Protein 5GMI (pdb70)

InterPro domains:
  IPR007583 GRASP55/65 [PTHR12893] (1-313)
  IPR024958 GRASP-type PDZ domain [PF04495] (69-204)
  IPR024958 GRASP-type PDZ domain [PS51865] (15-105)
  IPR024958 GRASP-type PDZ domain [PS51865] (111-199)
  IPR036034 PDZ superfamily [G3DSA:2.30.42.10] (1-110)
  IPR036034 PDZ superfamily [G3DSA:2.30.42.10] (111-209)
  IPR036034 PDZ superfamily [SSF50156] (11-81)
  IPR036034 PDZ superfamily [SSF50156] (94-180)

Nearest PDB structures (foldseek):
  5gmj-assembly1_B  TM=9.851E-01  e=1.429E-39  Mus musculus
  4edj-assembly1_A  TM=7.788E-01  e=1.677E-35  Homo sapiens
  3rle-assembly1_A  TM=7.780E-01  e=2.938E-35  Homo sapiens
  5h3j-assembly1_A  TM=7.574E-01  e=6.817E-35  Mus musculus
  4rey-assembly1_A  TM=7.351E-01  e=1.855E-30  Homo sapiens

B-factor: mean 72.53, std 31.59, range [22.18, 209.51]

GO terms:
  GO:0046785 microtubule polymerization (P, IDA)
  GO:0007030 Golgi organization (P, IDA)
  GO:0010467 gene expression (P, IMP)
  GO:0046785 microtubule polymerization (P, IMP)
  GO:0006986 response to unfolded protein (P, IMP)
  GO:0007030 Golgi organization (P, IMP)
  GO:0005515 protein binding (F, IPI)

Sequence (456 aa):
STSLYKKAGFLVPRGSGSSQSVEIPGGGTEGYHVLRVQENSPGHRAGLEPFFDFIVSINGSRLNKDNDTLKDLLKANVEKPVKMLIYSSKTLELREASVTPSNLWGGQQGLLGVSIRFCSFDGANENVWHVLEVESNSPAALAGLRPHSDYIIGADTVMNESEDLFSLIETHEAKPLKLYVYNTDTDNCREVIITPNSAWGGEGSLGCGIGYGYLHRRIPTRPFESTSLYKKAGFLVPRGSGSSQSVEIPGGGTEGYHVLRVQENSPGHRAGLEPFFDFIVSINGSRLNKDNDTLKDLLKANVEKPVKMLIYSSKTLELREASVTPSNLWGGQGLLGVSIRFCSFDGANENVWHVLEVESNSPAALAGLRPHSDYIIGADTVMNESEDLFSLIETHEAKPLKLYVYNTDTDNCREVIITPNSAWGGEGSLGCGIGYGYLHRIPTRPFESSFVISSFVI

Radius of gyration: 23.85 Å; Cα contacts (8 Å, |Δi|>4): 1048; chains: 4; bounding box: 66×66×64 Å

Structure (mmCIF, N/CA/C/O backbone):
data_5GMI
#
_entry.id   5GMI
#
_cell.length_a   132.492
_cell.length_b   132.492
_cell.length_c   220.706
_cell.angle_alpha   90.00
_cell.angle_beta   90.00
_cell.angle_gamma   90.00
#
_symmetry.space_group_name_H-M   'I 41 2 2'
#
loop_
_entity.id
_entity.type
_entity.pdbx_description
1 polymer 'Golgi reassembly-stacking protein 2'
2 polymer 'Junctional adhesion molecule C'
3 water water
#
loop_
_atom_site.group_PDB
_atom_site.id
_atom_site.type_symbol
_atom_site.label_atom_id
_atom_site.label_alt_id
_atom_site.label_comp_id
_atom_site.label_asym_id
_atom_site.label_entity_id
_atom_site.label_seq_id
_atom_site.pdbx_PDB_ins_code
_atom_site.Cartn_x
_atom_site.Cartn_y
_atom_site.Cartn_z
_atom_site.occupancy
_atom_site.B_iso_or_equiv
_atom_site.auth_seq_id
_atom_site.auth_comp_id
_atom_site.auth_asym_id
_atom_site.auth_atom_id
_atom_site.pdbx_PDB_model_num
ATOM 1 N N . SER A 1 13 ? 37.602 4.598 15.670 1.00 110.30 -14 SER A N 1
ATOM 2 C CA . SER A 1 13 ? 37.090 3.612 14.724 1.00 107.86 -14 SER A CA 1
ATOM 3 C C . SER A 1 13 ? 37.487 2.194 15.126 1.00 102.35 -14 SER A C 1
ATOM 4 O O . SER A 1 13 ? 37.627 1.890 16.311 1.00 100.28 -14 SER A O 1
ATOM 7 N N . THR A 1 14 ? 37.666 1.331 14.130 1.00 97.55 -13 THR A N 1
ATOM 8 C CA . THR A 1 14 ? 38.134 -0.029 14.367 1.00 87.69 -13 THR A CA 1
ATOM 9 C C . THR A 1 14 ? 39.656 -0.078 14.442 1.00 78.01 -13 THR A C 1
ATOM 10 O O . THR A 1 14 ? 40.235 -1.097 14.821 1.00 74.85 -13 THR A O 1
ATOM 14 N N . SER A 1 15 ? 40.299 1.030 14.080 1.00 73.80 -12 SER A N 1
ATOM 15 C CA . SER A 1 15 ? 41.753 1.128 14.143 1.00 69.43 -12 SER A CA 1
ATOM 16 C C . SER A 1 15 ? 42.238 0.965 15.578 1.00 65.58 -12 SER A C 1
ATOM 17 O O . SER A 1 15 ? 41.668 1.537 16.507 1.00 66.07 -12 SER A O 1
ATOM 20 N N . LEU A 1 16 ? 43.291 0.175 15.752 1.00 59.98 -11 LEU A N 1
ATOM 21 C CA . LEU A 1 16 ? 43.857 -0.045 17.072 1.00 55.68 -11 LEU A CA 1
ATOM 22 C C . LEU A 1 16 ? 45.021 0.915 17.256 1.00 54.43 -11 LEU A C 1
ATOM 23 O O . LEU A 1 16 ? 45.862 0.744 18.137 1.00 54.07 -11 LEU A O 1
ATOM 28 N N . TYR A 1 17 ? 45.052 1.939 16.411 1.00 54.58 -10 TYR A N 1
ATOM 29 C CA . TYR A 1 17 ? 46.080 2.961 16.488 1.00 52.60 -10 TYR A CA 1
ATOM 30 C C . TYR A 1 17 ? 45.471 4.353 16.568 1.00 53.30 -10 TYR A C 1
ATOM 31 O O . TYR A 1 17 ? 44.342 4.580 16.135 1.00 57.35 -10 TYR A O 1
ATOM 40 N N . LYS A 1 18 ? 46.235 5.276 17.137 1.00 49.80 -9 LYS A N 1
ATOM 41 C CA . LYS A 1 18 ? 45.837 6.667 17.245 1.00 50.00 -9 LYS A CA 1
ATOM 42 C C . LYS A 1 18 ? 47.079 7.522 17.057 1.00 50.81 -9 LYS A C 1
ATOM 43 O O . LYS A 1 18 ? 48.151 7.001 16.753 1.00 49.67 -9 LYS A O 1
ATOM 49 N N . LYS A 1 19 ? 46.944 8.826 17.257 1.00 52.78 -8 LYS A N 1
ATOM 50 C CA . LYS A 1 19 ? 48.043 9.735 16.978 1.00 54.24 -8 LYS A CA 1
ATOM 51 C C . LYS A 1 19 ? 48.604 10.391 18.234 1.00 51.20 -8 LYS A C 1
ATOM 52 O O . LYS A 1 19 ? 47.879 10.674 19.185 1.00 54.09 -8 LYS A O 1
ATOM 58 N N . ALA A 1 20 ? 49.910 10.628 18.217 1.00 46.13 -7 ALA A N 1
ATOM 59 C CA . ALA A 1 20 ? 50.597 11.280 19.318 1.00 45.76 -7 ALA A CA 1
ATOM 60 C C . ALA A 1 20 ? 51.701 12.163 18.764 1.00 46.66 -7 ALA A C 1
ATOM 61 O O . ALA A 1 20 ? 52.225 11.908 17.680 1.00 43.42 -7 ALA A O 1
ATOM 63 N N . GLY A 1 21 ? 52.051 13.201 19.512 1.00 47.28 -6 GLY A N 1
ATOM 64 C CA . GLY A 1 21 ? 53.090 14.119 19.093 1.00 44.79 -6 GLY A CA 1
ATOM 65 C C . GLY A 1 21 ? 54.452 13.681 19.594 1.00 47.71 -6 GLY A C 1
ATOM 66 O O . GLY A 1 21 ? 54.587 13.205 20.722 1.00 43.55 -6 GLY A O 1
ATOM 67 N N . PHE A 1 22 ? 55.463 13.821 18.745 1.00 44.36 -5 PHE A N 1
ATOM 68 C CA . PHE A 1 22 ? 56.823 13.462 19.122 1.00 42.34 -5 PHE A CA 1
ATOM 69 C C . PHE A 1 22 ? 57.795 14.532 18.652 1.00 50.12 -5 PHE A C 1
ATOM 70 O O . PHE A 1 22 ? 57.479 15.315 17.758 1.00 53.27 -5 PHE A O 1
ATOM 78 N N . LEU A 1 23 ? 58.976 14.572 19.258 1.00 51.19 -4 LEU A N 1
ATOM 79 C CA . LEU A 1 23 ? 59.982 15.535 18.845 1.00 51.12 -4 LEU A CA 1
ATOM 80 C C . LEU A 1 23 ? 60.735 14.997 17.635 1.00 50.20 -4 LEU A C 1
ATOM 81 O O . LEU A 1 23 ? 61.190 13.851 17.628 1.00 48.00 -4 LEU A O 1
ATOM 86 N N . VAL A 1 24 ? 60.845 15.830 16.606 1.00 50.80 -3 VAL A N 1
ATOM 87 C CA . VAL A 1 24 ? 61.613 15.493 15.418 1.00 49.28 -3 VAL A CA 1
ATOM 88 C C . VAL A 1 24 ? 62.538 16.658 15.111 1.00 55.43 -3 VAL A C 1
ATOM 89 O O . VAL A 1 24 ? 62.242 17.794 15.483 1.00 59.86 -3 VAL A O 1
ATOM 93 N N . PRO A 1 25 ? 63.663 16.388 14.432 1.00 54.80 -2 PRO A N 1
ATOM 94 C CA . PRO A 1 25 ? 64.550 17.488 14.031 1.00 54.05 -2 PRO A CA 1
ATOM 95 C C . PRO A 1 25 ? 63.886 18.443 13.042 1.00 52.35 -2 PRO A C 1
ATOM 96 O O . PRO A 1 25 ? 63.057 18.012 12.245 1.00 51.19 -2 PRO A O 1
ATOM 100 N N . ARG A 1 26 ? 64.236 19.725 13.131 1.00 59.08 -1 ARG A N 1
ATOM 101 C CA . ARG A 1 26 ? 63.716 20.768 12.248 1.00 67.22 -1 ARG A CA 1
ATOM 102 C C . ARG A 1 26 ? 63.932 20.404 10.786 1.00 79.34 -1 ARG A C 1
ATOM 103 O O . ARG A 1 26 ? 63.095 20.685 9.927 1.00 81.77 -1 ARG A O 1
ATOM 111 N N . GLY A 1 27 ? 65.075 19.780 10.523 1.00 91.15 0 GLY A N 1
ATOM 112 C CA . GLY A 1 27 ? 65.455 19.334 9.196 1.00 105.73 0 GLY A CA 1
ATOM 113 C C . GLY A 1 27 ? 64.582 18.200 8.701 1.00 115.27 0 GLY A C 1
ATOM 114 O O . GLY A 1 27 ? 65.021 17.057 8.616 1.00 114.78 0 GLY A O 1
ATOM 115 N N . SER A 1 28 ? 63.336 18.523 8.371 1.00 126.40 1 SER A N 1
ATOM 116 C CA . SER A 1 28 ? 62.386 17.521 7.915 1.00 130.46 1 SER A CA 1
ATOM 117 C C . SER A 1 28 ? 61.528 18.044 6.769 1.00 138.17 1 SER A C 1
ATOM 118 O O . SER A 1 28 ? 61.868 19.046 6.141 1.00 143.13 1 SER A O 1
ATOM 121 N N . GLY A 1 29 ? 60.407 17.381 6.509 1.00 137.37 2 GLY A N 1
ATOM 122 C CA . GLY A 1 29 ? 59.662 17.628 5.288 1.00 142.27 2 GLY A CA 1
ATOM 123 C C . GLY A 1 29 ? 58.692 18.786 5.381 1.00 148.30 2 GLY A C 1
ATOM 124 O O . GLY A 1 29 ? 57.522 18.666 5.019 1.00 151.51 2 GLY A O 1
ATOM 125 N N . SER A 1 30 ? 59.190 19.913 5.875 1.00 150.79 3 SER A N 1
ATOM 126 C CA . SER A 1 30 ? 58.403 21.132 5.965 1.00 155.74 3 SER A CA 1
ATOM 127 C C . SER A 1 30 ? 58.944 22.100 4.954 1.00 164.52 3 SER A C 1
ATOM 128 O O . SER A 1 30 ? 58.799 23.303 5.117 1.00 166.57 3 SER A O 1
ATOM 131 N N . SER A 1 31 ? 59.588 21.540 3.928 1.00 171.98 4 SER A N 1
ATOM 132 C CA . SER A 1 31 ? 60.356 22.303 2.944 1.00 174.79 4 SER A CA 1
ATOM 133 C C . SER A 1 31 ? 59.467 22.766 1.788 1.00 178.54 4 SER A C 1
ATOM 134 O O . SER A 1 31 ? 58.909 21.915 1.082 1.00 179.22 4 SER A O 1
ATOM 137 N N . GLN A 1 32 ? 59.356 24.080 1.540 1.00 181.53 5 GLN A N 1
ATOM 138 C CA . GLN A 1 32 ? 60.204 25.163 2.057 1.00 178.12 5 GLN A CA 1
ATOM 139 C C . GLN A 1 32 ? 61.686 25.261 1.639 1.00 172.67 5 GLN A C 1
ATOM 140 O O . GLN A 1 32 ? 62.561 24.503 2.080 1.00 168.78 5 GLN A O 1
ATOM 146 N N . SER A 1 33 ? 61.935 26.299 0.837 1.00 169.67 6 SER A N 1
ATOM 147 C CA . SER A 1 33 ? 63.264 26.665 0.396 1.00 156.97 6 SER A CA 1
ATOM 148 C C . SER A 1 33 ? 63.398 28.175 0.613 1.00 151.60 6 SER A C 1
ATOM 149 O O . SER A 1 33 ? 63.618 28.938 -0.324 1.00 147.87 6 SER A O 1
ATOM 152 N N . VAL A 1 34 ? 63.275 28.582 1.878 1.00 152.42 7 VAL A N 1
ATOM 153 C CA . VAL A 1 34 ? 63.227 29.997 2.284 1.00 151.06 7 VAL A CA 1
ATOM 154 C C . VAL A 1 34 ? 64.544 30.645 2.736 1.00 137.93 7 VAL A C 1
ATOM 155 O O . VAL A 1 34 ? 65.044 30.314 3.809 1.00 138.97 7 VAL A O 1
ATOM 159 N N . GLU A 1 35 ? 65.137 31.541 1.942 1.00 124.42 8 GLU A N 1
ATOM 160 C CA . GLU A 1 35 ? 64.948 31.658 0.496 1.00 117.15 8 GLU A CA 1
ATOM 161 C C . GLU A 1 35 ? 66.341 31.879 -0.084 1.00 108.84 8 GLU A C 1
ATOM 162 O O . GLU A 1 35 ? 67.137 32.621 0.487 1.00 108.79 8 GLU A O 1
ATOM 168 N N . ILE A 1 36 ? 66.644 31.241 -1.207 1.00 102.20 9 ILE A N 1
ATOM 169 C CA . ILE A 1 36 ? 68.007 31.259 -1.716 1.00 95.17 9 ILE A CA 1
ATOM 170 C C . ILE A 1 36 ? 68.260 32.486 -2.587 1.00 91.42 9 ILE A C 1
ATOM 171 O O . ILE A 1 36 ? 67.601 32.669 -3.612 1.00 89.65 9 ILE A O 1
ATOM 176 N N . PRO A 1 37 ? 69.195 33.353 -2.161 1.00 91.30 10 PRO A N 1
ATOM 177 C CA . PRO A 1 37 ? 69.634 34.433 -3.044 1.00 94.54 10 PRO A CA 1
ATOM 178 C C . PRO A 1 37 ? 70.170 33.817 -4.327 1.00 96.41 10 PRO A C 1
ATOM 179 O O . PRO A 1 37 ? 71.122 33.037 -4.280 1.00 94.59 10 PRO A O 1
ATOM 183 N N . GLY A 1 38 ? 69.562 34.169 -5.454 1.00 99.89 11 GLY A N 1
ATOM 184 C CA . GLY A 1 38 ? 69.874 33.529 -6.717 1.00 99.23 11 GLY A CA 1
ATOM 185 C C . GLY A 1 38 ? 68.730 32.621 -7.137 1.00 96.48 11 GLY A C 1
ATOM 186 O O . GLY A 1 38 ? 68.541 32.358 -8.324 1.00 97.95 11 GLY A O 1
ATOM 187 N N . GLY A 1 39 ? 67.967 32.139 -6.159 1.00 94.04 12 GLY A N 1
ATOM 188 C CA . GLY A 1 39 ? 66.710 31.466 -6.439 1.00 92.10 12 GLY A CA 1
ATOM 189 C C . GLY A 1 39 ? 66.738 29.951 -6.528 1.00 89.54 12 GLY A C 1
ATOM 190 O O . GLY A 1 39 ? 65.695 29.307 -6.420 1.00 89.75 12 GLY A O 1
ATOM 191 N N . GLY A 1 40 ? 67.921 29.375 -6.718 1.00 86.24 13 GLY A N 1
ATOM 192 C CA . GLY A 1 40 ? 68.035 27.945 -6.954 1.00 85.21 13 GLY A CA 1
ATOM 193 C C . GLY A 1 40 ? 67.615 27.034 -5.812 1.00 88.08 13 GLY A C 1
ATOM 194 O O . GLY A 1 40 ? 67.063 27.480 -4.806 1.00 90.80 13 GLY A O 1
ATOM 195 N N . THR A 1 41 ? 67.892 25.743 -5.974 1.00 85.38 14 THR A N 1
ATOM 196 C CA . THR A 1 41 ? 67.654 24.758 -4.927 1.00 82.06 14 THR A CA 1
ATOM 197 C C . THR A 1 41 ? 68.861 23.839 -4.804 1.00 77.88 14 THR A C 1
ATOM 198 O O . THR A 1 41 ? 68.910 22.972 -3.934 1.00 81.42 14 THR A O 1
ATOM 202 N N . GLU A 1 42 ? 69.828 24.036 -5.694 1.00 74.37 15 GLU A N 1
ATOM 203 C CA . GLU A 1 42 ? 71.020 23.199 -5.748 1.00 73.23 15 GLU A CA 1
ATOM 204 C C . GLU A 1 42 ? 72.283 23.961 -5.352 1.00 70.28 15 GLU A C 1
ATOM 205 O O . GLU A 1 42 ? 72.332 25.189 -5.423 1.00 72.41 15 GLU A O 1
ATOM 211 N N . GLY A 1 43 ? 73.302 23.213 -4.941 1.00 65.61 16 GLY A N 1
ATOM 212 C CA . GLY A 1 43 ? 74.567 23.780 -4.515 1.00 62.17 16 GLY A CA 1
ATOM 213 C C . GLY A 1 43 ? 75.609 22.690 -4.379 1.00 53.43 16 GLY A C 1
ATOM 214 O O . GLY A 1 43 ? 75.428 21.584 -4.885 1.00 52.39 16 GLY A O 1
ATOM 215 N N . TYR A 1 44 ? 76.695 22.989 -3.679 1.00 49.77 17 TYR A N 1
ATOM 216 C CA . TYR A 1 44 ? 77.742 21.998 -3.476 1.00 53.13 17 TYR A CA 1
ATOM 217 C C . TYR A 1 44 ? 77.679 21.401 -2.081 1.00 54.37 17 TYR A C 1
ATOM 218 O O . TYR A 1 44 ? 77.896 22.087 -1.085 1.00 54.38 17 TYR A O 1
ATOM 227 N N . HIS A 1 45 ? 77.370 20.109 -2.033 1.00 55.98 18 HIS A N 1
ATOM 228 C CA . HIS A 1 45 ? 77.222 19.388 -0.781 1.00 43.74 18 HIS A CA 1
ATOM 229 C C . HIS A 1 45 ? 78.586 19.192 -0.144 1.00 42.53 18 HIS A C 1
ATOM 230 O O . HIS A 1 45 ? 79.466 18.562 -0.730 1.00 41.15 18 HIS A O 1
ATOM 237 N N . VAL A 1 46 ? 78.766 19.740 1.052 1.00 44.03 19 VAL A N 1
ATOM 238 C CA . VAL A 1 46 ? 80.025 19.582 1.760 1.00 41.84 19 VAL A CA 1
ATOM 239 C C . VAL A 1 46 ? 80.125 18.176 2.334 1.00 48.96 19 VAL A C 1
ATOM 240 O O . VAL A 1 46 ? 79.387 17.817 3.251 1.00 56.31 19 VAL A O 1
ATOM 244 N N . LEU A 1 47 ? 81.038 17.378 1.788 1.00 49.20 20 LEU A N 1
ATOM 245 C CA . LEU A 1 47 ? 81.270 16.033 2.296 1.00 53.32 20 LEU A CA 1
ATOM 246 C C . LEU A 1 47 ? 82.431 16.051 3.280 1.00 56.20 20 LEU A C 1
ATOM 247 O O . LEU A 1 47 ? 82.315 16.610 4.370 1.00 52.73 20 LEU A O 1
ATOM 252 N N . ARG A 1 48 ? 83.557 15.462 2.892 1.00 58.67 21 ARG A N 1
ATOM 253 C CA . ARG A 1 48 ? 84.706 15.388 3.783 1.00 59.25 21 ARG A CA 1
ATOM 254 C C . ARG A 1 48 ? 85.371 16.743 3.974 1.00 59.12 21 ARG A C 1
ATOM 255 O O . ARG A 1 48 ? 85.603 17.478 3.014 1.00 60.45 21 ARG A O 1
ATOM 263 N N . VAL A 1 49 ? 85.663 17.074 5.226 1.00 55.62 22 VAL A N 1
ATOM 264 C CA . VAL A 1 49 ? 86.460 18.250 5.535 1.00 51.72 22 VAL A CA 1
ATOM 265 C C . VAL A 1 49 ? 87.742 17.794 6.221 1.00 57.72 22 VAL A C 1
ATOM 266 O O . VAL A 1 49 ? 87.705 17.294 7.345 1.00 60.92 22 VAL A O 1
ATOM 270 N N . GLN A 1 50 ? 88.871 17.935 5.535 1.00 58.77 23 GLN A N 1
ATOM 271 C CA . GLN A 1 50 ? 90.147 17.527 6.111 1.00 64.21 23 GLN A CA 1
ATOM 272 C C . GLN A 1 50 ? 90.476 18.417 7.301 1.00 69.49 23 GLN A C 1
ATOM 273 O O . GLN A 1 50 ? 89.992 19.545 7.385 1.00 69.57 23 GLN A O 1
ATOM 279 N N . GLU A 1 51 ? 91.277 17.909 8.232 1.00 76.23 24 GLU A N 1
ATOM 280 C CA . GLU A 1 51 ? 91.615 18.688 9.416 1.00 79.55 24 GLU A CA 1
ATOM 281 C C . GLU A 1 51 ? 92.747 19.658 9.096 1.00 80.59 24 GLU A C 1
ATOM 282 O O . GLU A 1 51 ? 93.564 19.404 8.207 1.00 80.44 24 GLU A O 1
ATOM 288 N N . ASN A 1 52 ? 92.777 20.768 9.829 1.00 80.67 25 ASN A N 1
ATOM 289 C CA . ASN A 1 52 ? 93.729 21.848 9.595 1.00 78.62 25 ASN A CA 1
ATOM 290 C C . ASN A 1 52 ? 93.599 22.363 8.163 1.00 71.93 25 ASN A C 1
ATOM 291 O O . ASN A 1 52 ? 94.547 22.896 7.589 1.00 75.89 25 ASN A O 1
ATOM 296 N N . SER A 1 53 ? 92.406 22.203 7.597 1.00 64.19 26 SER A N 1
ATOM 297 C CA . SER A 1 53 ? 92.117 22.701 6.262 1.00 59.90 26 SER A CA 1
ATOM 298 C C . SER A 1 53 ? 91.536 24.102 6.357 1.00 59.29 26 SER A C 1
ATOM 299 O O . SER A 1 53 ? 91.081 24.518 7.424 1.00 61.55 26 SER A O 1
ATOM 302 N N . PRO A 1 54 ? 91.557 24.843 5.241 1.00 52.37 27 PRO A N 1
ATOM 303 C CA . PRO A 1 54 ? 90.815 26.102 5.190 1.00 51.25 27 PRO A CA 1
ATOM 304 C C . PRO A 1 54 ? 89.332 25.873 5.455 1.00 50.97 27 PRO A C 1
ATOM 305 O O . PRO A 1 54 ? 88.704 26.665 6.161 1.00 51.78 27 PRO A O 1
ATOM 309 N N . GLY A 1 55 ? 88.791 24.786 4.914 1.00 48.03 28 GLY A N 1
ATOM 310 C CA . GLY A 1 55 ? 87.389 24.471 5.104 1.00 51.02 28 GLY A CA 1
ATOM 311 C C . GLY A 1 55 ? 87.051 24.240 6.563 1.00 53.44 28 GLY A C 1
ATOM 312 O O . GLY A 1 55 ? 85.978 24.623 7.024 1.00 54.72 28 GLY A O 1
ATOM 313 N N . HIS A 1 56 ? 87.964 23.607 7.293 1.00 54.18 29 HIS A N 1
ATOM 314 C CA . HIS A 1 56 ? 87.774 23.390 8.723 1.00 52.85 29 HIS A CA 1
ATOM 315 C C . HIS A 1 56 ? 87.779 24.707 9.488 1.00 56.15 29 HIS A C 1
ATOM 316 O O . HIS A 1 56 ? 86.919 24.943 10.334 1.00 57.29 29 HIS A O 1
ATOM 323 N N . ARG A 1 57 ? 88.749 25.564 9.179 1.00 60.32 30 ARG A N 1
ATOM 324 C CA . ARG A 1 57 ? 88.871 26.861 9.838 1.00 60.52 30 ARG A CA 1
ATOM 325 C C . ARG A 1 57 ? 87.633 27.724 9.605 1.00 55.73 30 ARG A C 1
ATOM 326 O O . ARG A 1 57 ? 87.287 28.555 10.442 1.00 53.55 30 ARG A O 1
ATOM 334 N N . ALA A 1 58 ? 86.969 27.521 8.470 1.00 54.68 31 ALA A N 1
ATOM 335 C CA . ALA A 1 58 ? 85.792 28.306 8.118 1.00 55.53 31 ALA A CA 1
ATOM 336 C C . ALA A 1 58 ? 84.539 27.747 8.774 1.00 56.97 31 ALA A C 1
ATOM 337 O O . ALA A 1 58 ? 83.462 28.339 8.685 1.00 59.16 31 ALA A O 1
ATOM 339 N N . GLY A 1 59 ? 84.679 26.589 9.409 1.00 55.43 32 GLY A N 1
ATOM 340 C CA . GLY A 1 59 ? 83.579 25.992 10.136 1.00 55.86 32 GLY A CA 1
ATOM 341 C C . GLY A 1 59 ? 82.624 25.224 9.247 1.00 53.16 32 GLY A C 1
ATOM 342 O O . GLY A 1 59 ? 81.466 25.029 9.609 1.00 55.50 32 GLY A O 1
ATOM 343 N N . LEU A 1 60 ? 83.107 24.776 8.092 1.00 49.03 33 LEU A N 1
ATOM 344 C CA . LEU A 1 60 ? 82.277 24.005 7.176 1.00 50.66 33 LEU A CA 1
ATOM 345 C C . LEU A 1 60 ? 81.951 22.652 7.804 1.00 53.93 33 LEU A C 1
ATOM 346 O O . LEU A 1 60 ? 82.847 21.928 8.236 1.00 55.51 33 LEU A O 1
ATOM 351 N N . GLU A 1 61 ? 80.662 22.329 7.868 1.00 53.44 34 GLU A N 1
ATOM 352 C CA . GLU A 1 61 ? 80.204 21.092 8.494 1.00 51.48 34 GLU A CA 1
ATOM 353 C C . GLU A 1 61 ? 79.854 20.015 7.472 1.00 47.47 34 GLU A C 1
ATOM 354 O O . GLU A 1 61 ? 78.938 20.189 6.669 1.00 47.51 34 GLU A O 1
ATOM 360 N N . PRO A 1 62 ? 80.599 18.899 7.500 1.00 46.95 35 PRO A N 1
ATOM 361 C CA . PRO A 1 62 ? 80.340 17.715 6.672 1.00 47.13 35 PRO A CA 1
ATOM 362 C C . PRO A 1 62 ? 78.863 17.298 6.654 1.00 49.90 35 PRO A C 1
ATOM 363 O O . PRO A 1 62 ? 78.207 17.331 7.696 1.00 46.88 35 PRO A O 1
ATOM 367 N N . PHE A 1 63 ? 78.369 16.934 5.468 1.00 52.06 36 PHE A N 1
ATOM 368 C CA . PHE A 1 63 ? 76.986 16.489 5.224 1.00 49.94 36 PHE A CA 1
ATOM 369 C C . PHE A 1 63 ? 75.917 17.569 5.398 1.00 47.53 36 PHE A C 1
ATOM 370 O O . PHE A 1 63 ? 74.947 17.605 4.643 1.00 50.78 36 PHE A O 1
ATOM 378 N N . PHE A 1 64 ? 76.076 18.429 6.398 1.00 46.45 37 PHE A N 1
ATOM 379 C CA . PHE A 1 64 ? 75.034 19.395 6.733 1.00 48.20 37 PHE A CA 1
ATOM 380 C C . PHE A 1 64 ? 75.141 20.707 5.953 1.00 51.20 37 PHE A C 1
ATOM 381 O O . PHE A 1 64 ? 74.127 21.338 5.657 1.00 50.57 37 PHE A O 1
ATOM 389 N N . ASP A 1 65 ? 76.360 21.113 5.614 1.00 50.72 38 ASP A N 1
ATOM 390 C CA . ASP A 1 65 ? 76.555 22.390 4.938 1.00 48.36 38 ASP A CA 1
ATOM 391 C C . ASP A 1 65 ? 76.505 22.262 3.419 1.00 50.30 38 ASP A C 1
ATOM 392 O O . ASP A 1 65 ? 76.955 21.270 2.845 1.00 53.33 38 ASP A O 1
ATOM 397 N N . PHE A 1 66 ? 75.922 23.272 2.783 1.00 47.33 39 PHE A N 1
ATOM 398 C CA . PHE A 1 66 ? 75.925 23.387 1.334 1.00 51.03 39 PHE A CA 1
ATOM 399 C C . PHE A 1 66 ? 76.512 24.738 0.938 1.00 51.79 39 PHE A C 1
ATOM 400 O O . PHE A 1 66 ? 76.097 25.774 1.458 1.00 50.87 39 PHE A O 1
ATOM 408 N N . ILE A 1 67 ? 77.480 24.724 0.027 1.00 49.56 40 ILE A N 1
ATOM 409 C CA . ILE A 1 67 ? 78.027 25.963 -0.512 1.00 47.19 40 ILE A CA 1
ATOM 410 C C . ILE A 1 67 ? 77.100 26.477 -1.608 1.00 45.65 40 ILE A C 1
ATOM 411 O O . ILE A 1 67 ? 76.876 25.799 -2.612 1.00 47.74 40 ILE A O 1
ATOM 416 N N . VAL A 1 68 ? 76.546 27.668 -1.398 1.00 42.65 41 VAL A N 1
ATOM 417 C CA . VAL A 1 68 ? 75.524 28.206 -2.288 1.00 47.31 41 VAL A CA 1
ATOM 418 C C . VAL A 1 68 ? 76.054 29.355 -3.137 1.00 51.05 41 VAL A C 1
ATOM 419 O O . VAL A 1 68 ? 75.672 29.512 -4.301 1.00 52.00 41 VAL A O 1
ATOM 423 N N . SER A 1 69 ? 76.975 30.126 -2.574 1.00 41.36 42 SER A N 1
ATOM 424 C CA . SER A 1 69 ? 77.504 31.290 -3.273 1.00 57.85 42 SER A CA 1
ATOM 425 C C . SER A 1 69 ? 78.931 31.596 -2.848 1.00 52.14 42 SER A C 1
ATOM 426 O O . SER A 1 69 ? 79.298 31.409 -1.689 1.00 49.54 42 SER A O 1
ATOM 429 N N . ILE A 1 70 ? 79.734 32.064 -3.796 1.00 51.61 43 ILE A N 1
ATOM 430 C CA . ILE A 1 70 ? 81.078 32.526 -3.483 1.00 49.92 43 ILE A CA 1
ATOM 431 C C . ILE A 1 70 ? 81.261 33.941 -4.024 1.00 49.33 43 ILE A C 1
ATOM 432 O O . ILE A 1 70 ? 81.057 34.193 -5.213 1.00 45.14 43 ILE A O 1
ATOM 437 N N . ASN A 1 71 ? 81.628 34.855 -3.128 1.00 51.62 44 ASN A N 1
ATOM 438 C CA . ASN A 1 71 ? 81.797 36.270 -3.439 1.00 51.61 44 ASN A CA 1
ATOM 439 C C . ASN A 1 71 ? 80.574 36.882 -4.122 1.00 53.07 44 ASN A C 1
ATOM 440 O O . ASN A 1 71 ? 80.698 37.830 -4.896 1.00 54.40 44 ASN A O 1
ATOM 445 N N . GLY A 1 72 ? 79.396 36.338 -3.829 1.00 54.43 45 GLY A N 1
ATOM 446 C CA . GLY A 1 72 ? 78.156 36.876 -4.359 1.00 60.23 45 GLY A CA 1
ATOM 447 C C . GLY A 1 72 ? 77.633 36.104 -5.555 1.00 62.58 45 GLY A C 1
ATOM 448 O O . GLY A 1 72 ? 76.478 36.259 -5.955 1.00 66.89 45 GLY A O 1
ATOM 449 N N . SER A 1 73 ? 78.488 35.261 -6.125 1.00 59.57 46 SER A N 1
ATOM 450 C CA . SER A 1 73 ? 78.123 34.485 -7.301 1.00 61.84 46 SER A CA 1
ATOM 451 C C . SER A 1 73 ? 77.395 33.199 -6.920 1.00 59.41 46 SER A C 1
ATOM 452 O O . SER A 1 73 ? 77.932 32.361 -6.199 1.00 56.48 46 SER A O 1
ATOM 455 N N . ARG A 1 74 ? 76.175 33.047 -7.425 1.00 61.37 47 ARG A N 1
ATOM 456 C CA . ARG A 1 74 ? 75.365 31.862 -7.150 1.00 60.01 47 ARG A CA 1
ATOM 457 C C . ARG A 1 74 ? 75.877 30.647 -7.910 1.00 59.89 47 ARG A C 1
ATOM 458 O O . ARG A 1 74 ? 76.316 30.766 -9.051 1.00 62.30 47 ARG A O 1
ATOM 466 N N . LEU A 1 75 ? 75.823 29.477 -7.280 1.00 63.67 48 LEU A N 1
ATOM 467 C CA . LEU A 1 75 ? 76.361 28.285 -7.915 1.00 69.00 48 LEU A CA 1
ATOM 468 C C . LEU A 1 75 ? 75.274 27.287 -8.355 1.00 80.93 48 LEU A C 1
ATOM 469 O O . LEU A 1 75 ? 75.187 26.178 -7.826 1.00 81.80 48 LEU A O 1
ATOM 474 N N . ASN A 1 76 ? 74.455 27.697 -9.324 1.00 88.22 49 ASN A N 1
ATOM 475 C CA . ASN A 1 76 ? 73.501 26.813 -9.996 1.00 93.22 49 ASN A CA 1
ATOM 476 C C . ASN A 1 76 ? 74.264 26.235 -11.175 1.00 95.47 49 ASN A C 1
ATOM 477 O O . ASN A 1 76 ? 74.191 26.766 -12.285 1.00 101.04 49 ASN A O 1
ATOM 482 N N . LYS A 1 77 ? 74.996 25.151 -10.948 1.00 92.80 50 LYS A N 1
ATOM 483 C CA . LYS A 1 77 ? 76.301 25.063 -11.584 1.00 93.84 50 LYS A CA 1
ATOM 484 C C . LYS A 1 77 ? 76.811 23.679 -12.038 1.00 91.16 50 LYS A C 1
ATOM 485 O O . LYS A 1 77 ? 76.658 23.325 -13.205 1.00 97.70 50 LYS A O 1
ATOM 491 N N . ASP A 1 78 ? 77.364 22.900 -11.110 1.00 85.33 51 ASP A N 1
ATOM 492 C CA . ASP A 1 78 ? 78.199 21.737 -11.414 1.00 85.17 51 ASP A CA 1
ATOM 493 C C . ASP A 1 78 ? 79.099 22.001 -12.633 1.00 88.04 51 ASP A C 1
ATOM 494 O O . ASP A 1 78 ? 79.080 21.245 -13.607 1.00 92.75 51 ASP A O 1
ATOM 499 N N . ASN A 1 79 ? 79.875 23.084 -12.571 1.00 80.78 52 ASN A N 1
ATOM 500 C CA . ASN A 1 79 ? 80.870 23.411 -13.598 1.00 76.38 52 ASN A CA 1
ATOM 501 C C . ASN A 1 79 ? 82.201 23.745 -12.915 1.00 68.01 52 ASN A C 1
ATOM 502 O O . ASN A 1 79 ? 82.451 23.282 -11.804 1.00 67.21 52 ASN A O 1
ATOM 507 N N . ASP A 1 80 ? 83.053 24.533 -13.566 1.00 66.97 53 ASP A N 1
ATOM 508 C CA . ASP A 1 80 ? 84.362 24.858 -12.998 1.00 62.70 53 ASP A CA 1
ATOM 509 C C . ASP A 1 80 ? 84.450 26.264 -12.372 1.00 59.80 53 ASP A C 1
ATOM 510 O O . ASP A 1 80 ? 85.551 26.737 -12.085 1.00 58.52 53 ASP A O 1
ATOM 515 N N . THR A 1 81 ? 83.310 26.920 -12.144 1.00 59.38 54 THR A N 1
ATOM 516 C CA . THR A 1 81 ? 83.305 28.294 -11.620 1.00 57.08 54 THR A CA 1
ATOM 517 C C . THR A 1 81 ? 83.940 28.389 -10.233 1.00 53.70 54 THR A C 1
ATOM 518 O O . THR A 1 81 ? 84.851 29.187 -10.017 1.00 50.61 54 THR A O 1
ATOM 522 N N . LEU A 1 82 ? 83.456 27.563 -9.309 1.00 54.42 55 LEU A N 1
ATOM 523 C CA . LEU A 1 82 ? 83.959 27.506 -7.939 1.00 53.40 55 LEU A CA 1
ATOM 524 C C . LEU A 1 82 ? 85.443 27.199 -7.924 1.00 50.50 55 LEU A C 1
ATOM 525 O O . LEU A 1 82 ? 86.221 27.872 -7.252 1.00 42.75 55 LEU A O 1
ATOM 530 N N . LYS A 1 83 ? 85.821 26.194 -8.704 1.00 53.93 56 LYS A N 1
ATOM 531 C CA . LYS A 1 83 ? 87.207 25.779 -8.851 1.00 57.93 56 LYS A CA 1
ATOM 532 C C . LYS A 1 83 ? 88.084 26.934 -9.322 1.00 57.43 56 LYS A C 1
ATOM 533 O O . LYS A 1 83 ? 89.169 27.162 -8.788 1.00 56.72 56 LYS A O 1
ATOM 539 N N . ASP A 1 84 ? 87.597 27.667 -10.316 1.00 59.26 57 ASP A N 1
ATOM 540 C CA . ASP A 1 84 ? 88.361 28.754 -10.907 1.00 58.92 57 ASP A CA 1
ATOM 541 C C . ASP A 1 84 ? 88.417 29.968 -9.977 1.00 52.48 57 ASP A C 1
ATOM 542 O O . ASP A 1 84 ? 89.447 30.636 -9.877 1.00 50.44 57 ASP A O 1
ATOM 547 N N . LEU A 1 85 ? 87.313 30.241 -9.286 1.00 50.35 58 LEU A N 1
ATOM 548 C CA . LEU A 1 85 ? 87.253 31.376 -8.368 1.00 53.84 58 LEU A CA 1
ATOM 549 C C . LEU A 1 85 ? 88.153 31.144 -7.156 1.00 54.87 58 LEU A C 1
ATOM 550 O O . LEU A 1 85 ? 88.748 32.087 -6.634 1.00 57.60 58 LEU A O 1
ATOM 555 N N . LEU A 1 86 ? 88.264 29.892 -6.719 1.00 52.80 59 LEU A N 1
ATOM 556 C CA . LEU A 1 86 ? 89.176 29.555 -5.634 1.00 54.23 59 LEU A CA 1
ATOM 557 C C . LEU A 1 86 ? 90.615 29.729 -6.104 1.00 60.12 59 LEU A C 1
ATOM 558 O O . LEU A 1 86 ? 91.458 30.249 -5.375 1.00 65.60 59 LEU A O 1
ATOM 563 N N . LYS A 1 87 ? 90.879 29.310 -7.338 1.00 60.41 60 LYS A N 1
ATOM 564 C CA . LYS A 1 87 ? 92.227 29.339 -7.892 1.00 61.94 60 LYS A CA 1
ATOM 565 C C . LYS A 1 87 ? 92.683 30.774 -8.163 1.00 57.27 60 LYS A C 1
ATOM 566 O O . LYS A 1 87 ? 93.866 31.090 -8.047 1.00 53.73 60 LYS A O 1
ATOM 572 N N . ALA A 1 88 ? 91.736 31.645 -8.496 1.00 56.13 61 ALA A N 1
ATOM 573 C CA . ALA A 1 88 ? 92.050 33.045 -8.767 1.00 56.22 61 ALA A CA 1
ATOM 574 C C . ALA A 1 88 ? 92.282 33.852 -7.492 1.00 58.17 61 ALA A C 1
ATOM 575 O O . ALA A 1 88 ? 92.874 34.925 -7.533 1.00 59.86 61 ALA A O 1
ATOM 577 N N . ASN A 1 89 ? 91.799 33.336 -6.367 1.00 60.76 62 ASN A N 1
ATOM 578 C CA . ASN A 1 89 ? 91.954 34.004 -5.079 1.00 59.74 62 ASN A CA 1
ATOM 579 C C . ASN A 1 89 ? 92.832 33.149 -4.161 1.00 61.53 62 ASN A C 1
ATOM 580 O O . ASN A 1 89 ? 92.590 33.060 -2.961 1.00 59.99 62 ASN A O 1
ATOM 585 N N . VAL A 1 90 ? 93.867 32.550 -4.749 1.00 69.08 63 VAL A N 1
ATOM 586 C CA . VAL A 1 90 ? 94.552 31.372 -4.204 1.00 72.60 63 VAL A CA 1
ATOM 587 C C . VAL A 1 90 ? 95.147 31.503 -2.797 1.00 78.25 63 VAL A C 1
ATOM 588 O O . VAL A 1 90 ? 95.456 30.490 -2.167 1.00 90.01 63 VAL A O 1
ATOM 592 N N . GLU A 1 91 ? 95.307 32.724 -2.294 1.00 70.05 64 GLU A N 1
ATOM 593 C CA . GLU A 1 91 ? 95.748 32.900 -0.909 1.00 67.77 64 GLU A CA 1
ATOM 594 C C . GLU A 1 91 ? 95.037 34.080 -0.254 1.00 65.49 64 GLU A C 1
ATOM 595 O O . GLU A 1 91 ? 95.518 34.639 0.732 1.00 61.77 64 GLU A O 1
ATOM 601 N N . LYS A 1 92 ? 93.890 34.454 -0.811 1.00 65.82 65 LYS A N 1
ATOM 602 C CA . LYS A 1 92 ? 93.082 35.530 -0.251 1.00 62.64 65 LYS A CA 1
ATOM 603 C C . LYS A 1 92 ? 91.830 34.958 0.379 1.00 57.82 65 LYS A C 1
ATOM 604 O O . LYS A 1 92 ? 91.380 33.881 -0.005 1.00 59.81 65 LYS A O 1
ATOM 610 N N . PRO A 1 93 ? 91.258 35.678 1.352 1.00 57.04 66 PRO A N 1
ATOM 611 C CA . PRO A 1 93 ? 89.960 35.248 1.875 1.00 59.71 66 PRO A CA 1
ATOM 612 C C . PRO A 1 93 ? 88.865 35.397 0.820 1.00 57.71 66 PRO A C 1
ATOM 613 O O . PRO A 1 93 ? 88.815 36.419 0.132 1.00 56.25 66 PRO A O 1
ATOM 617 N N . VAL A 1 94 ? 88.008 34.390 0.692 1.00 55.94 67 VAL A N 1
ATOM 618 C CA . VAL A 1 94 ? 86.836 34.505 -0.165 1.00 53.08 67 VAL A CA 1
ATOM 619 C C . VAL A 1 94 ? 85.622 34.309 0.723 1.00 56.54 67 VAL A C 1
ATOM 620 O O . VAL A 1 94 ? 85.650 33.530 1.675 1.00 56.86 67 VAL A O 1
ATOM 624 N N . LYS A 1 95 ? 84.561 35.043 0.424 1.00 59.51 68 LYS A N 1
ATOM 625 C CA . LYS A 1 95 ? 83.331 34.938 1.188 1.00 60.91 68 LYS A CA 1
ATOM 626 C C . LYS A 1 95 ? 82.393 33.913 0.568 1.00 55.40 68 LYS A C 1
ATOM 627 O O . LYS A 1 95 ? 82.093 33.967 -0.622 1.00 57.96 68 LYS A O 1
ATOM 633 N N . MET A 1 96 ? 81.941 32.970 1.386 1.00 54.55 69 MET A N 1
ATOM 634 C CA . MET A 1 96 ? 81.023 31.939 0.922 1.00 55.19 69 MET A CA 1
ATOM 635 C C . MET A 1 96 ? 79.668 32.037 1.602 1.00 54.60 69 MET A C 1
ATOM 636 O O . MET A 1 96 ? 79.578 32.337 2.793 1.00 56.23 69 MET A O 1
ATOM 641 N N . LEU A 1 97 ? 78.614 31.789 0.834 1.00 53.51 70 LEU A N 1
ATOM 642 C CA . LEU A 1 97 ? 77.284 31.663 1.405 1.00 55.93 70 LEU A CA 1
ATOM 643 C C . LEU A 1 97 ? 76.997 30.188 1.632 1.00 55.40 70 LEU A C 1
ATOM 644 O O . LEU A 1 97 ? 77.075 29.379 0.708 1.00 53.29 70 LEU A O 1
ATOM 649 N N . ILE A 1 98 ? 76.684 29.841 2.875 1.00 53.93 71 ILE A N 1
ATOM 650 C CA . ILE A 1 98 ? 76.486 28.449 3.245 1.00 51.32 71 ILE A CA 1
ATOM 651 C C . ILE A 1 98 ? 75.055 28.189 3.687 1.00 51.66 71 ILE A C 1
ATOM 652 O O . ILE A 1 98 ? 74.482 28.959 4.455 1.00 50.53 71 ILE A O 1
ATOM 657 N N . TYR A 1 99 ? 74.481 27.100 3.186 1.00 53.80 72 TYR A N 1
ATOM 658 C CA . TYR A 1 99 ? 73.181 26.639 3.650 1.00 53.76 72 TYR A CA 1
ATOM 659 C C . TYR A 1 99 ? 73.329 25.394 4.505 1.00 51.92 72 TYR A C 1
ATOM 660 O O . TYR A 1 99 ? 74.046 24.462 4.142 1.00 47.91 72 TYR A O 1
ATOM 669 N N . SER A 1 100 ? 72.636 25.382 5.638 1.00 55.53 73 SER A N 1
ATOM 670 C CA . SER A 1 100 ? 72.680 24.249 6.556 1.00 54.40 73 SER A CA 1
ATOM 671 C C . SER A 1 100 ? 71.376 23.469 6.508 1.00 54.94 73 SER A C 1
ATOM 672 O O . SER A 1 100 ? 70.307 24.036 6.703 1.00 54.02 73 SER A O 1
ATOM 675 N N . SER A 1 101 ? 71.465 22.169 6.242 1.00 54.85 74 SER A N 1
ATOM 676 C CA . SER A 1 101 ? 70.275 21.329 6.225 1.00 51.58 74 SER A CA 1
ATOM 677 C C . SER A 1 101 ? 69.845 21.015 7.657 1.00 46.54 74 SER A C 1
ATOM 678 O O . SER A 1 101 ? 68.777 20.449 7.889 1.00 46.41 74 SER A O 1
ATOM 681 N N . LYS A 1 102 ? 70.690 21.399 8.610 1.00 44.35 75 LYS A N 1
ATOM 682 C CA . LYS A 1 102 ? 70.416 21.221 10.032 1.00 50.64 75 LYS A CA 1
ATOM 683 C C . LYS A 1 102 ? 69.612 22.385 10.598 1.00 51.63 75 LYS A C 1
ATOM 684 O O . LYS A 1 102 ? 68.612 22.187 11.286 1.00 53.84 75 LYS A O 1
ATOM 690 N N . THR A 1 103 ? 70.055 23.602 10.301 1.00 52.35 76 THR A N 1
ATOM 691 C CA . THR A 1 103 ? 69.419 24.798 10.838 1.00 57.49 76 THR A CA 1
ATOM 692 C C . THR A 1 103 ? 68.413 25.395 9.860 1.00 60.01 76 THR A C 1
ATOM 693 O O . THR A 1 103 ? 67.622 26.262 10.238 1.00 61.87 76 THR A O 1
ATOM 697 N N . LEU A 1 104 ? 68.464 24.939 8.608 1.00 61.38 77 LEU A N 1
ATOM 698 C CA . LEU A 1 104 ? 67.637 25.479 7.525 1.00 62.31 77 LEU A CA 1
ATOM 699 C C . LEU A 1 104 ? 67.939 26.960 7.332 1.00 58.61 77 LEU A C 1
ATOM 700 O O . LEU A 1 104 ? 67.072 27.733 6.928 1.00 59.06 77 LEU A O 1
ATOM 705 N N . GLU A 1 105 ? 69.178 27.347 7.619 1.00 57.49 78 GLU A N 1
ATOM 706 C CA . GLU A 1 105 ? 69.560 28.750 7.565 1.00 65.74 78 GLU A CA 1
ATOM 707 C C . GLU A 1 105 ? 70.759 29.034 6.670 1.00 64.32 78 GLU A C 1
ATOM 708 O O . GLU A 1 105 ? 71.536 28.141 6.326 1.00 60.67 78 GLU A O 1
ATOM 714 N N . LEU A 1 106 ? 70.892 30.303 6.305 1.00 65.88 79 LEU A N 1
ATOM 715 C CA . LEU A 1 106 ? 72.014 30.772 5.513 1.00 62.73 79 LEU A CA 1
ATOM 716 C C . LEU A 1 106 ? 72.965 31.533 6.417 1.00 62.36 79 LEU A C 1
ATOM 717 O O . LEU A 1 106 ? 72.532 32.274 7.303 1.00 64.28 79 LEU A O 1
ATOM 722 N N . ARG A 1 107 ? 74.258 31.342 6.198 1.00 60.91 80 ARG A N 1
ATOM 723 C CA . ARG A 1 107 ? 75.260 32.075 6.948 1.00 63.65 80 ARG A CA 1
ATOM 724 C C . ARG A 1 107 ? 76.442 32.369 6.047 1.00 64.99 80 ARG A C 1
ATOM 725 O O . ARG A 1 107 ? 76.700 31.654 5.075 1.00 61.89 80 ARG A O 1
ATOM 733 N N . GLU A 1 108 ? 77.155 33.436 6.378 1.00 66.67 81 GLU A N 1
ATOM 734 C CA . GLU A 1 108 ? 78.324 33.827 5.623 1.00 63.98 81 GLU A CA 1
ATOM 735 C C . GLU A 1 108 ? 79.571 33.378 6.364 1.00 56.37 81 GLU A C 1
ATOM 736 O O . GLU A 1 108 ? 79.715 33.621 7.561 1.00 57.19 81 GLU A O 1
ATOM 742 N N . ALA A 1 109 ? 80.467 32.713 5.648 1.00 52.98 82 ALA A N 1
ATOM 743 C CA . ALA A 1 109 ? 81.730 32.294 6.227 1.00 56.07 82 ALA A CA 1
ATOM 744 C C . ALA A 1 109 ? 82.882 32.827 5.396 1.00 56.87 82 ALA A C 1
ATOM 745 O O . ALA A 1 109 ? 82.803 32.881 4.171 1.00 58.45 82 ALA A O 1
ATOM 747 N N . SER A 1 110 ? 83.952 33.225 6.071 1.00 58.04 83 SER A N 1
ATOM 748 C CA . SER A 1 110 ? 85.167 33.626 5.385 1.00 56.75 83 SER A CA 1
ATOM 749 C C . SER A 1 110 ? 86.065 32.404 5.267 1.00 56.56 83 SER A C 1
ATOM 750 O O . SER A 1 110 ? 86.247 31.667 6.233 1.00 61.78 83 SER A O 1
ATOM 753 N N . VAL A 1 111 ? 86.605 32.172 4.079 1.00 56.02 84 VAL A N 1
ATOM 754 C CA . VAL A 1 111 ? 87.514 31.053 3.886 1.00 57.63 84 VAL A CA 1
ATOM 755 C C . VAL A 1 111 ? 88.652 31.463 2.956 1.00 60.35 84 VAL A C 1
ATOM 756 O O . VAL A 1 111 ? 88.450 32.163 1.962 1.00 55.69 84 VAL A O 1
ATOM 760 N N . THR A 1 112 ? 89.858 31.038 3.310 1.00 61.72 85 THR A N 1
ATOM 761 C CA . THR A 1 112 ? 91.043 31.383 2.547 1.00 55.51 85 THR A CA 1
ATOM 762 C C . THR A 1 112 ? 91.619 30.132 1.910 1.00 50.30 85 THR A C 1
ATOM 763 O O . THR A 1 112 ? 92.292 29.352 2.581 1.00 50.21 85 THR A O 1
ATOM 767 N N . PRO A 1 113 ? 91.341 29.925 0.612 1.00 52.97 86 PRO A N 1
ATOM 768 C CA . PRO A 1 113 ? 91.951 28.779 -0.068 1.00 53.68 86 PRO A CA 1
ATOM 769 C C . PRO A 1 113 ? 93.467 28.915 -0.041 1.00 54.81 86 PRO A C 1
ATOM 770 O O . PRO A 1 113 ? 93.956 30.044 -0.034 1.00 52.18 86 PRO A O 1
ATOM 774 N N . SER A 1 114 ? 94.195 27.803 -0.019 1.00 55.88 87 SER A N 1
ATOM 775 C CA . SER A 1 114 ? 95.646 27.877 0.118 1.00 56.96 87 SER A CA 1
ATOM 776 C C . SER A 1 114 ? 96.353 26.592 -0.285 1.00 62.75 87 SER A C 1
ATOM 777 O O . SER A 1 114 ? 95.782 25.506 -0.210 1.00 62.67 87 SER A O 1
ATOM 780 N N . ASN A 1 115 ? 97.599 26.735 -0.724 1.00 65.96 88 ASN A N 1
ATOM 781 C CA . ASN A 1 115 ? 98.454 25.590 -1.001 1.00 66.82 88 ASN A CA 1
ATOM 782 C C . ASN A 1 115 ? 99.391 25.325 0.179 1.00 69.33 88 ASN A C 1
ATOM 783 O O . ASN A 1 115 ? 100.149 24.356 0.171 1.00 71.35 88 ASN A O 1
ATOM 788 N N . LEU A 1 116 ? 99.324 26.179 1.201 1.00 68.13 89 LEU A N 1
ATOM 789 C CA . LEU A 1 116 ? 100.336 26.172 2.255 1.00 68.21 89 LEU A CA 1
ATOM 790 C C . LEU A 1 116 ? 99.925 25.368 3.481 1.00 72.60 89 LEU A C 1
ATOM 791 O O . LEU A 1 116 ? 100.685 25.256 4.443 1.00 78.56 89 LEU A O 1
ATOM 796 N N . TRP A 1 117 ? 98.723 24.811 3.452 1.00 72.01 90 TRP A N 1
ATOM 797 C CA . TRP A 1 117 ? 98.278 23.962 4.540 1.00 73.11 90 TRP A CA 1
ATOM 798 C C . TRP A 1 117 ? 98.818 22.598 4.123 1.00 81.26 90 TRP A C 1
ATOM 799 O O . TRP A 1 117 ? 99.250 22.444 2.981 1.00 85.44 90 TRP A O 1
ATOM 810 N N . GLY A 1 118 ? 98.804 21.606 5.001 1.00 84.40 91 GLY A N 1
ATOM 811 C CA . GLY A 1 118 ? 99.537 20.389 4.701 1.00 90.95 91 GLY A CA 1
ATOM 812 C C . GLY A 1 118 ? 98.750 19.324 3.962 1.00 92.38 91 GLY A C 1
ATOM 813 O O . GLY A 1 118 ? 99.276 18.255 3.665 1.00 100.84 91 GLY A O 1
ATOM 814 N N . GLY A 1 119 ? 97.486 19.611 3.674 1.00 85.29 92 GLY A N 1
ATOM 815 C CA . GLY A 1 119 ? 96.633 18.681 2.955 1.00 84.60 92 GLY A CA 1
ATOM 816 C C . GLY A 1 119 ? 96.500 18.786 1.445 1.00 85.18 92 GLY A C 1
ATOM 817 O O . GLY A 1 119 ? 97.365 19.320 0.752 1.00 87.85 92 GLY A O 1
ATOM 818 N N . GLN A 1 120 ? 95.373 18.278 0.950 1.00 84.76 93 GLN A N 1
ATOM 819 C CA A GLN A 1 120 ? 95.106 18.172 -0.481 0.38 81.67 93 GLN A CA 1
ATOM 820 C CA B GLN A 1 120 ? 95.120 18.186 -0.484 0.62 81.69 93 GLN A CA 1
ATOM 821 C C . GLN A 1 120 ? 94.004 19.128 -0.935 1.00 81.74 93 GLN A C 1
ATOM 822 O O . GLN A 1 120 ? 92.906 19.127 -0.378 1.00 80.61 93 GLN A O 1
ATOM 833 N N . GLY A 1 121 ? 94.290 19.930 -1.955 1.00 76.13 94 GLY A N 1
ATOM 834 C CA . GLY A 1 121 ? 93.309 20.872 -2.464 1.00 72.24 94 GLY A CA 1
ATOM 835 C C . GLY A 1 121 ? 93.478 22.241 -1.838 1.00 69.25 94 GLY A C 1
ATOM 836 O O . GLY A 1 121 ? 94.318 22.415 -0.961 1.00 75.27 94 GLY A O 1
ATOM 837 N N . LEU A 1 122 ? 92.685 23.212 -2.281 1.00 61.74 95 LEU A N 1
ATOM 838 C CA . LEU A 1 122 ? 92.799 24.576 -1.769 1.00 58.65 95 LEU A CA 1
ATOM 839 C C . LEU A 1 122 ? 91.920 24.819 -0.539 1.00 61.27 95 LEU A C 1
ATOM 840 O O . LEU A 1 122 ? 92.220 25.692 0.270 1.00 59.91 95 LEU A O 1
ATOM 845 N N . LEU A 1 123 ? 90.853 24.041 -0.387 1.00 61.63 96 LEU A N 1
ATOM 846 C CA . LEU A 1 123 ? 89.974 24.184 0.771 1.00 60.52 96 LEU A CA 1
ATOM 847 C C . LEU A 1 123 ? 90.102 22.971 1.683 1.00 60.80 96 LEU A C 1
ATOM 848 O O . LEU A 1 123 ? 89.842 23.051 2.885 1.00 60.78 96 LEU A O 1
ATOM 853 N N . 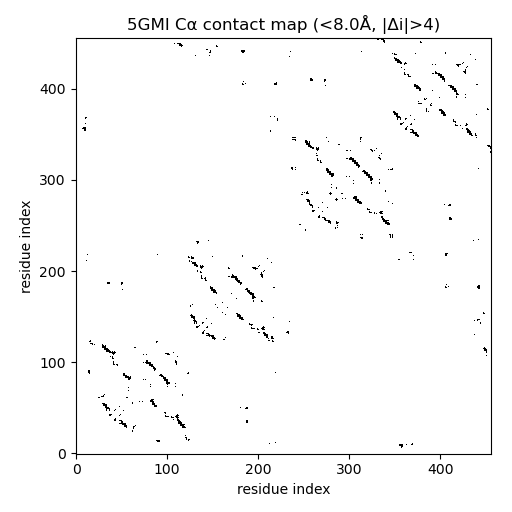GLY A 1 124 ? 90.496 21.845 1.098 1.00 58.65 97 GLY A N 1
ATOM 854 C CA . GLY A 1 124 ? 90.578 20.598 1.831 1.00 53.72 97 GLY A CA 1
ATOM 855 C C . GLY A 1 124 ? 89.205 20.041 2.098 1.00 54.92 97 GLY A C 1
ATOM 856 O O . GLY A 1 124 ? 88.936 19.478 3.158 1.00 60.26 97 GLY A O 1
ATOM 857 N N . VAL A 1 125 ? 88.331 20.203 1.116 1.00 52.37 98 VAL A N 1
ATOM 858 C CA . VAL A 1 125 ? 86.955 19.780 1.254 1.00 56.09 98 VAL A CA 1
ATOM 859 C C . VAL A 1 125 ? 86.539 18.956 0.047 1.00 57.03 98 VAL A C 1
ATOM 860 O O . VAL A 1 125 ? 86.690 19.385 -1.090 1.00 61.03 98 VAL A O 1
ATOM 864 N N . SER A 1 126 ? 86.019 17.764 0.306 1.00 59.50 99 SER A N 1
ATOM 865 C CA . SER A 1 126 ? 85.408 16.951 -0.737 1.00 58.39 99 SER A CA 1
ATOM 866 C C . SER A 1 126 ? 83.961 17.401 -0.890 1.00 60.32 99 SER A C 1
ATOM 867 O O . SER A 1 126 ? 83.247 17.535 0.102 1.00 60.40 99 SER A O 1
ATOM 870 N N . ILE A 1 127 ? 83.533 17.652 -2.124 1.00 61.41 100 ILE A N 1
ATOM 871 C CA . ILE A 1 127 ? 82.186 18.158 -2.364 1.00 60.45 100 ILE A CA 1
ATOM 872 C C . ILE A 1 127 ? 81.441 17.374 -3.433 1.00 64.38 100 ILE A C 1
ATOM 873 O O . ILE A 1 127 ? 82.031 16.583 -4.164 1.00 66.45 100 ILE A O 1
ATOM 878 N N . ARG A 1 128 ? 80.134 17.608 -3.511 1.00 65.72 101 ARG A N 1
ATOM 879 C CA . ARG A 1 128 ? 79.313 17.076 -4.591 1.00 64.99 101 ARG A CA 1
ATOM 880 C C . ARG A 1 128 ? 78.171 18.018 -4.907 1.00 64.12 101 ARG A C 1
ATOM 881 O O . ARG A 1 128 ? 77.545 18.572 -4.008 1.00 65.62 101 ARG A O 1
ATOM 889 N N . PHE A 1 129 ? 77.907 18.205 -6.194 1.00 64.02 102 PHE A N 1
ATOM 890 C CA . PHE A 1 129 ? 76.821 19.075 -6.601 1.00 60.84 102 PHE A CA 1
ATOM 891 C C . PHE A 1 129 ? 75.519 18.292 -6.579 1.00 63.83 102 PHE A C 1
ATOM 892 O O . PHE A 1 129 ? 75.344 17.337 -7.335 1.00 89.43 102 PHE A O 1
ATOM 900 N N . CYS A 1 130 ? 74.613 18.702 -5.699 1.00 73.06 103 CYS A N 1
ATOM 901 C CA . CYS A 1 130 ? 73.307 18.073 -5.591 1.00 77.57 103 CYS A CA 1
ATOM 902 C C . CYS A 1 130 ? 72.313 19.053 -4.995 1.00 79.19 103 CYS A C 1
ATOM 903 O O . CYS A 1 130 ? 72.650 20.205 -4.722 1.00 80.16 103 CYS A O 1
ATOM 906 N N . SER A 1 131 ? 71.085 18.595 -4.797 1.00 79.26 104 SER A N 1
ATOM 907 C CA . SER A 1 131 ? 70.071 19.437 -4.191 1.00 80.71 104 SER A CA 1
ATOM 908 C C . SER A 1 131 ? 70.038 19.180 -2.693 1.00 84.59 104 SER A C 1
ATOM 909 O O . SER A 1 131 ? 70.198 18.043 -2.248 1.00 85.64 104 SER A O 1
ATOM 912 N N . PHE A 1 132 ? 69.827 20.241 -1.921 1.00 84.65 105 PHE A N 1
ATOM 913 C CA . PHE A 1 132 ? 69.766 20.120 -0.474 1.00 83.68 105 PHE A CA 1
ATOM 914 C C . PHE A 1 132 ? 68.331 19.901 -0.027 1.00 86.39 105 PHE A C 1
ATOM 915 O O . PHE A 1 132 ? 68.059 19.715 1.158 1.00 83.73 105 PHE A O 1
ATOM 923 N N . ASP A 1 133 ? 67.415 19.926 -0.989 1.00 94.38 106 ASP A N 1
ATOM 924 C CA . ASP A 1 133 ? 66.003 19.733 -0.702 1.00 103.47 106 ASP A CA 1
ATOM 925 C C . ASP A 1 133 ? 65.753 18.286 -0.301 1.00 108.51 106 ASP A C 1
ATOM 926 O O . ASP A 1 133 ? 65.776 17.384 -1.140 1.00 111.62 106 ASP A O 1
ATOM 931 N N . GLY A 1 134 ? 65.515 18.075 0.989 1.00 110.25 107 GLY A N 1
ATOM 932 C CA . GLY A 1 134 ? 65.270 16.747 1.519 1.00 110.66 107 GLY A CA 1
ATOM 933 C C . GLY A 1 134 ? 66.500 15.861 1.511 1.00 106.33 107 GLY A C 1
ATOM 934 O O . GLY A 1 134 ? 66.416 14.679 1.181 1.00 107.20 107 GLY A O 1
ATOM 935 N N . ALA A 1 135 ? 67.646 16.428 1.873 1.00 102.05 108 ALA A N 1
ATOM 936 C CA . ALA A 1 135 ? 68.888 15.667 1.917 1.00 96.74 108 ALA A CA 1
ATOM 937 C C . ALA A 1 135 ? 69.095 15.023 3.285 1.00 97.39 108 ALA A C 1
ATOM 938 O O . ALA A 1 135 ? 69.835 14.050 3.414 1.00 96.13 108 ALA A O 1
ATOM 940 N N . ASN A 1 136 ? 68.443 15.580 4.302 1.00 99.86 109 ASN A N 1
ATOM 941 C CA . ASN A 1 136 ? 68.540 15.062 5.663 1.00 98.77 109 ASN A CA 1
ATOM 942 C C . ASN A 1 136 ? 67.768 13.760 5.870 1.00 105.97 109 ASN A C 1
ATOM 943 O O . ASN A 1 136 ? 67.891 13.125 6.915 1.00 106.21 109 ASN A O 1
ATOM 948 N N . GLU A 1 137 ? 66.977 13.365 4.876 1.00 92.92 110 GLU A N 1
ATOM 949 C CA . GLU A 1 137 ? 66.219 12.117 4.945 1.00 99.21 110 GLU A CA 1
ATOM 950 C C . GLU A 1 137 ? 67.007 10.996 4.292 1.00 100.78 110 GLU A C 1
ATOM 951 O O . GLU A 1 137 ? 66.999 9.852 4.751 1.00 104.19 110 GLU A O 1
ATOM 957 N N . ASN A 1 138 ? 67.695 11.355 3.214 1.00 98.38 111 ASN A N 1
ATOM 958 C CA . ASN A 1 138 ? 68.378 10.399 2.359 1.00 94.52 111 ASN A CA 1
ATOM 959 C C . ASN A 1 138 ? 69.648 9.862 3.010 1.00 87.53 111 ASN A C 1
ATOM 960 O O . ASN A 1 138 ? 70.757 10.112 2.540 1.00 87.61 111 ASN A O 1
ATOM 965 N N . VAL A 1 139 ? 69.463 9.127 4.101 1.00 78.23 112 VAL A N 1
ATOM 966 C CA . VAL A 1 139 ? 70.555 8.604 4.907 1.00 68.03 112 VAL A CA 1
ATOM 967 C C . VAL A 1 139 ? 70.291 7.133 5.200 1.00 61.24 112 VAL A C 1
ATOM 968 O O . VAL A 1 139 ? 69.175 6.756 5.556 1.00 61.50 112 VAL A O 1
ATOM 972 N N . TRP A 1 140 ? 71.311 6.301 5.040 1.00 55.07 113 TRP A N 1
ATOM 973 C CA . TRP A 1 140 ? 71.175 4.889 5.356 1.00 48.76 113 TRP A CA 1
ATOM 974 C C . TRP A 1 140 ? 72.112 4.512 6.483 1.00 45.61 113 TRP A C 1
ATOM 975 O O . TRP A 1 140 ? 73.336 4.535 6.342 1.00 48.10 113 TRP A O 1
ATOM 986 N N . HIS A 1 141 ? 71.505 4.167 7.611 1.00 46.37 114 HIS A N 1
ATOM 987 C CA . HIS A 1 141 ? 72.227 3.849 8.834 1.00 42.95 114 HIS A CA 1
ATOM 988 C C . HIS A 1 141 ? 72.744 2.419 8.811 1.00 42.00 114 HIS A C 1
ATOM 989 O O . HIS A 1 141 ? 71.968 1.469 8.679 1.00 39.00 114 HIS A O 1
ATOM 996 N N . VAL A 1 142 ? 74.057 2.266 8.940 1.00 41.05 115 VAL A N 1
ATOM 997 C CA . VAL A 1 142 ? 74.643 0.939 9.045 1.00 41.22 115 VAL A CA 1
ATOM 998 C C . VAL A 1 142 ? 74.333 0.383 10.430 1.00 40.09 115 VAL A C 1
ATOM 999 O O . VAL A 1 142 ? 74.715 0.974 11.439 1.00 39.32 115 VAL A O 1
ATOM 1003 N N . LEU A 1 143 ? 73.624 -0.740 10.482 1.00 39.40 116 LEU A N 1
ATOM 1004 C CA . LEU A 1 143 ? 73.271 -1.348 11.760 1.00 42.93 116 LEU A CA 1
ATOM 1005 C C . LEU A 1 143 ? 74.298 -2.421 12.102 1.00 42.91 116 LEU A C 1
ATOM 1006 O O . LEU A 1 143 ? 75.481 -2.120 12.179 1.00 43.27 116 LEU A O 1
ATOM 1011 N N . GLU A 1 144 ? 73.870 -3.664 12.292 1.00 41.36 117 GLU A N 1
ATOM 1012 C CA . GLU A 1 144 ? 74.816 -4.719 12.641 1.00 42.66 117 GLU A CA 1
ATOM 1013 C C . GLU A 1 144 ? 75.704 -5.047 11.445 1.00 42.53 117 GLU A C 1
ATOM 1014 O O . GLU A 1 144 ? 75.317 -4.834 10.300 1.00 41.84 117 GLU A O 1
ATOM 1020 N N . VAL A 1 145 ? 76.906 -5.542 11.718 1.00 43.71 118 VAL A N 1
ATOM 1021 C CA . VAL A 1 145 ? 77.846 -5.912 10.663 1.00 44.26 118 VAL A CA 1
ATOM 1022 C C . VAL A 1 145 ? 78.458 -7.273 10.957 1.00 55.53 118 VAL A C 1
ATOM 1023 O O . VAL A 1 145 ? 79.116 -7.451 11.980 1.00 57.36 118 VAL A O 1
ATOM 1027 N N . GLU A 1 146 ? 78.243 -8.232 10.062 1.00 56.05 119 GLU A N 1
ATOM 1028 C CA . GLU A 1 146 ? 78.791 -9.572 10.255 1.00 57.93 119 GLU A CA 1
ATOM 1029 C C . GLU A 1 146 ? 80.301 -9.593 10.047 1.00 57.00 119 GLU A C 1
ATOM 1030 O O . GLU A 1 146 ? 80.851 -8.754 9.338 1.00 57.52 119 GLU A O 1
ATOM 1036 N N . SER A 1 147 ? 80.967 -10.549 10.686 1.00 57.68 120 SER A N 1
ATOM 1037 C CA . SER A 1 147 ? 82.396 -10.749 10.489 1.00 65.07 120 SER A CA 1
ATOM 1038 C C . SER A 1 147 ? 82.663 -11.226 9.067 1.00 71.28 120 SER A C 1
ATOM 1039 O O . SER A 1 147 ? 81.863 -11.971 8.501 1.00 76.42 120 SER A O 1
ATOM 1042 N N . ASN A 1 148 ? 83.783 -10.789 8.498 1.00 72.91 121 ASN A N 1
ATOM 1043 C CA . ASN A 1 148 ? 84.201 -11.195 7.158 1.00 75.27 121 ASN A CA 1
ATOM 1044 C C . ASN A 1 148 ? 83.168 -10.849 6.077 1.00 75.13 121 ASN A C 1
ATOM 1045 O O . ASN A 1 148 ? 83.275 -11.301 4.939 1.00 81.25 121 ASN A O 1
ATOM 1050 N N . SER A 1 149 ? 82.177 -10.039 6.439 1.00 68.11 122 SER A N 1
ATOM 1051 C CA . SER A 1 149 ? 81.181 -9.570 5.489 1.00 64.80 122 SER A CA 1
ATOM 1052 C C . SER A 1 149 ? 81.819 -8.553 4.554 1.00 62.91 122 SER A C 1
ATOM 1053 O O . SER A 1 149 ? 82.823 -7.933 4.907 1.00 62.59 122 SER A O 1
ATOM 1056 N N . PRO A 1 150 ? 81.238 -8.375 3.358 1.00 61.00 123 PRO A N 1
ATOM 1057 C CA . PRO A 1 150 ? 81.683 -7.323 2.440 1.00 58.49 123 PRO A CA 1
ATOM 1058 C C . PRO A 1 150 ? 81.748 -5.957 3.118 1.00 58.63 123 PRO A C 1
ATOM 1059 O O . PRO A 1 150 ? 82.691 -5.203 2.883 1.00 63.78 123 PRO A O 1
ATOM 1063 N N . ALA A 1 151 ? 80.759 -5.651 3.951 1.00 56.71 124 ALA A N 1
ATOM 1064 C CA . ALA A 1 151 ? 80.740 -4.386 4.671 1.00 55.82 124 ALA A CA 1
ATOM 1065 C C . ALA A 1 151 ? 81.929 -4.266 5.619 1.00 55.44 124 ALA A C 1
ATOM 1066 O O . ALA A 1 151 ? 82.555 -3.211 5.713 1.00 53.70 124 ALA A O 1
ATOM 1068 N N . ALA A 1 152 ? 82.240 -5.357 6.311 1.00 55.74 125 ALA A N 1
ATOM 1069 C CA . ALA A 1 152 ? 83.328 -5.365 7.282 1.00 55.52 125 ALA A CA 1
ATOM 1070 C C . ALA A 1 152 ? 84.666 -5.126 6.598 1.00 56.98 125 ALA A C 1
ATOM 1071 O O . ALA A 1 152 ? 85.483 -4.335 7.067 1.00 57.16 125 ALA A O 1
ATOM 1073 N N . LEU A 1 153 ? 84.874 -5.808 5.477 1.00 58.75 126 LEU A N 1
ATOM 1074 C CA . LEU A 1 153 ? 86.156 -5.795 4.787 1.00 63.59 126 LEU A CA 1
ATOM 1075 C C . LEU A 1 153 ? 86.343 -4.468 4.060 1.00 64.08 126 LEU A C 1
ATOM 1076 O O . LEU A 1 153 ? 87.467 -4.040 3.803 1.00 66.60 126 LEU A O 1
ATOM 1081 N N . ALA A 1 154 ? 85.228 -3.829 3.724 1.00 61.31 127 ALA A N 1
ATOM 1082 C CA . ALA A 1 154 ? 85.246 -2.536 3.054 1.00 61.00 127 ALA A CA 1
ATOM 1083 C C . ALA A 1 154 ? 85.566 -1.402 4.022 1.00 67.37 127 ALA A C 1
ATOM 1084 O O . ALA A 1 154 ? 86.016 -0.330 3.610 1.00 69.79 127 ALA A O 1
ATOM 1086 N N . GLY A 1 155 ? 85.342 -1.648 5.310 1.00 65.58 128 GLY A N 1
ATOM 1087 C CA . GLY A 1 155 ? 85.606 -0.654 6.331 1.00 61.92 128 GLY A CA 1
ATOM 1088 C C . GLY A 1 155 ? 84.366 -0.170 7.060 1.00 55.96 128 GLY A C 1
ATOM 1089 O O . GLY A 1 155 ? 84.475 0.598 8.012 1.00 54.14 128 GLY A O 1
ATOM 1090 N N . LEU A 1 156 ? 83.189 -0.613 6.621 1.00 53.84 129 LEU A N 1
ATOM 1091 C CA . LEU A 1 156 ? 81.938 -0.199 7.258 1.00 54.21 129 LEU A CA 1
ATOM 1092 C C . LEU A 1 156 ? 81.854 -0.707 8.694 1.00 53.59 129 LEU A C 1
ATOM 1093 O O . LEU A 1 156 ? 82.189 -1.858 8.981 1.00 52.25 129 LEU A O 1
ATOM 1098 N N . ARG A 1 157 ? 81.396 0.157 9.593 1.00 54.54 130 ARG A N 1
ATOM 1099 C CA . ARG A 1 157 ? 81.334 -0.184 11.005 1.00 55.29 130 ARG A CA 1
ATOM 1100 C C . ARG A 1 157 ? 79.921 -0.015 11.553 1.00 52.09 130 ARG A C 1
ATOM 1101 O O . ARG A 1 157 ? 79.183 0.866 11.116 1.00 51.63 130 ARG A O 1
ATOM 1109 N N . PRO A 1 158 ? 79.543 -0.867 12.517 1.00 50.23 131 PRO A N 1
ATOM 1110 C CA . PRO A 1 158 ? 78.171 -0.904 13.029 1.00 46.56 131 PRO A CA 1
ATOM 1111 C C . PRO A 1 158 ? 77.756 0.324 13.843 1.00 49.79 131 PRO A C 1
ATOM 1112 O O . PRO A 1 158 ? 78.493 0.767 14.729 1.00 47.15 131 PRO A O 1
ATOM 1116 N N . HIS A 1 159 ? 76.593 0.875 13.491 1.00 52.36 132 HIS A N 1
ATOM 1117 C CA . HIS A 1 159 ? 75.900 1.915 14.257 1.00 41.97 132 HIS A CA 1
ATOM 1118 C C . HIS A 1 159 ? 76.565 3.292 14.198 1.00 42.92 132 HIS A C 1
ATOM 1119 O O . HIS A 1 159 ? 75.879 4.310 14.253 1.00 54.20 132 HIS A O 1
ATOM 1126 N N . SER A 1 160 ? 77.887 3.326 14.071 1.00 44.07 133 SER A N 1
ATOM 1127 C CA . SER A 1 160 ? 78.612 4.587 13.987 1.00 49.36 133 SER A CA 1
ATOM 1128 C C . SER A 1 160 ? 78.584 5.152 12.571 1.00 47.76 133 SER A C 1
ATOM 1129 O O . SER A 1 160 ? 78.662 6.363 12.380 1.00 48.25 133 SER A O 1
ATOM 1132 N N . ASP A 1 161 ? 78.457 4.273 11.582 1.00 44.52 134 ASP A N 1
ATOM 1133 C CA . ASP A 1 161 ? 78.512 4.693 10.186 1.00 47.40 134 ASP A CA 1
ATOM 1134 C C . ASP A 1 161 ? 77.136 4.904 9.554 1.00 48.65 134 ASP A C 1
ATOM 1135 O O . ASP A 1 161 ? 76.196 4.145 9.789 1.00 47.59 134 ASP A O 1
ATOM 1140 N N . TYR A 1 162 ? 77.049 5.947 8.735 1.00 48.02 135 TYR A N 1
ATOM 1141 C CA . TYR A 1 162 ? 75.835 6.281 8.001 1.00 44.17 135 TYR A CA 1
ATOM 1142 C C . TYR A 1 162 ? 76.170 6.430 6.520 1.00 49.30 135 TYR A C 1
ATOM 1143 O O . TYR A 1 162 ? 77.013 7.249 6.147 1.00 46.48 135 TYR A O 1
ATOM 1152 N N . ILE A 1 163 ? 75.518 5.630 5.678 1.00 48.75 136 ILE A N 1
ATOM 1153 C CA . ILE A 1 163 ? 75.750 5.705 4.239 1.00 51.94 136 ILE A CA 1
ATOM 1154 C C . ILE A 1 163 ? 74.896 6.826 3.652 1.00 53.75 136 ILE A C 1
ATOM 1155 O O . ILE A 1 163 ? 73.668 6.804 3.758 1.00 48.52 136 ILE A O 1
ATOM 1160 N N . ILE A 1 164 ? 75.555 7.820 3.061 1.00 49.79 137 ILE A N 1
ATOM 1161 C CA . ILE A 1 164 ? 74.866 9.006 2.562 1.00 62.09 137 ILE A CA 1
ATOM 1162 C C . ILE A 1 164 ? 74.944 9.165 1.047 1.00 66.73 137 ILE A C 1
ATOM 1163 O O . ILE A 1 164 ? 74.428 10.138 0.500 1.00 71.16 137 ILE A O 1
ATOM 1168 N N . GLY A 1 165 ? 75.600 8.226 0.370 1.00 69.15 138 GLY A N 1
ATOM 1169 C CA . GLY A 1 165 ? 75.650 8.255 -1.082 1.00 73.64 138 GLY A CA 1
ATOM 1170 C C . GLY A 1 165 ? 76.703 7.394 -1.759 1.00 78.64 138 GLY A C 1
ATOM 1171 O O . GLY A 1 165 ? 77.432 6.641 -1.113 1.00 76.17 138 GLY A O 1
ATOM 1172 N N . ALA A 1 166 ? 76.762 7.508 -3.084 1.00 87.02 139 ALA A N 1
ATOM 1173 C CA . ALA A 1 166 ? 77.700 6.751 -3.911 1.00 92.18 139 ALA A CA 1
ATOM 1174 C C . ALA A 1 166 ? 78.061 7.540 -5.165 1.00 99.28 139 ALA A C 1
ATOM 1175 O O . ALA A 1 166 ? 77.560 8.644 -5.364 1.00 102.20 139 ALA A O 1
ATOM 1177 N N . ASP A 1 167 ? 78.917 6.977 -6.015 1.00 111.15 140 ASP A N 1
ATOM 1178 C CA . ASP A 1 167 ? 79.184 7.601 -7.305 1.00 118.41 140 ASP A CA 1
ATOM 1179 C C . ASP A 1 167 ? 78.200 6.996 -8.306 1.00 125.20 140 ASP A C 1
ATOM 1180 O O . ASP A 1 167 ? 78.164 5.780 -8.500 1.00 126.38 140 ASP A O 1
ATOM 1185 N N . THR A 1 168 ? 77.409 7.859 -8.939 1.00 130.48 141 THR A N 1
ATOM 1186 C CA . THR A 1 168 ? 76.278 7.421 -9.761 1.00 136.59 141 THR A CA 1
ATOM 1187 C C . THR A 1 168 ? 76.070 8.145 -11.100 1.00 143.42 141 THR A C 1
ATOM 1188 O O . THR A 1 168 ? 76.012 9.374 -11.135 1.00 142.80 141 THR A O 1
ATOM 1192 N N . VAL A 1 169 ? 75.895 7.370 -12.175 1.00 149.58 142 VAL A N 1
ATOM 1193 C CA . VAL A 1 169 ? 75.500 7.848 -13.514 1.00 155.81 142 VAL A CA 1
ATOM 1194 C C . VAL A 1 169 ? 75.263 6.518 -14.235 1.00 159.74 142 VAL A C 1
ATOM 1195 O O . VAL A 1 169 ? 75.824 5.514 -13.802 1.00 158.31 142 VAL A O 1
ATOM 1199 N N . MET A 1 170 ? 74.462 6.450 -15.306 1.00 165.07 143 MET A N 1
ATOM 1200 C CA . MET A 1 170 ? 73.688 7.533 -15.919 1.00 168.45 143 MET A CA 1
ATOM 1201 C C . MET A 1 170 ? 72.426 7.716 -15.048 1.00 169.03 143 MET A C 1
ATOM 1202 O O . MET A 1 170 ? 72.412 7.188 -13.936 1.00 167.98 143 MET A O 1
ATOM 1207 N N . ASN A 1 171 ? 71.397 8.444 -15.493 1.00 171.11 144 ASN A N 1
ATOM 1208 C CA . ASN A 1 171 ? 70.290 8.819 -14.612 1.00 167.64 144 ASN A CA 1
ATOM 1209 C C . ASN A 1 171 ? 69.746 7.580 -13.921 1.00 166.87 144 ASN A C 1
ATOM 1210 O O . ASN A 1 171 ? 69.310 6.631 -14.574 1.00 169.91 144 ASN A O 1
ATOM 1215 N N . GLU A 1 172 ? 69.778 7.594 -12.592 1.00 162.78 145 GLU A N 1
ATOM 1216 C CA . GLU A 1 172 ? 69.467 6.385 -11.848 1.00 161.56 145 GLU A CA 1
ATOM 1217 C C . GLU A 1 172 ? 68.768 6.671 -10.509 1.00 159.36 145 GLU A C 1
ATOM 1218 O O . GLU A 1 172 ? 67.698 7.279 -10.463 1.00 160.75 145 GLU A O 1
ATOM 1224 N N . SER A 1 173 ? 69.396 6.216 -9.428 1.00 156.60 146 SER A N 1
ATOM 1225 C CA . SER A 1 173 ? 68.826 6.230 -8.090 1.00 156.25 146 SER A CA 1
ATOM 1226 C C . SER A 1 173 ? 69.048 7.464 -7.228 1.00 154.35 146 SER A C 1
ATOM 1227 O O . SER A 1 173 ? 69.920 8.297 -7.481 1.00 153.14 146 SER A O 1
ATOM 1230 N N . GLU A 1 174 ? 68.216 7.539 -6.196 1.00 155.49 147 GLU A N 1
ATOM 1231 C CA . GLU A 1 174 ? 68.416 8.396 -5.043 1.00 152.03 147 GLU A CA 1
ATOM 1232 C C . GLU A 1 174 ? 68.481 7.437 -3.863 1.00 149.15 147 GLU A C 1
ATOM 1233 O O . GLU A 1 174 ? 68.982 7.771 -2.791 1.00 147.87 147 GLU A O 1
ATOM 1239 N N . ASP A 1 175 ? 67.965 6.232 -4.098 1.00 147.49 148 ASP A N 1
ATOM 1240 C CA . ASP A 1 175 ? 67.881 5.175 -3.092 1.00 141.38 148 ASP A CA 1
ATOM 1241 C C . ASP A 1 175 ? 69.012 4.144 -3.196 1.00 136.38 148 ASP A C 1
ATOM 1242 O O . ASP A 1 175 ? 69.427 3.761 -4.291 1.00 137.51 148 ASP A O 1
ATOM 1247 N N . LEU A 1 176 ? 69.496 3.711 -2.034 1.00 128.99 149 LEU A N 1
ATOM 1248 C CA . LEU A 1 176 ? 70.758 2.980 -1.894 1.00 119.17 149 LEU A CA 1
ATOM 1249 C C . LEU A 1 176 ? 70.768 1.574 -2.523 1.00 118.06 149 LEU A C 1
ATOM 1250 O O . LEU A 1 176 ? 71.644 1.271 -3.334 1.00 120.32 149 LEU A O 1
ATOM 1255 N N . PHE A 1 177 ? 69.823 0.718 -2.129 1.00 115.57 150 PHE A N 1
ATOM 1256 C CA . PHE A 1 177 ? 69.777 -0.682 -2.583 1.00 119.16 150 PHE A CA 1
ATOM 1257 C C . PHE A 1 177 ? 69.848 -0.879 -4.096 1.00 124.29 150 PHE A C 1
ATOM 1258 O O . PHE A 1 177 ? 70.362 -1.894 -4.568 1.00 125.97 150 PHE A O 1
ATOM 1266 N N . SER A 1 178 ? 69.334 0.082 -4.855 1.00 126.38 151 SER A N 1
ATOM 1267 C CA . SER A 1 178 ? 69.255 -0.038 -6.307 1.00 132.20 151 SER A CA 1
ATOM 1268 C C . SER A 1 178 ? 70.639 -0.012 -6.960 1.00 135.81 151 SER A C 1
ATOM 1269 O O . SER A 1 178 ? 70.758 0.012 -8.186 1.00 139.96 151 SER A O 1
ATOM 1272 N N . LEU A 1 179 ? 71.677 -0.008 -6.127 1.00 135.99 152 LEU A N 1
ATOM 1273 C CA . LEU A 1 179 ? 73.064 -0.004 -6.576 1.00 139.55 152 LEU A CA 1
ATOM 1274 C C . LEU A 1 179 ? 73.765 -1.313 -6.198 1.00 139.57 152 LEU A C 1
ATOM 1275 O O . LEU A 1 179 ? 74.674 -1.766 -6.897 1.00 143.43 152 LEU A O 1
ATOM 1280 N N . ILE A 1 180 ? 73.336 -1.906 -5.085 1.00 136.08 153 ILE A N 1
ATOM 1281 C CA . ILE A 1 180 ? 73.987 -3.084 -4.510 1.00 133.42 153 ILE A CA 1
ATOM 1282 C C . ILE A 1 180 ? 73.934 -4.277 -5.463 1.00 138.13 153 ILE A C 1
ATOM 1283 O O . ILE A 1 180 ? 74.855 -5.096 -5.509 1.00 140.01 153 ILE A O 1
ATOM 1288 N N . GLU A 1 181 ? 72.851 -4.363 -6.228 1.00 140.73 154 GLU A N 1
ATOM 1289 C 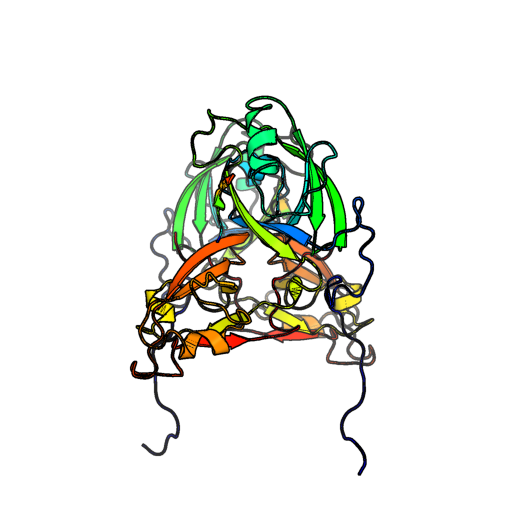CA . GLU A 1 181 ? 72.673 -5.433 -7.201 1.00 143.62 154 GLU A CA 1
ATOM 1290 C C . GLU A 1 181 ? 73.448 -5.125 -8.483 1.00 139.81 154 GLU A C 1
ATOM 1291 O O . GLU A 1 181 ? 73.902 -6.036 -9.173 1.00 141.55 154 GLU A O 1
ATOM 1297 N N . THR A 1 182 ? 73.590 -3.837 -8.795 1.00 134.88 155 THR A N 1
ATOM 1298 C CA . THR A 1 182 ? 74.263 -3.404 -10.019 1.00 133.96 155 THR A CA 1
ATOM 1299 C C . THR A 1 182 ? 75.745 -3.745 -9.998 1.00 128.90 155 THR A C 1
ATOM 1300 O O . THR A 1 182 ? 76.334 -4.069 -11.029 1.00 130.37 155 THR A O 1
ATOM 1304 N N . HIS A 1 183 ? 76.339 -3.673 -8.812 1.00 121.36 156 HIS A N 1
ATOM 1305 C CA . HIS A 1 183 ? 77.762 -3.921 -8.645 1.00 114.39 156 HIS A CA 1
ATOM 1306 C C . HIS A 1 183 ? 78.014 -5.297 -8.029 1.00 111.12 156 HIS A C 1
ATOM 1307 O O . HIS A 1 183 ? 78.757 -5.424 -7.057 1.00 107.92 156 HIS A O 1
ATOM 1314 N N . GLU A 1 184 ? 77.387 -6.325 -8.597 1.00 114.25 157 GLU A N 1
ATOM 1315 C CA . GLU A 1 184 ? 77.389 -7.659 -8.000 1.00 119.00 157 GLU A CA 1
ATOM 1316 C C . GLU A 1 184 ? 78.788 -8.294 -8.037 1.00 120.69 157 GLU A C 1
ATOM 1317 O O . GLU A 1 184 ? 79.006 -9.382 -7.500 1.00 120.52 157 GLU A O 1
ATOM 1323 N N . ALA A 1 185 ? 79.728 -7.593 -8.666 1.00 124.55 158 ALA A N 1
ATOM 1324 C CA . ALA A 1 185 ? 81.150 -7.914 -8.586 1.00 132.18 158 ALA A CA 1
ATOM 1325 C C . ALA A 1 185 ? 81.987 -6.651 -8.790 1.00 137.67 158 ALA A C 1
ATOM 1326 O O . ALA A 1 185 ? 83.005 -6.456 -8.123 1.00 139.65 158 ALA A O 1
ATOM 1328 N N . LYS A 1 186 ? 81.557 -5.821 -9.738 1.00 139.93 159 LYS A N 1
ATOM 1329 C CA . LYS A 1 186 ? 82.049 -4.453 -9.923 1.00 138.21 159 LYS A CA 1
ATOM 1330 C C . LYS A 1 186 ? 82.157 -3.783 -8.545 1.00 129.95 159 LYS A C 1
ATOM 1331 O O . LYS A 1 186 ? 81.182 -3.741 -7.811 1.00 126.93 159 LYS A O 1
ATOM 1337 N N . PRO A 1 187 ? 83.356 -3.312 -8.162 1.00 122.59 160 PRO A N 1
ATOM 1338 C CA . PRO A 1 187 ? 83.502 -2.558 -6.904 1.00 114.47 160 PRO A CA 1
ATOM 1339 C C . PRO A 1 187 ? 82.609 -1.312 -6.815 1.00 107.84 160 PRO A C 1
ATOM 1340 O O . PRO A 1 187 ? 82.264 -0.735 -7.841 1.00 105.45 160 PRO A O 1
ATOM 1344 N N . LEU A 1 188 ? 82.250 -0.902 -5.599 1.00 107.12 161 LEU A N 1
ATOM 1345 C CA . LEU A 1 188 ? 81.349 0.236 -5.400 1.00 109.12 161 LEU A CA 1
ATOM 1346 C C . LEU A 1 188 ? 81.925 1.219 -4.388 1.00 113.38 161 LEU A C 1
ATOM 1347 O O . LEU A 1 188 ? 82.526 0.820 -3.390 1.00 109.97 161 LEU A O 1
ATOM 1352 N N . LYS A 1 189 ? 81.720 2.507 -4.642 1.00 115.48 162 LYS A N 1
ATOM 1353 C CA . LYS A 1 189 ? 82.206 3.550 -3.753 1.00 114.60 162 LYS A CA 1
ATOM 1354 C C . LYS A 1 189 ? 81.035 4.104 -2.964 1.00 108.83 162 LYS A C 1
ATOM 1355 O O . LYS A 1 189 ? 79.970 4.345 -3.524 1.00 111.74 162 LYS A O 1
ATOM 1361 N N . LEU A 1 190 ? 81.225 4.302 -1.667 1.00 93.33 163 LEU A N 1
ATOM 1362 C CA . LEU A 1 190 ? 80.155 4.828 -0.838 1.00 78.96 163 LEU A CA 1
ATOM 1363 C C . LEU A 1 190 ? 80.644 6.051 -0.081 1.00 75.48 163 LEU A C 1
ATOM 1364 O O . LEU A 1 190 ? 81.818 6.150 0.275 1.00 78.61 163 LEU A O 1
ATOM 1369 N N . TYR A 1 191 ? 79.736 6.991 0.144 1.00 71.18 164 TYR A N 1
ATOM 1370 C CA . TYR A 1 191 ? 80.028 8.148 0.969 1.00 66.82 164 TYR A CA 1
ATOM 1371 C C . TYR A 1 191 ? 79.489 7.853 2.356 1.00 61.07 164 TYR A C 1
ATOM 1372 O O . TYR A 1 191 ? 78.286 7.668 2.535 1.00 59.29 164 TYR A O 1
ATOM 1381 N N . VAL A 1 192 ? 80.385 7.775 3.330 1.00 57.73 165 VAL A N 1
ATOM 1382 C CA . VAL A 1 192 ? 80.007 7.324 4.656 1.00 51.85 165 VAL A CA 1
ATOM 1383 C C . VAL A 1 192 ? 80.309 8.385 5.700 1.00 52.44 165 VAL A C 1
ATOM 1384 O O . VAL A 1 192 ? 81.417 8.909 5.766 1.00 55.00 165 VAL A O 1
ATOM 1388 N N . TYR A 1 193 ? 79.297 8.710 6.496 1.00 52.05 166 TYR A N 1
ATOM 1389 C CA . TYR A 1 193 ? 79.440 9.647 7.601 1.00 50.88 166 TYR A CA 1
ATOM 1390 C C . TYR A 1 193 ? 79.585 8.874 8.905 1.00 50.26 166 TYR A C 1
ATOM 1391 O O . TYR A 1 193 ? 78.820 7.947 9.167 1.00 48.80 166 TYR A O 1
ATOM 1400 N N . ASN A 1 194 ? 80.571 9.248 9.715 1.00 52.23 167 ASN A N 1
ATOM 1401 C CA . ASN A 1 194 ? 80.771 8.598 11.006 1.00 51.34 167 ASN A CA 1
ATOM 1402 C C . ASN A 1 194 ? 80.487 9.567 12.149 1.00 51.03 167 ASN A C 1
ATOM 1403 O O . ASN A 1 194 ? 81.038 10.668 12.191 1.00 54.03 167 ASN A O 1
ATOM 1408 N N . THR A 1 195 ? 79.625 9.153 13.074 1.00 48.80 168 THR A N 1
ATOM 1409 C CA . THR A 1 195 ? 79.143 10.044 14.127 1.00 53.60 168 THR A CA 1
ATOM 1410 C C . THR A 1 195 ? 80.169 10.317 15.225 1.00 58.56 168 THR A C 1
ATOM 1411 O O . THR A 1 195 ? 79.939 11.158 16.090 1.00 62.10 168 THR A O 1
ATOM 1415 N N . ASP A 1 196 ? 81.290 9.604 15.204 1.00 57.78 169 ASP A N 1
ATOM 1416 C CA . ASP A 1 196 ? 82.379 9.908 16.125 1.00 57.55 169 ASP A CA 1
ATOM 1417 C C . ASP A 1 196 ? 83.312 10.942 15.495 1.00 58.10 169 ASP A C 1
ATOM 1418 O O . ASP A 1 196 ? 83.672 11.929 16.138 1.00 55.77 169 ASP A O 1
ATOM 1423 N N . THR A 1 197 ? 83.699 10.717 14.239 1.00 60.12 170 THR A N 1
ATOM 1424 C CA . THR A 1 197 ? 84.590 11.645 13.538 1.00 51.34 170 THR A CA 1
ATOM 1425 C C . THR A 1 197 ? 83.843 12.889 13.085 1.00 62.10 170 THR A C 1
ATOM 1426 O O . THR A 1 197 ? 84.462 13.925 12.826 1.00 52.85 170 THR A O 1
ATOM 1430 N N . ASP A 1 198 ? 82.517 12.779 13.007 1.00 57.22 171 ASP A N 1
ATOM 1431 C CA . ASP A 1 198 ? 81.668 13.843 12.481 1.00 54.48 171 ASP A CA 1
ATOM 1432 C C . ASP A 1 198 ? 82.152 14.238 11.093 1.00 57.39 171 ASP A C 1
ATOM 1433 O O . ASP A 1 198 ? 82.234 15.419 10.764 1.00 59.82 171 ASP A O 1
ATOM 1438 N N . ASN A 1 199 ? 82.472 13.239 10.279 1.00 49.29 172 ASN A N 1
ATOM 1439 C CA . ASN A 1 199 ? 83.084 13.497 8.985 1.00 50.99 172 ASN A CA 1
ATOM 1440 C C . ASN A 1 199 ? 82.747 12.422 7.960 1.00 54.51 172 ASN A C 1
ATOM 1441 O O . ASN A 1 199 ? 82.339 11.318 8.313 1.00 48.76 172 ASN A O 1
ATOM 1446 N N . CYS A 1 200 ? 82.911 12.759 6.686 1.00 51.83 173 CYS A N 1
ATOM 1447 C CA . CYS A 1 200 ? 82.647 11.817 5.611 1.00 61.76 173 CYS A CA 1
ATOM 1448 C C . CYS A 1 200 ? 83.936 11.172 5.124 1.00 61.48 173 CYS A C 1
ATOM 1449 O O . CYS A 1 200 ? 85.016 11.748 5.245 1.00 61.81 173 CYS A O 1
ATOM 1452 N N . ARG A 1 201 ? 83.811 9.973 4.571 1.00 54.24 174 ARG A N 1
ATOM 1453 C CA . ARG A 1 201 ? 84.940 9.271 3.982 1.00 56.87 174 ARG A CA 1
ATOM 1454 C C . ARG A 1 201 ? 84.433 8.360 2.873 1.00 81.56 174 ARG A C 1
ATOM 1455 O O . ARG A 1 201 ? 83.234 8.094 2.785 1.00 81.82 174 ARG A O 1
ATOM 1463 N N . GLU A 1 202 ? 85.335 7.877 2.026 1.00 80.38 175 GLU A N 1
ATOM 1464 C CA . GLU A 1 202 ? 84.921 6.992 0.947 1.00 79.62 175 GLU A CA 1
ATOM 1465 C C . GLU A 1 202 ? 85.245 5.548 1.301 1.00 78.57 175 GLU A C 1
ATOM 1466 O O . GLU A 1 202 ? 86.319 5.245 1.818 1.00 77.93 175 GLU A O 1
ATOM 1472 N N . VAL A 1 203 ? 84.293 4.666 1.019 1.00 78.62 176 VAL A N 1
ATOM 1473 C CA . VAL A 1 203 ? 84.416 3.249 1.328 1.00 81.88 176 VAL A CA 1
ATOM 1474 C C . VAL A 1 203 ? 84.237 2.415 0.069 1.00 90.50 176 VAL A C 1
ATOM 1475 O O . VAL A 1 203 ? 83.260 2.572 -0.661 1.00 94.27 176 VAL A O 1
ATOM 1479 N N . ILE A 1 204 ? 85.200 1.532 -0.176 1.00 96.55 177 ILE A N 1
ATOM 1480 C CA . ILE A 1 204 ? 85.185 0.652 -1.337 1.00 99.71 177 ILE A CA 1
ATOM 1481 C C . ILE A 1 204 ? 84.518 -0.669 -0.998 1.00 97.97 177 ILE A C 1
ATOM 1482 O O . ILE A 1 204 ? 85.097 -1.476 -0.276 1.00 100.49 177 ILE A O 1
ATOM 1487 N N . ILE A 1 205 ? 83.331 -0.926 -1.539 1.00 97.88 178 ILE A N 1
ATOM 1488 C CA . ILE A 1 205 ? 82.635 -2.151 -1.164 1.00 96.39 178 ILE A CA 1
ATOM 1489 C C . ILE A 1 205 ? 82.408 -3.057 -2.374 1.00 93.89 178 ILE A C 1
ATOM 1490 O O . ILE A 1 205 ? 82.202 -2.593 -3.496 1.00 94.99 178 ILE A O 1
ATOM 1495 N N . THR A 1 206 ? 82.485 -4.360 -2.124 1.00 88.76 179 THR A N 1
ATOM 1496 C CA . THR A 1 206 ? 82.326 -5.374 -3.157 1.00 90.08 179 THR A CA 1
ATOM 1497 C C . THR A 1 206 ? 81.114 -6.253 -2.862 1.00 84.61 179 THR A C 1
ATOM 1498 O O . THR A 1 206 ? 81.239 -7.288 -2.204 1.00 81.89 179 THR A O 1
ATOM 1502 N N . PRO A 1 207 ? 79.927 -5.819 -3.325 1.00 81.89 180 PRO A N 1
ATOM 1503 C CA . PRO A 1 207 ? 78.679 -6.554 -3.095 1.00 81.44 180 PRO A CA 1
ATOM 1504 C C . PRO A 1 207 ? 78.773 -8.005 -3.553 1.00 88.29 180 PRO A C 1
ATOM 1505 O O . PRO A 1 207 ? 79.142 -8.266 -4.697 1.00 94.73 180 PRO A O 1
ATOM 1509 N N . ASN A 1 208 ? 78.446 -8.932 -2.657 1.00 86.42 181 ASN A N 1
ATOM 1510 C CA . ASN A 1 208 ? 78.496 -10.357 -2.965 1.00 88.83 181 ASN A CA 1
ATOM 1511 C C . ASN A 1 208 ? 77.352 -11.093 -2.272 1.00 89.27 181 ASN A C 1
ATOM 1512 O O . ASN A 1 208 ? 77.418 -11.366 -1.074 1.00 85.86 181 ASN A O 1
ATOM 1517 N N . SER A 1 209 ? 76.296 -11.392 -3.023 1.00 90.67 182 SER A N 1
ATOM 1518 C CA . SER A 1 209 ? 75.123 -12.060 -2.466 1.00 89.80 182 SER A CA 1
ATOM 1519 C C . SER A 1 209 ? 75.437 -13.506 -2.083 1.00 88.54 182 SER A C 1
ATOM 1520 O O . SER A 1 209 ? 74.664 -14.159 -1.381 1.00 85.18 182 SER A O 1
ATOM 1523 N N . ALA A 1 210 ? 76.585 -13.990 -2.543 1.00 90.55 183 ALA A N 1
ATOM 1524 C CA . ALA A 1 210 ? 77.018 -15.359 -2.292 1.00 91.82 183 ALA A CA 1
ATOM 1525 C C . ALA A 1 210 ? 78.146 -15.409 -1.266 1.00 90.44 183 ALA A C 1
ATOM 1526 O O . ALA A 1 210 ? 78.839 -16.419 -1.150 1.00 93.58 183 ALA A O 1
ATOM 1528 N N . TRP A 1 211 ? 78.323 -14.323 -0.519 1.00 87.45 184 TRP A N 1
ATOM 1529 C CA . TRP A 1 211 ? 79.404 -14.232 0.462 1.00 90.01 184 TRP A CA 1
ATOM 1530 C C . TRP A 1 211 ? 79.238 -15.180 1.648 1.00 96.02 184 TRP A C 1
ATOM 1531 O O . TRP A 1 211 ? 80.154 -15.339 2.453 1.00 95.15 184 TRP A O 1
ATOM 1542 N N . GLY A 1 212 ? 78.079 -15.821 1.741 1.00 103.21 185 GLY A N 1
ATOM 1543 C CA . GLY A 1 212 ? 77.809 -16.752 2.820 1.00 102.34 185 GLY A CA 1
ATOM 1544 C C . GLY A 1 212 ? 77.293 -16.092 4.079 1.00 97.87 185 GLY A C 1
ATOM 1545 O O . GLY A 1 212 ? 77.805 -16.332 5.173 1.00 97.75 185 GLY A O 1
ATOM 1546 N N . GLY A 1 213 ? 76.274 -15.254 3.921 1.00 91.77 186 GLY A N 1
ATOM 1547 C CA . GLY A 1 213 ? 75.666 -14.571 5.045 1.00 79.38 186 GLY A CA 1
ATOM 1548 C C . GLY A 1 213 ? 74.517 -13.677 4.628 1.00 70.96 186 GLY A C 1
ATOM 1549 O O . GLY A 1 213 ? 73.911 -13.866 3.577 1.00 77.28 186 GLY A O 1
ATOM 1550 N N . GLU A 1 214 ? 74.222 -12.697 5.472 1.00 64.48 187 GLU A N 1
ATOM 1551 C CA . GLU A 1 214 ? 73.066 -11.828 5.299 1.00 65.52 187 GLU A CA 1
ATOM 1552 C C . GLU A 1 214 ? 73.215 -10.903 4.094 1.00 71.76 187 GLU A C 1
ATOM 1553 O O . GLU A 1 214 ? 74.245 -10.256 3.928 1.00 74.31 187 GLU A O 1
ATOM 1559 N N . GLY A 1 215 ? 72.174 -10.837 3.267 1.00 76.78 188 GLY A N 1
ATOM 1560 C CA . GLY A 1 215 ? 72.138 -9.932 2.128 1.00 56.95 188 GLY A CA 1
ATOM 1561 C C . GLY A 1 215 ? 73.328 -10.003 1.186 1.00 71.70 188 GLY A C 1
ATOM 1562 O O . GLY A 1 215 ? 73.925 -11.062 1.003 1.00 73.61 188 GLY A O 1
ATOM 1563 N N . SER A 1 216 ? 73.669 -8.863 0.590 1.00 71.85 189 SER A N 1
ATOM 1564 C CA . SER A 1 216 ? 74.794 -8.776 -0.335 1.00 78.08 189 SER A CA 1
ATOM 1565 C C . SER A 1 216 ? 75.953 -7.993 0.281 1.00 76.36 189 SER A C 1
ATOM 1566 O O . SER A 1 216 ? 77.062 -7.976 -0.256 1.00 77.50 189 SER A O 1
ATOM 1569 N N . LEU A 1 217 ? 75.681 -7.335 1.402 1.00 72.62 190 LEU A N 1
ATOM 1570 C CA . LEU A 1 217 ? 76.687 -6.533 2.089 1.00 70.62 190 LEU A CA 1
ATOM 1571 C C . LEU A 1 217 ? 77.072 -7.143 3.434 1.00 65.48 190 LEU A C 1
ATOM 1572 O O . LEU A 1 217 ? 78.172 -6.912 3.936 1.00 64.69 190 LEU A O 1
ATOM 1577 N N . GLY A 1 218 ? 76.158 -7.912 4.018 1.00 61.60 191 GLY A N 1
ATOM 1578 C CA . GLY A 1 218 ? 76.411 -8.549 5.297 1.00 58.09 191 GLY A CA 1
ATOM 1579 C C . GLY A 1 218 ? 76.174 -7.595 6.447 1.00 52.95 191 GLY A C 1
ATOM 1580 O O . GLY A 1 218 ? 76.745 -7.755 7.522 1.00 51.32 191 GLY A O 1
ATOM 1581 N N . CYS A 1 219 ? 75.337 -6.589 6.216 1.00 47.36 192 CYS A N 1
ATOM 1582 C CA . CYS A 1 219 ? 75.026 -5.609 7.248 1.00 47.20 192 CYS A CA 1
ATOM 1583 C C . CYS A 1 219 ? 73.546 -5.254 7.232 1.00 48.47 192 CYS A C 1
ATOM 1584 O O . CYS A 1 219 ? 72.850 -5.497 6.248 1.00 46.70 192 CYS A O 1
ATOM 1587 N N . GLY A 1 220 ? 73.073 -4.679 8.332 1.00 48.76 193 GLY A N 1
ATOM 1588 C CA . GLY A 1 220 ? 71.713 -4.186 8.408 1.00 46.91 193 GLY A CA 1
ATOM 1589 C C . GLY A 1 220 ? 71.631 -2.730 7.989 1.00 47.45 193 GLY A C 1
ATOM 1590 O O . GLY A 1 220 ? 72.638 -2.022 7.959 1.00 43.24 193 GLY A O 1
ATOM 1591 N N . ILE A 1 221 ? 70.426 -2.283 7.650 1.00 46.73 194 ILE A N 1
ATOM 1592 C CA . ILE A 1 221 ? 70.220 -0.909 7.210 1.00 45.48 194 ILE A CA 1
ATOM 1593 C C . ILE A 1 221 ? 69.010 -0.310 7.904 1.00 44.56 194 ILE A C 1
ATOM 1594 O O . ILE A 1 221 ? 67.944 -0.923 7.955 1.00 45.49 194 ILE A O 1
ATOM 1599 N N . GLY A 1 222 ? 69.179 0.889 8.449 1.00 44.57 195 GLY A N 1
ATOM 1600 C CA . GLY A 1 222 ? 68.064 1.609 9.029 1.00 40.58 195 GLY A CA 1
ATOM 1601 C C . GLY A 1 222 ? 67.786 2.856 8.216 1.00 44.82 195 GLY A C 1
ATOM 1602 O O . GLY A 1 222 ? 68.710 3.512 7.731 1.00 43.21 195 GLY A O 1
ATOM 1603 N N . TYR A 1 223 ? 66.507 3.176 8.057 1.00 47.18 196 TYR A N 1
ATOM 1604 C CA . TYR A 1 223 ? 66.092 4.362 7.323 1.00 40.15 196 TYR A CA 1
ATOM 1605 C C . TYR A 1 223 ? 64.953 5.053 8.049 1.00 45.69 196 TYR A C 1
ATOM 1606 O O . TYR A 1 223 ? 63.998 4.405 8.479 1.00 45.36 196 TYR A O 1
ATOM 1615 N N . GLY A 1 224 ? 65.055 6.368 8.193 1.00 40.28 197 GLY A N 1
ATOM 1616 C CA . GLY A 1 224 ? 63.971 7.137 8.771 1.00 40.96 197 GLY A CA 1
ATOM 1617 C C . GLY A 1 224 ? 64.352 7.934 10.002 1.00 41.84 197 GLY A C 1
ATOM 1618 O O . GLY A 1 224 ? 65.534 8.113 10.298 1.00 39.37 197 GLY A O 1
ATOM 1619 N N . TYR A 1 225 ? 63.339 8.404 10.723 1.00 41.21 198 TYR A N 1
ATOM 1620 C CA . TYR A 1 225 ? 63.534 9.237 11.904 1.00 45.58 198 TYR A CA 1
ATOM 1621 C C . TYR A 1 225 ? 64.349 8.561 13.007 1.00 45.81 198 TYR A C 1
ATOM 1622 O O . TYR A 1 225 ? 65.037 9.234 13.771 1.00 48.12 198 TYR A O 1
ATOM 1631 N N . LEU A 1 226 ? 64.293 7.235 13.071 1.00 40.49 199 LEU A N 1
ATOM 1632 C CA . LEU A 1 226 ? 65.043 6.491 14.076 1.00 43.30 199 LEU A CA 1
ATOM 1633 C C . LEU A 1 226 ? 66.476 6.254 13.617 1.00 43.19 199 LEU A C 1
ATOM 1634 O O . LEU A 1 226 ? 67.295 5.714 14.362 1.00 37.65 199 LEU A O 1
ATOM 1639 N N . HIS A 1 227 ? 66.776 6.659 12.386 1.00 40.59 200 HIS A N 1
ATOM 1640 C CA . HIS A 1 227 ? 68.068 6.352 11.791 1.00 38.25 200 HIS A CA 1
ATOM 1641 C C . HIS A 1 227 ? 68.613 7.544 11.013 1.00 40.70 200 HIS A C 1
ATOM 1642 O O . HIS A 1 227 ? 69.121 7.408 9.902 1.00 45.43 200 HIS A O 1
ATOM 1649 N N . ARG A 1 228 ? 68.490 8.717 11.621 1.00 42.49 201 ARG A N 1
ATOM 1650 C CA A ARG A 1 228 ? 69.003 9.979 11.094 0.49 46.36 201 ARG A CA 1
ATOM 1651 C CA B ARG A 1 228 ? 69.050 9.914 11.017 0.51 45.83 201 ARG A CA 1
ATOM 1652 C C . ARG A 1 228 ? 70.349 10.333 11.699 1.00 47.90 201 ARG A C 1
ATOM 1653 O O . ARG A 1 228 ? 70.668 9.891 12.800 1.00 53.17 201 ARG A O 1
ATOM 1668 N N . ILE A 1 229 ? 71.117 11.159 11.001 1.00 46.67 202 ILE A N 1
ATOM 1669 C CA . ILE A 1 229 ? 72.343 11.700 11.562 1.00 44.83 202 ILE A CA 1
ATOM 1670 C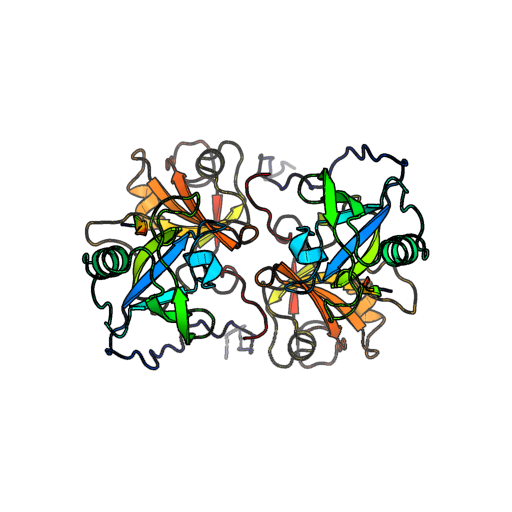 C . ILE A 1 229 ? 71.944 12.635 12.704 1.00 41.37 202 ILE A C 1
ATOM 1671 O O . ILE A 1 229 ? 71.111 13.522 12.522 1.00 40.59 202 ILE A O 1
ATOM 1676 N N . PRO A 1 230 ? 72.529 12.426 13.893 1.00 41.43 203 PRO A N 1
ATOM 1677 C CA . PRO A 1 230 ? 72.133 13.121 15.122 1.00 45.48 203 PRO A CA 1
ATOM 1678 C C . PRO A 1 230 ? 72.253 14.634 15.033 1.00 45.83 203 PRO A C 1
ATOM 1679 O O . PRO A 1 230 ? 73.080 15.149 14.285 1.00 46.50 203 PRO A O 1
ATOM 1683 N N . THR A 1 231 ? 71.418 15.334 15.793 1.00 46.79 204 THR A N 1
ATOM 1684 C CA . THR A 1 231 ? 71.396 16.790 15.773 1.00 49.55 204 THR A CA 1
ATOM 1685 C C . THR A 1 231 ? 71.450 17.317 17.203 1.00 50.68 204 THR A C 1
ATOM 1686 O O . THR A 1 231 ? 70.789 16.786 18.095 1.00 47.58 204 THR A O 1
ATOM 1690 N N . ARG A 1 232 ? 72.251 18.355 17.421 1.00 53.30 205 ARG A N 1
ATOM 1691 C CA . ARG A 1 232 ? 72.343 18.980 18.734 1.00 56.06 205 ARG A CA 1
ATOM 1692 C C . ARG A 1 232 ? 71.013 19.632 19.087 1.00 56.57 205 ARG A C 1
ATOM 1693 O O . ARG A 1 232 ? 70.213 19.920 18.202 1.00 57.03 205 ARG A O 1
ATOM 1701 N N . PRO A 1 233 ? 70.762 19.856 20.384 1.00 59.68 206 PRO A N 1
ATOM 1702 C CA . PRO A 1 233 ? 69.463 20.426 20.755 1.00 62.83 206 PRO A CA 1
ATOM 1703 C C . PRO A 1 233 ? 69.269 21.875 20.311 1.00 64.73 206 PRO A C 1
ATOM 1704 O O . PRO A 1 233 ? 68.128 22.270 20.074 1.00 59.28 206 PRO A O 1
ATOM 1708 N N . PHE A 1 234 ? 70.344 22.648 20.180 1.00 64.50 207 PHE A N 1
ATOM 1709 C CA . PHE A 1 234 ? 70.187 24.079 19.928 1.00 66.86 207 PHE A CA 1
ATOM 1710 C C . PHE A 1 234 ? 71.044 24.633 18.787 1.00 68.55 207 PHE A C 1
ATOM 1711 O O . PHE A 1 234 ? 72.108 24.104 18.476 1.00 71.77 207 PHE A O 1
ATOM 1719 N N . GLU A 1 235 ? 70.557 25.710 18.176 1.00 69.36 208 GLU A N 1
ATOM 1720 C CA . GLU A 1 235 ? 71.249 26.408 17.092 1.00 70.85 208 GLU A CA 1
ATOM 1721 C C . GLU A 1 235 ? 72.501 27.126 17.574 1.00 71.13 208 GLU A C 1
ATOM 1722 O O . GLU A 1 235 ? 72.455 27.880 18.542 1.00 75.83 208 GLU A O 1
ATOM 1728 N N . SER B 1 13 ? 63.987 -30.686 22.339 1.00 109.93 -14 SER B N 1
ATOM 1729 C CA . SER B 1 13 ? 63.878 -29.258 22.067 1.00 106.00 -14 SER B CA 1
ATOM 1730 C C . SER B 1 13 ? 65.099 -28.731 21.319 1.00 102.56 -14 SER B C 1
ATOM 1731 O O . SER B 1 13 ? 66.100 -28.365 21.935 1.00 103.74 -14 SER B O 1
ATOM 1734 N N . THR B 1 14 ? 65.015 -28.693 19.993 1.00 98.51 -13 THR B N 1
ATOM 1735 C CA . THR B 1 14 ? 66.084 -28.121 19.184 1.00 90.38 -13 THR B CA 1
ATOM 1736 C C . THR B 1 14 ? 65.925 -26.610 19.064 1.00 75.42 -13 THR B C 1
ATOM 1737 O O . THR B 1 14 ? 64.888 -26.114 18.622 1.00 68.41 -13 THR B O 1
ATOM 1741 N N . SER B 1 15 ? 66.963 -25.888 19.472 1.00 68.78 -12 SER B N 1
ATOM 1742 C CA . SER B 1 15 ? 66.987 -24.434 19.373 1.00 62.58 -12 SER B CA 1
ATOM 1743 C C . SER B 1 15 ? 66.912 -23.970 17.920 1.00 60.31 -12 SER B C 1
ATOM 1744 O O . SER B 1 15 ? 67.558 -24.541 17.042 1.00 67.13 -12 SER B O 1
ATOM 1747 N N . LEU B 1 16 ? 66.106 -22.941 17.675 1.00 51.96 -11 LEU B N 1
ATOM 1748 C CA . LEU B 1 16 ? 65.983 -22.357 16.342 1.00 54.96 -11 LEU B CA 1
ATOM 1749 C C . LEU B 1 16 ? 66.923 -21.184 16.228 1.00 53.97 -11 LEU B C 1
ATOM 1750 O O . LEU B 1 16 ? 66.796 -20.341 15.341 1.00 54.70 -11 LEU B O 1
ATOM 1755 N N . TYR B 1 17 ? 67.889 -21.158 17.135 1.00 55.31 -10 TYR B N 1
ATOM 1756 C CA . TYR B 1 17 ? 68.908 -20.134 17.119 1.00 54.78 -10 TYR B CA 1
ATOM 1757 C C . TYR B 1 17 ? 70.285 -20.781 17.085 1.00 51.51 -10 TYR B C 1
ATOM 1758 O O . TYR B 1 17 ? 70.468 -21.920 17.514 1.00 51.58 -10 TYR B O 1
ATOM 1767 N N . LYS B 1 18 ? 71.242 -20.038 16.550 1.00 47.12 -9 LYS B N 1
ATOM 1768 C CA . LYS B 1 18 ? 72.622 -20.474 16.461 1.00 44.87 -9 LYS B CA 1
ATOM 1769 C C . LYS B 1 18 ? 73.510 -19.261 16.682 1.00 45.85 -9 LYS B C 1
ATOM 1770 O O . LYS B 1 18 ? 73.021 -18.185 17.024 1.00 43.13 -9 LYS B O 1
ATOM 1776 N N . LYS B 1 19 ? 74.809 -19.426 16.471 1.00 47.60 -8 LYS B N 1
ATOM 1777 C CA . LYS B 1 19 ? 75.750 -18.360 16.766 1.00 48.08 -8 LYS B CA 1
ATOM 1778 C C . LYS B 1 19 ? 76.381 -17.804 15.497 1.00 45.90 -8 LYS B C 1
ATOM 1779 O O . LYS B 1 19 ? 76.596 -18.524 14.524 1.00 48.18 -8 LYS B O 1
ATOM 1785 N N . ALA B 1 20 ? 76.655 -16.505 15.515 1.00 42.10 -7 ALA B N 1
ATOM 1786 C CA . ALA B 1 20 ? 77.288 -15.830 14.391 1.00 42.36 -7 ALA B CA 1
ATOM 1787 C C . ALA B 1 20 ? 78.215 -14.745 14.917 1.00 46.42 -7 ALA B C 1
ATOM 1788 O O . ALA B 1 20 ? 77.995 -14.203 16.000 1.00 44.46 -7 ALA B O 1
ATOM 1790 N N . GLY B 1 21 ? 79.246 -14.425 14.144 1.00 46.75 -6 GLY B N 1
ATOM 1791 C CA . GLY B 1 21 ? 80.197 -13.409 14.549 1.00 45.00 -6 GLY B CA 1
ATOM 1792 C C . GLY B 1 21 ? 79.787 -12.037 14.060 1.00 44.46 -6 GLY B C 1
ATOM 1793 O O . GLY B 1 21 ? 79.329 -11.882 12.929 1.00 44.14 -6 GLY B O 1
ATOM 1794 N N . PHE B 1 22 ? 79.937 -11.037 14.922 1.00 44.11 -5 PHE B N 1
ATOM 1795 C CA . PHE B 1 22 ? 79.597 -9.667 14.563 1.00 42.90 -5 PHE B CA 1
ATOM 1796 C C . PHE B 1 22 ? 80.660 -8.704 15.068 1.00 47.14 -5 PHE B C 1
ATOM 1797 O O . PHE B 1 22 ? 81.421 -9.035 15.974 1.00 53.00 -5 PHE B O 1
ATOM 1805 N N . LEU B 1 23 ? 80.710 -7.512 14.483 1.00 45.96 -4 LEU B N 1
ATOM 1806 C CA . LEU B 1 23 ? 81.660 -6.499 14.919 1.00 44.67 -4 LEU B CA 1
ATOM 1807 C C . LEU B 1 23 ? 81.127 -5.743 16.132 1.00 42.97 -4 LEU B C 1
ATOM 1808 O O . LEU B 1 23 ? 79.974 -5.309 16.152 1.00 41.75 -4 LEU B O 1
ATOM 1813 N N . VAL B 1 24 ? 81.973 -5.614 17.149 1.00 45.56 -3 VAL B N 1
ATOM 1814 C CA . VAL B 1 24 ? 81.647 -4.850 18.345 1.00 36.88 -3 VAL B CA 1
ATOM 1815 C C . VAL B 1 24 ? 82.797 -3.889 18.633 1.00 48.66 -3 VAL B C 1
ATOM 1816 O O . VAL B 1 24 ? 83.929 -4.147 18.226 1.00 49.30 -3 VAL B O 1
ATOM 1820 N N . PRO B 1 25 ? 82.515 -2.780 19.338 1.00 51.45 -2 PRO B N 1
ATOM 1821 C CA . PRO B 1 25 ? 83.578 -1.834 19.708 1.00 54.53 -2 PRO B CA 1
ATOM 1822 C C . PRO B 1 25 ? 84.619 -2.475 20.622 1.00 55.83 -2 PRO B C 1
ATOM 1823 O O . PRO B 1 25 ? 84.264 -3.367 21.387 1.00 46.89 -2 PRO B O 1
ATOM 1827 N N . ARG B 1 26 ? 85.880 -2.056 20.512 1.00 59.90 -1 ARG B N 1
ATOM 1828 C CA . ARG B 1 26 ? 86.942 -2.624 21.339 1.00 64.67 -1 ARG B CA 1
ATOM 1829 C C . ARG B 1 26 ? 86.633 -2.542 22.827 1.00 70.45 -1 ARG B C 1
ATOM 1830 O O . ARG B 1 26 ? 86.848 -3.510 23.556 1.00 71.02 -1 ARG B O 1
ATOM 1838 N N . GLY B 1 27 ? 86.133 -1.399 23.286 1.00 77.44 0 GLY B N 1
ATOM 1839 C CA . GLY B 1 27 ? 85.758 -1.289 24.683 1.00 88.52 0 GLY B CA 1
ATOM 1840 C C . GLY B 1 27 ? 84.446 -1.991 24.978 1.00 97.41 0 GLY B C 1
ATOM 1841 O O . GLY B 1 27 ? 83.506 -1.370 25.470 1.00 98.26 0 GLY B O 1
ATOM 1842 N N . SER B 1 28 ? 84.387 -3.289 24.690 1.00 108.39 1 SER B N 1
ATOM 1843 C CA . SER B 1 28 ? 83.193 -4.086 24.948 1.00 117.63 1 SER B CA 1
ATOM 1844 C C . SER B 1 28 ? 83.547 -5.547 25.235 1.00 134.52 1 SER B C 1
ATOM 1845 O O . SER B 1 28 ? 83.954 -6.272 24.330 1.00 134.14 1 SER B O 1
ATOM 1848 N N . GLY B 1 29 ? 83.416 -5.977 26.487 1.00 152.16 2 GLY B N 1
ATOM 1849 C CA . GLY B 1 29 ? 83.130 -5.096 27.604 1.00 156.47 2 GLY B CA 1
ATOM 1850 C C . GLY B 1 29 ? 84.427 -4.574 28.189 1.00 163.73 2 GLY B C 1
ATOM 1851 O O . GLY B 1 29 ? 84.652 -4.677 29.397 1.00 171.17 2 GLY B O 1
ATOM 1852 N N . SER B 1 30 ? 85.286 -4.045 27.316 1.00 157.41 3 SER B N 1
ATOM 1853 C CA . SER B 1 30 ? 86.583 -3.493 27.691 1.00 155.65 3 SER B CA 1
ATOM 1854 C C . SER B 1 30 ? 87.434 -4.637 28.218 1.00 153.05 3 SER B C 1
ATOM 1855 O O . SER B 1 30 ? 88.361 -4.427 28.999 1.00 159.85 3 SER B O 1
ATOM 1858 N N . SER B 1 31 ? 87.105 -5.851 27.782 1.00 144.97 4 SER B N 1
ATOM 1859 C CA . SER B 1 31 ? 87.602 -7.053 28.439 1.00 147.68 4 SER B CA 1
ATOM 1860 C C . SER B 1 31 ? 88.924 -7.664 27.982 1.00 153.26 4 SER B C 1
ATOM 1861 O O . SER B 1 31 ? 89.000 -8.145 26.848 1.00 152.76 4 SER B O 1
ATOM 1864 N N . GLN B 1 32 ? 89.971 -7.667 28.820 1.00 158.64 5 GLN B N 1
ATOM 1865 C CA . GLN B 1 32 ? 90.167 -6.859 30.044 1.00 165.09 5 GLN B CA 1
ATOM 1866 C C . GLN B 1 32 ? 91.666 -6.723 30.318 1.00 176.01 5 GLN B C 1
ATOM 1867 O O . GLN B 1 32 ? 92.312 -7.681 30.744 1.00 178.61 5 GLN B O 1
ATOM 1873 N N . SER B 1 33 ? 92.215 -5.534 30.087 1.00 178.40 6 SER B N 1
ATOM 1874 C CA . SER B 1 33 ? 93.604 -5.248 30.446 1.00 181.15 6 SER B CA 1
ATOM 1875 C C . SER B 1 33 ? 93.695 -3.842 31.038 1.00 179.71 6 SER B C 1
ATOM 1876 O O . SER B 1 33 ? 93.476 -2.857 30.329 1.00 176.11 6 SER B O 1
ATOM 1879 N N . VAL B 1 34 ? 94.035 -3.737 32.319 1.00 183.88 7 VAL B N 1
ATOM 1880 C CA . VAL B 1 34 ? 93.996 -2.437 32.987 1.00 179.44 7 VAL B CA 1
ATOM 1881 C C . VAL B 1 34 ? 95.326 -1.693 32.796 1.00 179.30 7 VAL B C 1
ATOM 1882 O O . VAL B 1 34 ? 95.323 -0.495 32.530 1.00 174.28 7 VAL B O 1
ATOM 1886 N N . GLU B 1 35 ? 96.445 -2.411 32.904 1.00 174.29 8 GLU B N 1
ATOM 1887 C CA . GLU B 1 35 ? 97.795 -1.881 32.656 1.00 163.41 8 GLU B CA 1
ATOM 1888 C C . GLU B 1 35 ? 98.115 -0.494 33.264 1.00 154.84 8 GLU B C 1
ATOM 1889 O O . GLU B 1 35 ? 98.996 0.212 32.775 1.00 159.11 8 GLU B O 1
ATOM 1895 N N . ILE B 1 36 ? 97.446 -0.134 34.359 1.00 138.34 9 ILE B N 1
ATOM 1896 C CA . ILE B 1 36 ? 97.532 1.223 34.917 1.00 112.96 9 ILE B CA 1
ATOM 1897 C C . ILE B 1 36 ? 98.703 1.471 35.877 1.00 104.37 9 ILE B C 1
ATOM 1898 O O . ILE B 1 36 ? 98.801 0.833 36.927 1.00 104.46 9 ILE B O 1
ATOM 1903 N N . PRO B 1 37 ? 99.604 2.396 35.501 1.00 97.18 10 PRO B N 1
ATOM 1904 C CA . PRO B 1 37 ? 100.661 2.931 36.366 1.00 95.93 10 PRO B CA 1
ATOM 1905 C C . PRO B 1 37 ? 100.058 3.587 37.605 1.00 96.08 10 PRO B C 1
ATOM 1906 O O . PRO B 1 37 ? 99.270 4.524 37.465 1.00 92.03 10 PRO B O 1
ATOM 1910 N N . GLY B 1 38 ? 100.427 3.112 38.790 1.00 101.42 11 GLY B N 1
ATOM 1911 C CA . GLY B 1 38 ? 99.808 3.579 40.018 1.00 102.70 11 GLY B CA 1
ATOM 1912 C C . GLY B 1 38 ? 98.893 2.502 40.566 1.00 106.69 11 GLY B C 1
ATOM 1913 O O . GLY B 1 38 ? 98.633 2.439 41.767 1.00 110.41 11 GLY B O 1
ATOM 1914 N N . GLY B 1 39 ? 98.402 1.652 39.669 1.00 107.16 12 GLY B N 1
ATOM 1915 C CA . GLY B 1 39 ? 97.708 0.435 40.053 1.00 112.75 12 GLY B CA 1
ATOM 1916 C C . GLY B 1 39 ? 96.193 0.508 40.111 1.00 112.56 12 GLY B C 1
ATOM 1917 O O . GLY B 1 39 ? 95.523 -0.522 40.069 1.00 116.84 12 GLY B O 1
ATOM 1918 N N . GLY B 1 40 ? 95.645 1.714 40.204 1.00 109.85 13 GLY B N 1
ATOM 1919 C CA . GLY B 1 40 ? 94.211 1.872 40.381 1.00 109.05 13 GLY B CA 1
ATOM 1920 C C . GLY B 1 40 ? 93.341 1.427 39.218 1.00 108.00 13 GLY B C 1
ATOM 1921 O O . GLY B 1 40 ? 93.821 0.846 38.244 1.00 109.65 13 GLY B O 1
ATOM 1922 N N . THR B 1 41 ? 92.049 1.722 39.326 1.00 103.30 14 THR B N 1
ATOM 1923 C CA . THR B 1 41 ? 91.088 1.486 38.256 1.00 97.18 14 THR B CA 1
ATOM 1924 C C . THR B 1 41 ? 90.205 2.716 38.139 1.00 90.87 14 THR B C 1
ATOM 1925 O O . THR B 1 41 ? 89.336 2.800 37.273 1.00 92.28 14 THR B O 1
ATOM 1929 N N . GLU B 1 42 ? 90.441 3.668 39.035 1.00 85.37 15 GLU B N 1
ATOM 1930 C CA . GLU B 1 42 ? 89.639 4.878 39.117 1.00 81.88 15 GLU B CA 1
ATOM 1931 C C . GLU B 1 42 ? 90.449 6.096 38.683 1.00 76.14 15 GLU B C 1
ATOM 1932 O O . GLU B 1 42 ? 91.679 6.083 38.721 1.00 78.32 15 GLU B O 1
ATOM 1938 N N . GLY B 1 43 ? 89.747 7.146 38.273 1.00 69.08 16 GLY B N 1
ATOM 1939 C CA . GLY B 1 43 ? 90.378 8.361 37.796 1.00 65.40 16 GLY B CA 1
ATOM 1940 C C . GLY B 1 43 ? 89.347 9.461 37.669 1.00 59.78 16 GLY B C 1
ATOM 1941 O O . GLY B 1 43 ? 88.255 9.359 38.226 1.00 63.54 16 GLY B O 1
ATOM 1942 N N . TYR B 1 44 ? 89.675 10.507 36.922 1.00 52.39 17 TYR B N 1
ATOM 1943 C CA . TYR B 1 44 ? 88.727 11.594 36.740 1.00 53.28 17 TYR B CA 1
ATOM 1944 C C . TYR B 1 44 ? 88.068 11.501 35.370 1.00 53.67 17 TYR B C 1
ATOM 1945 O O . TYR B 1 44 ? 88.720 11.659 34.338 1.00 53.58 17 TYR B O 1
ATOM 1954 N N . HIS B 1 45 ? 86.767 11.228 35.377 1.00 50.10 18 HIS B N 1
ATOM 1955 C CA . HIS B 1 45 ? 86.010 11.061 34.147 1.00 46.27 18 HIS B CA 1
ATOM 1956 C C . HIS B 1 45 ? 85.818 12.417 33.486 1.00 45.13 18 HIS B C 1
ATOM 1957 O O . HIS B 1 45 ? 85.174 13.302 34.048 1.00 44.36 18 HIS B O 1
ATOM 1964 N N . VAL B 1 46 ? 86.363 12.574 32.285 1.00 45.56 19 VAL B N 1
ATOM 1965 C CA . VAL B 1 46 ? 86.231 13.835 31.570 1.00 44.22 19 VAL B CA 1
ATOM 1966 C C . VAL B 1 46 ? 84.823 13.961 31.008 1.00 45.80 19 VAL B C 1
ATOM 1967 O O . VAL B 1 46 ? 84.438 13.226 30.099 1.00 44.82 19 VAL B O 1
ATOM 1971 N N . LEU B 1 47 ? 84.056 14.896 31.557 1.00 46.52 20 LEU B N 1
ATOM 1972 C CA . LEU B 1 47 ? 82.707 15.149 31.077 1.00 44.45 20 LEU B CA 1
ATOM 1973 C C . LEU B 1 47 ? 82.714 16.297 30.077 1.00 44.18 20 LEU B C 1
ATOM 1974 O O . LEU B 1 47 ? 83.245 16.157 28.980 1.00 43.91 20 LEU B O 1
ATOM 1979 N N . ARG B 1 48 ? 82.149 17.437 30.454 1.00 44.86 21 ARG B N 1
ATOM 1980 C CA . ARG B 1 48 ? 82.072 18.559 29.529 1.00 42.74 21 ARG B CA 1
ATOM 1981 C C . ARG B 1 48 ? 83.443 19.201 29.310 1.00 44.31 21 ARG B C 1
ATOM 1982 O O . ARG B 1 48 ? 84.182 19.456 30.261 1.00 45.88 21 ARG B O 1
ATOM 1990 N N . VAL B 1 49 ? 83.771 19.453 28.047 1.00 41.54 22 VAL B N 1
ATOM 1991 C CA . VAL B 1 49 ? 84.975 20.194 27.690 1.00 43.06 22 VAL B CA 1
ATOM 1992 C C . VAL B 1 49 ? 84.572 21.487 27.006 1.00 49.24 22 VAL B C 1
ATOM 1993 O O . VAL B 1 49 ? 84.034 21.470 25.900 1.00 53.28 22 VAL B O 1
ATOM 1997 N N . GLN B 1 50 ? 84.821 22.610 27.668 1.00 51.80 23 GLN B N 1
ATOM 1998 C CA . GLN B 1 50 ? 84.435 23.900 27.114 1.00 51.88 23 GLN B CA 1
ATOM 1999 C C . GLN B 1 50 ? 85.216 24.200 25.837 1.00 54.05 23 GLN B C 1
ATOM 2000 O O . GLN B 1 50 ? 86.293 23.652 25.599 1.00 53.15 23 GLN B O 1
ATOM 2006 N N . GLU B 1 51 ? 84.636 25.057 25.009 1.00 61.10 24 GLU B N 1
ATOM 2007 C CA . GLU B 1 51 ? 85.182 25.405 23.705 1.00 66.99 24 GLU B CA 1
ATOM 2008 C C . GLU B 1 51 ? 86.296 26.432 23.822 1.00 68.72 24 GLU B C 1
ATOM 2009 O O . GLU B 1 51 ? 86.215 27.354 24.638 1.00 67.85 24 GLU B O 1
ATOM 2015 N N . ASN B 1 52 ? 87.336 26.258 23.007 1.00 72.86 25 ASN B N 1
ATOM 2016 C CA . ASN B 1 52 ? 88.508 27.127 23.034 1.00 74.83 25 ASN B CA 1
ATOM 2017 C C . ASN B 1 52 ? 89.125 27.140 24.430 1.00 71.24 25 ASN B C 1
ATOM 2018 O O . ASN B 1 52 ? 89.724 28.128 24.852 1.00 76.65 25 ASN B O 1
ATOM 2023 N N . SER B 1 53 ? 88.962 26.026 25.138 1.00 64.60 26 SER B N 1
ATOM 2024 C CA . SER B 1 53 ? 89.520 25.860 26.470 1.00 56.29 26 SER B CA 1
ATOM 2025 C C . SER B 1 53 ? 90.915 25.277 26.371 1.00 54.88 26 SER B C 1
ATOM 2026 O O . SER B 1 53 ? 91.288 24.733 25.332 1.00 51.80 26 SER B O 1
ATOM 2029 N N . PRO B 1 54 ? 91.699 25.393 27.452 1.00 52.74 27 PRO B N 1
ATOM 2030 C CA . PRO B 1 54 ? 92.968 24.665 27.481 1.00 53.39 27 PRO B CA 1
ATOM 2031 C C . PRO B 1 54 ? 92.737 23.170 27.298 1.00 51.92 27 PRO B C 1
ATOM 2032 O O . PRO B 1 54 ? 93.489 22.516 26.572 1.00 54.94 27 PRO B O 1
ATOM 2036 N N . GLY B 1 55 ? 91.689 22.650 27.930 1.00 46.08 28 GLY B N 1
ATOM 2037 C CA . GLY B 1 55 ? 91.354 21.245 27.819 1.00 47.65 28 GLY B CA 1
ATOM 2038 C C . GLY B 1 55 ? 90.987 20.852 26.402 1.00 49.04 28 GLY B C 1
ATOM 2039 O O . GLY B 1 55 ? 91.323 19.759 25.949 1.00 51.25 28 GLY B O 1
ATOM 2040 N N . HIS B 1 56 ? 90.290 21.740 25.700 1.00 45.19 29 HIS B N 1
ATOM 2041 C CA . HIS B 1 56 ? 89.944 21.490 24.304 1.00 46.39 29 HIS B CA 1
ATOM 2042 C C . HIS B 1 56 ? 91.208 21.448 23.453 1.00 46.52 29 HIS B C 1
ATOM 2043 O O . HIS B 1 56 ? 91.383 20.560 22.622 1.00 43.35 29 HIS B O 1
ATOM 2050 N N . ARG B 1 57 ? 92.085 22.420 23.672 1.00 51.49 30 ARG B N 1
ATOM 2051 C CA . ARG B 1 57 ? 93.349 22.506 22.956 1.00 56.14 30 ARG B CA 1
ATOM 2052 C C . ARG B 1 57 ? 94.229 21.284 23.224 1.00 54.31 30 ARG B C 1
ATOM 2053 O O . ARG B 1 57 ? 95.021 20.889 22.370 1.00 51.33 30 ARG B O 1
ATOM 2061 N N . ALA B 1 58 ? 94.075 20.680 24.400 1.00 53.11 31 ALA B N 1
ATOM 2062 C CA . ALA B 1 58 ? 94.880 19.522 24.779 1.00 53.14 31 ALA B CA 1
ATOM 2063 C C . ALA B 1 58 ? 94.308 18.225 24.209 1.00 53.92 31 ALA B C 1
ATOM 2064 O O . ALA B 1 58 ? 94.919 17.163 24.331 1.00 55.87 31 ALA B O 1
ATOM 2066 N N . GLY B 1 59 ? 93.128 18.312 23.604 1.00 50.44 32 GLY B N 1
ATOM 2067 C CA . GLY B 1 59 ? 92.528 17.170 22.942 1.00 47.06 32 GLY B CA 1
ATOM 2068 C C . GLY B 1 59 ? 91.781 16.204 23.842 1.00 49.54 32 GLY B C 1
ATOM 2069 O O . GLY B 1 59 ? 91.603 15.040 23.484 1.00 51.44 32 GLY B O 1
ATOM 2070 N N . LEU B 1 60 ? 91.336 16.679 25.002 1.00 43.75 33 LEU B N 1
ATOM 2071 C CA . LEU B 1 60 ? 90.565 15.845 25.921 1.00 45.29 33 LEU B CA 1
ATOM 2072 C C . LEU B 1 60 ? 89.188 15.521 25.352 1.00 47.04 33 LEU B C 1
ATOM 2073 O O . LEU B 1 60 ? 88.444 16.418 24.957 1.00 47.18 33 LEU B O 1
ATOM 2078 N N . GLU B 1 61 ? 88.856 14.233 25.319 1.00 47.46 34 GLU B N 1
ATOM 2079 C CA . GLU B 1 61 ? 87.589 13.783 24.756 1.00 46.29 34 GLU B CA 1
ATOM 2080 C C . GLU B 1 61 ? 86.553 13.502 25.839 1.00 43.19 34 GLU B C 1
ATOM 2081 O O . GLU B 1 61 ? 86.729 12.595 26.652 1.00 49.52 34 GLU B O 1
ATOM 2087 N N . PRO B 1 62 ? 85.468 14.295 25.851 1.00 37.99 35 PRO B N 1
ATOM 2088 C CA . PRO B 1 62 ? 84.314 14.112 26.737 1.00 36.54 35 PRO B CA 1
ATOM 2089 C C . PRO B 1 62 ? 83.845 12.655 26.788 1.00 40.46 35 PRO B C 1
ATOM 2090 O O . PRO B 1 62 ? 83.828 11.990 25.751 1.00 41.82 35 PRO B O 1
ATOM 2094 N N . PHE B 1 63 ? 83.501 12.183 27.987 1.00 41.08 36 PHE B N 1
ATOM 2095 C CA . PHE B 1 63 ? 83.030 10.813 28.248 1.00 39.61 36 PHE B CA 1
ATOM 2096 C C . PHE B 1 63 ? 84.065 9.702 28.065 1.00 41.69 36 PHE B C 1
ATOM 2097 O O . PHE B 1 63 ? 84.099 8.756 28.848 1.00 50.33 36 PHE B O 1
ATOM 2105 N N . PHE B 1 64 ? 84.900 9.804 27.040 1.00 42.60 37 PHE B N 1
ATOM 2106 C CA . PHE B 1 64 ? 85.808 8.712 26.712 1.00 48.31 37 PHE B CA 1
ATOM 2107 C C . PHE B 1 64 ? 87.131 8.793 27.468 1.00 52.50 37 PHE B C 1
ATOM 2108 O O . PHE B 1 64 ? 87.740 7.769 27.779 1.00 50.34 37 PHE B O 1
ATOM 2116 N N . ASP B 1 65 ? 87.569 10.009 27.772 1.00 47.16 38 ASP B N 1
ATOM 2117 C CA . ASP B 1 65 ? 88.866 10.198 28.404 1.00 48.07 38 ASP B CA 1
ATOM 2118 C C . ASP B 1 65 ? 88.777 10.177 29.927 1.00 47.89 38 ASP B C 1
ATOM 2119 O O . ASP B 1 65 ? 87.819 10.675 30.516 1.00 51.97 38 ASP B O 1
ATOM 2124 N N . PHE B 1 66 ? 89.784 9.580 30.555 1.00 44.64 39 PHE B N 1
ATOM 2125 C CA . PHE B 1 66 ? 89.916 9.615 32.003 1.00 49.63 39 PHE B CA 1
ATOM 2126 C C . PHE B 1 66 ? 91.279 10.183 32.372 1.00 51.27 39 PHE B C 1
ATOM 2127 O O . PHE B 1 66 ? 92.304 9.717 31.874 1.00 56.09 39 PHE B O 1
ATOM 2135 N N . ILE B 1 67 ? 91.294 11.191 33.239 1.00 47.34 40 ILE B N 1
ATOM 2136 C CA . ILE B 1 67 ? 92.553 11.711 33.757 1.00 43.31 40 ILE B CA 1
ATOM 2137 C C . ILE B 1 67 ? 93.000 10.826 34.913 1.00 40.96 40 ILE B C 1
ATOM 2138 O O . ILE B 1 67 ? 92.323 10.751 35.941 1.00 42.80 40 ILE B O 1
ATOM 2143 N N . VAL B 1 68 ? 94.137 10.158 34.745 1.00 42.27 41 VAL B N 1
ATOM 2144 C CA . VAL B 1 68 ? 94.594 9.179 35.725 1.00 52.86 41 VAL B CA 1
ATOM 2145 C C . VAL B 1 68 ? 95.805 9.707 36.492 1.00 58.66 41 VAL B C 1
ATOM 2146 O O . VAL B 1 68 ? 96.016 9.351 37.654 1.00 61.84 41 VAL B O 1
ATOM 2150 N N . SER B 1 69 ? 96.593 10.561 35.842 1.00 57.43 42 SER B N 1
ATOM 2151 C CA . SER B 1 69 ? 97.814 11.089 36.444 1.00 59.40 42 SER B CA 1
ATOM 2152 C C . SER B 1 69 ? 98.153 12.486 35.932 1.00 55.89 42 SER B C 1
ATOM 2153 O O . SER B 1 69 ? 97.930 12.800 34.764 1.00 58.86 42 SER B O 1
ATOM 2156 N N . ILE B 1 70 ? 98.693 13.317 36.819 1.00 55.37 43 ILE B N 1
ATOM 2157 C CA . ILE B 1 70 ? 99.187 14.641 36.446 1.00 55.06 43 ILE B CA 1
ATOM 2158 C C . ILE B 1 70 ? 100.627 14.850 36.936 1.00 55.87 43 ILE B C 1
ATOM 2159 O O . ILE B 1 70 ? 100.913 14.706 38.126 1.00 52.55 43 ILE B O 1
ATOM 2164 N N . ASN B 1 71 ? 101.522 15.175 36.002 1.00 55.06 44 ASN B N 1
ATOM 2165 C CA . ASN B 1 71 ? 102.947 15.349 36.276 1.00 48.87 44 ASN B CA 1
ATOM 2166 C C . ASN B 1 71 ? 103.562 14.170 37.022 1.00 50.87 44 ASN B C 1
ATOM 2167 O O . ASN B 1 71 ? 104.535 14.335 37.760 1.00 54.91 44 ASN B O 1
ATOM 2172 N N . GLY B 1 72 ? 102.997 12.982 36.826 1.00 50.43 45 GLY B N 1
ATOM 2173 C CA . GLY B 1 72 ? 103.538 11.778 37.429 1.00 54.73 45 GLY B CA 1
ATOM 2174 C C . GLY B 1 72 ? 102.795 11.367 38.683 1.00 57.74 45 GLY B C 1
ATOM 2175 O O . GLY B 1 72 ? 102.944 10.245 39.168 1.00 60.72 45 GLY B O 1
ATOM 2176 N N . SER B 1 73 ? 101.988 12.283 39.210 1.00 56.15 46 SER B N 1
ATOM 2177 C CA . SER B 1 73 ? 101.238 12.018 40.429 1.00 56.77 46 SER B CA 1
ATOM 2178 C C . SER B 1 73 ? 99.941 11.292 40.109 1.00 57.95 46 SER B C 1
ATOM 2179 O O . SER B 1 73 ? 99.107 11.785 39.346 1.00 50.72 46 SER B O 1
ATOM 2182 N N . ARG B 1 74 ? 99.777 10.117 40.706 1.00 60.80 47 ARG B N 1
ATOM 2183 C CA . ARG B 1 74 ? 98.591 9.305 40.480 1.00 54.74 47 ARG B CA 1
ATOM 2184 C C . ARG B 1 74 ? 97.372 9.891 41.194 1.00 56.26 47 ARG B C 1
ATOM 2185 O O . ARG B 1 74 ? 97.475 10.401 42.310 1.00 57.89 47 ARG B O 1
ATOM 2193 N N . LEU B 1 75 ? 96.221 9.810 40.536 1.00 55.71 48 LEU B N 1
ATOM 2194 C CA . LEU B 1 75 ? 94.979 10.369 41.052 1.00 55.23 48 LEU B CA 1
ATOM 2195 C C . LEU B 1 75 ? 94.045 9.237 41.474 1.00 61.73 48 LEU B C 1
ATOM 2196 O O . LEU B 1 75 ? 93.031 8.973 40.826 1.00 62.73 48 LEU B O 1
ATOM 2201 N N . ASN B 1 76 ? 94.405 8.580 42.574 1.00 66.68 49 ASN B N 1
ATOM 2202 C CA . ASN B 1 76 ? 93.613 7.499 43.146 1.00 74.03 49 ASN B CA 1
ATOM 2203 C C . ASN B 1 76 ? 92.501 7.947 44.082 1.00 79.77 49 ASN B C 1
ATOM 2204 O O . ASN B 1 76 ? 91.697 7.125 44.519 1.00 86.65 49 ASN B O 1
ATOM 2209 N N . LYS B 1 77 ? 92.427 9.238 44.386 1.00 78.85 50 LYS B N 1
ATOM 2210 C CA . LYS B 1 77 ? 91.471 9.669 45.399 1.00 83.24 50 LYS B CA 1
ATOM 2211 C C . LYS B 1 77 ? 90.842 11.033 45.130 1.00 80.10 50 LYS B C 1
ATOM 2212 O O . LYS B 1 77 ? 91.499 11.972 44.683 1.00 78.42 50 LYS B O 1
ATOM 2218 N N . ASP B 1 78 ? 89.543 11.106 45.398 1.00 82.53 51 ASP B N 1
ATOM 2219 C CA . ASP B 1 78 ? 88.712 12.255 45.073 1.00 81.91 51 ASP B CA 1
ATOM 2220 C C . ASP B 1 78 ? 89.074 13.424 45.982 1.00 78.78 51 ASP B C 1
ATOM 2221 O O . ASP B 1 78 ? 88.275 13.827 46.830 1.00 79.36 51 ASP B O 1
ATOM 2226 N N . ASN B 1 79 ? 90.283 13.955 45.819 1.00 73.87 52 ASN B N 1
ATOM 2227 C CA . ASN B 1 79 ? 90.716 15.080 46.639 1.00 71.38 52 ASN B CA 1
ATOM 2228 C C . ASN B 1 79 ? 91.049 16.327 45.828 1.00 65.36 52 ASN B C 1
ATOM 2229 O O . ASN B 1 79 ? 90.606 16.469 44.689 1.00 68.93 52 ASN B O 1
ATOM 2234 N N . ASP B 1 80 ? 91.837 17.221 46.415 1.00 60.47 53 ASP B N 1
ATOM 2235 C CA . ASP B 1 80 ? 92.128 18.504 45.790 1.00 57.05 53 ASP B CA 1
ATOM 2236 C C . ASP B 1 80 ? 93.515 18.567 45.147 1.00 55.65 53 ASP B C 1
ATOM 2237 O O . ASP B 1 80 ? 93.981 19.647 44.782 1.00 53.87 53 ASP B O 1
ATOM 2242 N N . THR B 1 81 ? 94.158 17.412 44.991 1.00 56.54 54 THR B N 1
ATOM 2243 C CA . THR B 1 81 ? 95.515 17.352 44.451 1.00 56.83 54 THR B CA 1
ATOM 2244 C C . THR B 1 81 ? 95.572 17.882 43.023 1.00 54.57 54 THR B C 1
ATOM 2245 O O . THR B 1 81 ? 96.386 18.753 42.712 1.00 52.27 54 THR B O 1
ATOM 2249 N N . LEU B 1 82 ? 94.704 17.355 42.163 1.00 55.29 55 LEU B N 1
ATOM 2250 C CA . LEU B 1 82 ? 94.646 17.775 40.764 1.00 49.80 55 LEU B CA 1
ATOM 2251 C C . LEU B 1 82 ? 94.389 19.269 40.621 1.00 45.65 55 LEU B C 1
ATOM 2252 O O . LEU B 1 82 ? 95.066 19.951 39.855 1.00 42.28 55 LEU B O 1
ATOM 2257 N N . LYS B 1 83 ? 93.409 19.772 41.363 1.00 46.77 56 LYS B N 1
ATOM 2258 C CA . LYS B 1 83 ? 93.097 21.197 41.370 1.00 49.93 56 LYS B CA 1
ATOM 2259 C C . LYS B 1 83 ? 94.309 22.018 41.802 1.00 52.26 56 LYS B C 1
ATOM 2260 O O . LYS B 1 83 ? 94.618 23.046 41.203 1.00 54.60 56 LYS B O 1
ATOM 2266 N N . ASP B 1 84 ? 94.996 21.546 42.839 1.00 54.13 57 ASP B N 1
ATOM 2267 C CA . ASP B 1 84 ? 96.128 22.267 43.415 1.00 53.18 57 ASP B CA 1
ATOM 2268 C C . ASP B 1 84 ? 97.382 22.242 42.532 1.00 48.98 57 ASP B C 1
ATOM 2269 O O . ASP B 1 84 ? 98.112 23.230 42.469 1.00 48.42 57 ASP B O 1
ATOM 2274 N N . LEU B 1 85 ? 97.639 21.121 41.863 1.00 46.27 58 LEU B N 1
ATOM 2275 C CA . LEU B 1 85 ? 98.812 21.020 40.996 1.00 50.55 58 LEU B CA 1
ATOM 2276 C C . LEU B 1 85 ? 98.660 21.912 39.765 1.00 51.77 58 LEU B C 1
ATOM 2277 O O . LEU B 1 85 ? 99.636 22.489 39.284 1.00 53.01 58 LEU B O 1
ATOM 2282 N N . LEU B 1 86 ? 97.430 22.038 39.274 1.00 52.43 59 LEU B N 1
ATOM 2283 C CA . LEU B 1 86 ? 97.135 22.924 38.154 1.00 54.21 59 LEU B CA 1
ATOM 2284 C C . LEU B 1 86 ? 97.331 24.366 38.600 1.00 54.50 59 LEU B C 1
ATOM 2285 O O . LEU B 1 86 ? 97.838 25.203 37.855 1.00 56.40 59 LEU B O 1
ATOM 2290 N N . LYS B 1 87 ? 96.931 24.640 39.834 1.00 56.75 60 LYS B N 1
ATOM 2291 C CA . LYS B 1 87 ? 96.986 25.983 40.386 1.00 60.71 60 LYS B CA 1
ATOM 2292 C C . LYS B 1 87 ? 98.432 26.428 40.606 1.00 58.37 60 LYS B C 1
ATOM 2293 O O . LYS B 1 87 ? 98.748 27.609 40.486 1.00 59.88 60 LYS B O 1
ATOM 2299 N N . ALA B 1 88 ? 99.310 25.476 40.905 1.00 54.65 61 ALA B N 1
ATOM 2300 C CA . ALA B 1 88 ? 100.722 25.780 41.113 1.00 53.95 61 ALA B CA 1
ATOM 2301 C C . ALA B 1 88 ? 101.486 25.989 39.804 1.00 55.02 61 ALA B C 1
ATOM 2302 O O . ALA B 1 88 ? 102.555 26.591 39.797 1.00 59.61 61 ALA B O 1
ATOM 2304 N N . ASN B 1 89 ? 100.931 25.495 38.703 1.00 51.50 62 ASN B N 1
ATOM 2305 C CA . ASN B 1 89 ? 101.567 25.608 37.393 1.00 55.73 62 ASN B CA 1
ATOM 2306 C C . ASN B 1 89 ? 100.729 26.501 36.474 1.00 60.28 62 ASN B C 1
ATOM 2307 O O . ASN B 1 89 ? 100.608 26.244 35.279 1.00 60.84 62 ASN B O 1
ATOM 2312 N N . VAL B 1 90 ? 100.183 27.565 37.059 1.00 62.81 63 VAL B N 1
ATOM 2313 C CA . VAL B 1 90 ? 99.020 28.287 36.537 1.00 64.93 63 VAL B CA 1
ATOM 2314 C C . VAL B 1 90 ? 99.127 28.888 35.129 1.00 74.17 63 VAL B C 1
ATOM 2315 O O . VAL B 1 90 ? 98.103 29.245 34.546 1.00 80.61 63 VAL B O 1
ATOM 2319 N N . GLU B 1 91 ? 100.332 29.012 34.577 1.00 73.28 64 GLU B N 1
ATOM 2320 C CA . GLU B 1 91 ? 100.459 29.447 33.182 1.00 69.23 64 GLU B CA 1
ATOM 2321 C C . GLU B 1 91 ? 101.576 28.675 32.500 1.00 67.38 64 GLU B C 1
ATOM 2322 O O . GLU B 1 91 ? 102.103 29.097 31.472 1.00 67.32 64 GLU B O 1
ATOM 2328 N N . LYS B 1 92 ? 101.932 27.541 33.093 1.00 68.36 65 LYS B N 1
ATOM 2329 C CA . LYS B 1 92 ? 102.962 26.667 32.554 1.00 70.65 65 LYS B CA 1
ATOM 2330 C C . LYS B 1 92 ? 102.356 25.352 32.065 1.00 66.03 65 LYS B C 1
ATOM 2331 O O . LYS B 1 92 ? 101.274 24.967 32.502 1.00 69.29 65 LYS B O 1
ATOM 2337 N N . PRO B 1 93 ? 103.053 24.661 31.152 1.00 63.74 66 PRO B N 1
ATOM 2338 C CA . PRO B 1 93 ? 102.613 23.341 30.685 1.00 61.06 66 PRO B CA 1
ATOM 2339 C C . PRO B 1 93 ? 102.603 22.273 31.781 1.00 57.98 66 PRO B C 1
ATOM 2340 O O . PRO B 1 93 ? 103.524 22.202 32.593 1.00 55.69 66 PRO B O 1
ATOM 2344 N N . VAL B 1 94 ? 101.549 21.463 31.799 1.00 56.34 67 VAL B N 1
ATOM 2345 C CA . VAL B 1 94 ? 101.453 20.320 32.698 1.00 51.65 67 VAL B CA 1
ATOM 2346 C C . VAL B 1 94 ? 101.282 19.027 31.901 1.00 53.78 67 VAL B C 1
ATOM 2347 O O . VAL B 1 94 ? 100.570 19.007 30.899 1.00 54.95 67 VAL B O 1
ATOM 2351 N N . LYS B 1 95 ? 101.922 17.947 32.342 1.00 54.26 68 LYS B N 1
ATOM 2352 C CA . LYS B 1 95 ? 101.745 16.660 31.683 1.00 55.31 68 LYS B CA 1
ATOM 2353 C C . LYS B 1 95 ? 100.649 15.851 32.361 1.00 54.93 68 LYS B C 1
ATOM 2354 O O . LYS B 1 95 ? 100.677 15.641 33.571 1.00 56.03 68 LYS B O 1
ATOM 2360 N N . MET B 1 96 ? 99.680 15.402 31.573 1.00 55.23 69 MET B N 1
ATOM 2361 C CA . MET B 1 96 ? 98.608 14.572 32.095 1.00 53.51 69 MET B CA 1
ATOM 2362 C C . MET B 1 96 ? 98.670 13.200 31.451 1.00 56.91 69 MET B C 1
ATOM 2363 O O . MET B 1 96 ? 98.946 13.078 30.261 1.00 63.08 69 MET B O 1
ATOM 2368 N N . LEU B 1 97 ? 98.420 12.164 32.242 1.00 53.81 70 LEU B N 1
ATOM 2369 C CA . LEU B 1 97 ? 98.291 10.824 31.693 1.00 53.11 70 LEU B CA 1
ATOM 2370 C C . LEU B 1 97 ? 96.812 10.544 31.489 1.00 54.21 70 LEU B C 1
ATOM 2371 O O . LEU B 1 97 ? 96.017 10.663 32.417 1.00 56.29 70 LEU B O 1
ATOM 2376 N N . ILE B 1 98 ? 96.441 10.202 30.261 1.00 53.44 71 ILE B N 1
ATOM 2377 C CA . ILE B 1 98 ? 95.036 10.021 29.922 1.00 52.05 71 ILE B CA 1
ATOM 2378 C C . ILE B 1 98 ? 94.724 8.585 29.529 1.00 50.85 71 ILE B C 1
ATOM 2379 O O . ILE B 1 98 ? 95.462 7.967 28.762 1.00 50.84 71 ILE B O 1
ATOM 2384 N N . TYR B 1 99 ? 93.633 8.056 30.075 1.00 49.44 72 TYR B N 1
ATOM 2385 C CA . TYR B 1 99 ? 93.120 6.760 29.657 1.00 51.70 72 TYR B CA 1
ATOM 2386 C C . TYR B 1 99 ? 91.842 6.935 28.851 1.00 47.41 72 TYR B C 1
ATOM 2387 O O . TYR B 1 99 ? 90.950 7.688 29.241 1.00 42.03 72 TYR B O 1
ATOM 2396 N N . SER B 1 100 ? 91.761 6.233 27.727 1.00 51.03 73 SER B N 1
ATOM 2397 C CA . SER B 1 100 ? 90.594 6.305 26.854 1.00 53.25 73 SER B CA 1
ATOM 2398 C C . SER B 1 100 ? 89.778 5.024 26.921 1.00 54.94 73 SER B C 1
ATOM 2399 O O . SER B 1 100 ? 90.311 3.941 26.720 1.00 55.62 73 SER B O 1
ATOM 2402 N N . SER B 1 101 ? 88.486 5.147 27.208 1.00 53.88 74 SER B N 1
ATOM 2403 C CA . SER B 1 101 ? 87.617 3.978 27.234 1.00 51.03 74 SER B CA 1
ATOM 2404 C C . SER B 1 101 ? 87.292 3.554 25.804 1.00 53.98 74 SER B C 1
ATOM 2405 O O . SER B 1 101 ? 86.686 2.507 25.576 1.00 57.72 74 SER B O 1
ATOM 2408 N N . LYS B 1 102 ? 87.712 4.379 24.847 1.00 54.79 75 LYS B N 1
ATOM 2409 C CA . LYS B 1 102 ? 87.527 4.108 23.425 1.00 55.88 75 LYS B CA 1
ATOM 2410 C C . LYS B 1 102 ? 88.641 3.232 22.869 1.00 59.01 75 LYS B C 1
ATOM 2411 O O . LYS B 1 102 ? 88.383 2.238 22.191 1.00 60.75 75 LYS B O 1
ATOM 2417 N N . THR B 1 103 ? 89.882 3.613 23.157 1.00 60.72 76 THR B N 1
ATOM 2418 C CA . THR B 1 103 ? 91.046 2.901 22.639 1.00 60.84 76 THR B CA 1
ATOM 2419 C C . THR B 1 103 ? 91.609 1.911 23.655 1.00 61.65 76 THR B C 1
ATOM 2420 O O . THR B 1 103 ? 92.420 1.051 23.304 1.00 64.51 76 THR B O 1
ATOM 2424 N N . LEU B 1 104 ? 91.179 2.053 24.909 1.00 58.82 77 LEU B N 1
ATOM 2425 C CA . LEU B 1 104 ? 91.696 1.272 26.035 1.00 59.39 77 LEU B CA 1
ATOM 2426 C C . LEU B 1 104 ? 93.194 1.509 26.187 1.00 57.92 77 LEU B C 1
ATOM 2427 O O . LEU B 1 104 ? 93.924 0.638 26.660 1.00 58.12 77 LEU B O 1
ATOM 2432 N N . GLU B 1 105 ? 93.648 2.695 25.794 1.00 55.93 78 GLU B N 1
ATOM 2433 C CA . GLU B 1 105 ? 95.074 2.993 25.829 1.00 61.30 78 GLU B CA 1
ATOM 2434 C C . GLU B 1 105 ? 95.419 4.258 26.606 1.00 58.23 78 GLU B C 1
ATOM 2435 O O . GLU B 1 105 ? 94.565 5.108 26.863 1.00 58.96 78 GLU B O 1
ATOM 2441 N N . LEU B 1 106 ? 96.694 4.368 26.961 1.00 58.23 79 LEU B N 1
ATOM 2442 C CA . LEU B 1 106 ? 97.207 5.514 27.693 1.00 55.93 79 LEU B CA 1
ATOM 2443 C C . LEU B 1 106 ? 97.972 6.445 26.773 1.00 55.71 79 LEU B C 1
ATOM 2444 O O . LEU B 1 106 ? 98.696 6.002 25.877 1.00 57.50 79 LEU B O 1
ATOM 2449 N N . ARG B 1 107 ? 97.791 7.740 26.989 1.00 54.67 80 ARG B N 1
ATOM 2450 C CA . ARG B 1 107 ? 98.531 8.741 26.245 1.00 56.24 80 ARG B CA 1
ATOM 2451 C C . ARG B 1 107 ? 98.793 9.948 27.130 1.00 56.06 80 ARG B C 1
ATOM 2452 O O . ARG B 1 107 ? 98.034 10.229 28.060 1.00 55.13 80 ARG B O 1
ATOM 2460 N N . GLU B 1 108 ? 99.868 10.665 26.832 1.00 58.02 81 GLU B N 1
ATOM 2461 C CA . GLU B 1 108 ? 100.196 11.872 27.568 1.00 58.09 81 GLU B CA 1
ATOM 2462 C C . GLU B 1 108 ? 99.770 13.083 26.762 1.00 53.35 81 GLU B C 1
ATOM 2463 O O . GLU B 1 108 ? 99.998 13.149 25.555 1.00 53.90 81 GLU B O 1
ATOM 2469 N N . ALA B 1 109 ? 99.123 14.029 27.427 1.00 49.87 82 ALA B N 1
ATOM 2470 C CA . ALA B 1 109 ? 98.740 15.263 26.770 1.00 53.42 82 ALA B CA 1
ATOM 2471 C C . ALA B 1 109 ? 99.358 16.429 27.514 1.00 55.17 82 ALA B C 1
ATOM 2472 O O . ALA B 1 109 ? 99.433 16.429 28.741 1.00 54.69 82 ALA B O 1
ATOM 2474 N N . SER B 1 110 ? 99.801 17.427 26.761 1.00 57.87 83 SER B N 1
ATOM 2475 C CA . SER B 1 110 ? 100.310 18.643 27.361 1.00 57.18 83 SER B CA 1
ATOM 2476 C C . SER B 1 110 ? 99.155 19.617 27.488 1.00 54.35 83 SER B C 1
ATOM 2477 O O . SER B 1 110 ? 98.394 19.817 26.545 1.00 58.45 83 SER B O 1
ATOM 2480 N N . VAL B 1 111 ? 99.013 20.213 28.662 1.00 53.15 84 VAL B N 1
ATOM 2481 C CA . VAL B 1 111 ? 97.957 21.185 28.864 1.00 54.70 84 VAL B CA 1
ATOM 2482 C C . VAL B 1 111 ? 98.473 22.335 29.722 1.00 55.55 84 VAL B C 1
ATOM 2483 O O . VAL B 1 111 ? 99.212 22.131 30.688 1.00 53.61 84 VAL B O 1
ATOM 2487 N N . THR B 1 112 ? 98.100 23.550 29.340 1.00 54.29 85 THR B N 1
ATOM 2488 C CA . THR B 1 112 ? 98.541 24.738 30.051 1.00 50.45 85 THR B CA 1
ATOM 2489 C C . THR B 1 112 ? 97.352 25.408 30.720 1.00 47.96 85 THR B C 1
ATOM 2490 O O . THR B 1 112 ? 96.569 26.093 30.065 1.00 50.29 85 THR B O 1
ATOM 2494 N N . PRO B 1 113 ? 97.211 25.193 32.038 1.00 47.09 86 PRO B N 1
ATOM 2495 C CA . PRO B 1 113 ? 96.169 25.839 32.842 1.00 50.91 86 PRO B CA 1
ATOM 2496 C C . PRO B 1 113 ? 96.334 27.348 32.760 1.00 57.99 86 PRO B C 1
ATOM 2497 O O . PRO B 1 113 ? 97.448 27.793 32.482 1.00 61.29 86 PRO B O 1
ATOM 2501 N N . SER B 1 114 ? 95.263 28.116 32.954 1.00 59.43 87 SER B N 1
ATOM 2502 C CA . SER B 1 114 ? 95.352 29.568 32.809 1.00 59.29 87 SER B CA 1
ATOM 2503 C C . SER B 1 114 ? 94.220 30.305 33.526 1.00 58.34 87 SER B C 1
ATOM 2504 O O . SER B 1 114 ? 93.121 29.774 33.677 1.00 51.95 87 SER B O 1
ATOM 2507 N N . ASN B 1 115 ? 94.502 31.534 33.956 1.00 63.31 88 ASN B N 1
ATOM 2508 C CA . ASN B 1 115 ? 93.492 32.395 34.565 1.00 68.02 88 ASN B CA 1
ATOM 2509 C C . ASN B 1 115 ? 92.919 33.351 33.526 1.00 72.50 88 ASN B C 1
ATOM 2510 O O . ASN B 1 115 ? 91.985 34.107 33.795 1.00 79.92 88 ASN B O 1
ATOM 2515 N N . LEU B 1 116 ? 93.500 33.297 32.334 1.00 72.35 89 LEU B N 1
ATOM 2516 C CA . LEU B 1 116 ? 93.276 34.277 31.276 1.00 78.78 89 LEU B CA 1
ATOM 2517 C C . LEU B 1 116 ? 92.273 33.794 30.239 1.00 79.96 89 LEU B C 1
ATOM 2518 O O . LEU B 1 116 ? 92.053 34.458 29.226 1.00 83.93 89 LEU B O 1
ATOM 2523 N N . TRP B 1 117 ? 91.645 32.654 30.499 1.00 77.59 90 TRP B N 1
ATOM 2524 C CA . TRP B 1 117 ? 90.943 31.941 29.439 1.00 82.19 90 TRP B CA 1
ATOM 2525 C C . TRP B 1 117 ? 89.514 32.436 29.019 1.00 98.50 90 TRP B C 1
ATOM 2526 O O . TRP B 1 117 ? 88.950 31.918 28.066 1.00 102.96 90 TRP B O 1
ATOM 2537 N N . GLY B 1 118 ? 88.885 33.406 29.678 1.00 96.40 91 GLY B N 1
ATOM 2538 C CA . GLY B 1 118 ? 88.682 33.475 31.101 1.00 91.60 91 GLY B CA 1
ATOM 2539 C C . GLY B 1 118 ? 87.283 32.902 31.271 1.00 89.60 91 GLY B C 1
ATOM 2540 O O . GLY B 1 118 ? 86.338 33.619 31.611 1.00 93.47 91 GLY B O 1
ATOM 2541 N N . GLY B 1 119 ? 87.133 31.619 30.967 1.00 81.65 92 GLY B N 1
ATOM 2542 C CA . GLY B 1 119 ? 85.871 30.932 31.173 1.00 74.98 92 GLY B CA 1
ATOM 2543 C C . GLY B 1 119 ? 85.934 30.338 32.568 1.00 69.77 92 GLY B C 1
ATOM 2544 O O . GLY B 1 119 ? 86.677 30.837 33.409 1.00 69.85 92 GLY B O 1
ATOM 2545 N N . GLN B 1 120 ? 85.182 29.277 32.831 1.00 64.61 93 GLN B N 1
ATOM 2546 C CA . GLN B 1 120 ? 85.177 28.717 34.177 1.00 62.22 93 GLN B CA 1
ATOM 2547 C C . GLN B 1 120 ? 86.212 27.610 34.338 1.00 58.89 93 GLN B C 1
ATOM 2548 O O . GLN B 1 120 ? 86.236 26.649 33.574 1.00 57.47 93 GLN B O 1
ATOM 2554 N N . GLY B 1 121 ? 87.070 27.760 35.343 1.00 58.33 94 GLY B N 1
ATOM 2555 C CA . GLY B 1 121 ? 88.110 26.787 35.621 1.00 50.42 94 GLY B CA 1
ATOM 2556 C C . GLY B 1 121 ? 89.435 27.147 34.982 1.00 49.08 94 GLY B C 1
ATOM 2557 O O . GLY B 1 121 ? 89.525 28.113 34.229 1.00 52.88 94 GLY B O 1
ATOM 2558 N N . LEU B 1 122 ? 90.465 26.359 35.272 1.00 50.23 95 LEU B N 1
ATOM 2559 C CA . LEU B 1 122 ? 91.796 26.623 34.745 1.00 51.9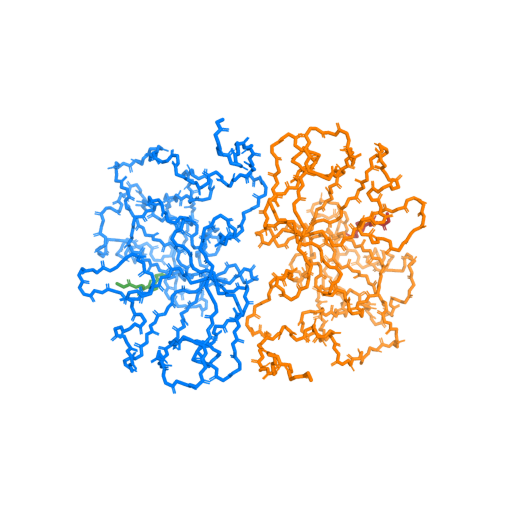3 95 LEU B CA 1
ATOM 2560 C C . LEU B 1 122 ? 91.950 25.900 33.412 1.00 51.13 95 LEU B C 1
ATOM 2561 O O . LEU B 1 122 ? 92.735 26.305 32.553 1.00 52.43 95 LEU B O 1
ATOM 2566 N N . LEU B 1 123 ? 91.173 24.832 33.249 1.00 49.34 96 LEU B N 1
ATOM 2567 C CA . LEU B 1 123 ? 91.183 24.028 32.032 1.00 48.26 96 LEU B CA 1
ATOM 2568 C C . LEU B 1 123 ? 89.878 24.153 31.264 1.00 48.42 96 LEU B C 1
ATOM 2569 O O . LEU B 1 123 ? 89.841 23.933 30.053 1.00 49.24 96 LEU B O 1
ATOM 2574 N N . GLY B 1 124 ? 88.805 24.487 31.975 1.00 48.18 97 GLY B N 1
ATOM 2575 C CA . GLY B 1 124 ? 87.492 24.547 31.366 1.00 47.91 97 GLY B CA 1
ATOM 2576 C C . GLY B 1 124 ? 86.914 23.176 31.109 1.00 47.86 97 GLY B C 1
ATOM 2577 O O . GLY B 1 124 ? 86.282 22.938 30.083 1.00 50.73 97 GLY B O 1
ATOM 2578 N N . VAL B 1 125 ? 87.132 22.275 32.058 1.00 45.28 98 VAL B N 1
ATOM 2579 C CA . VAL B 1 125 ? 86.698 20.899 31.920 1.00 43.31 98 VAL B CA 1
ATOM 2580 C C . VAL B 1 125 ? 85.907 20.468 33.143 1.00 42.95 98 VAL B C 1
ATOM 2581 O O . VAL B 1 125 ? 86.375 20.587 34.273 1.00 44.53 98 VAL B O 1
ATOM 2585 N N . SER B 1 126 ? 84.701 19.963 32.907 1.00 48.35 99 SER B N 1
ATOM 2586 C CA . SER B 1 126 ? 83.903 19.359 33.965 1.00 50.27 99 SER B CA 1
ATOM 2587 C C . SER B 1 126 ? 84.302 17.899 34.133 1.00 53.29 99 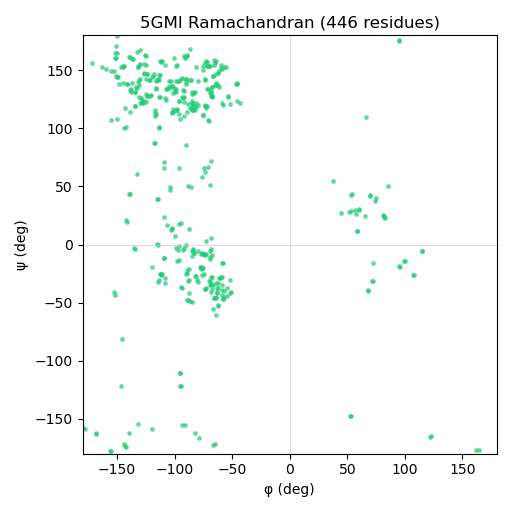SER B C 1
ATOM 2588 O O . SER B 1 126 ? 84.376 17.155 33.158 1.00 53.41 99 SER B O 1
ATOM 2591 N N . ILE B 1 127 ? 84.577 17.496 35.371 1.00 53.50 100 ILE B N 1
ATOM 2592 C CA . ILE B 1 127 ? 85.014 16.131 35.641 1.00 52.21 100 ILE B CA 1
ATOM 2593 C C . ILE B 1 127 ? 84.258 15.491 36.799 1.00 52.82 100 ILE B C 1
ATOM 2594 O O . ILE B 1 127 ? 83.583 16.174 37.566 1.00 58.14 100 ILE B O 1
ATOM 2599 N N . ARG B 1 128 ? 84.381 14.172 36.916 1.00 51.21 101 ARG B N 1
ATOM 2600 C CA . ARG B 1 128 ? 83.889 13.450 38.083 1.00 54.80 101 ARG B CA 1
ATOM 2601 C C . ARG B 1 128 ? 84.750 12.222 38.335 1.00 56.63 101 ARG B C 1
ATOM 2602 O O . ARG B 1 128 ? 85.212 11.572 37.400 1.00 55.83 101 ARG B O 1
ATOM 2610 N N . PHE B 1 129 ? 84.958 11.913 39.608 1.00 60.95 102 PHE B N 1
ATOM 2611 C CA . PHE B 1 129 ? 85.779 10.777 39.995 1.00 64.68 102 PHE B CA 1
ATOM 2612 C C . PHE B 1 129 ? 84.978 9.477 40.003 1.00 67.81 102 PHE B C 1
ATOM 2613 O O . PHE B 1 129 ? 84.042 9.318 40.789 1.00 71.84 102 PHE B O 1
ATOM 2621 N N . CYS B 1 130 ? 85.352 8.558 39.117 1.00 66.56 103 CYS B N 1
ATOM 2622 C CA . CYS B 1 130 ? 84.727 7.243 39.045 1.00 69.64 103 CYS B CA 1
ATOM 2623 C C . CYS B 1 130 ? 85.694 6.250 38.407 1.00 71.85 103 CYS B C 1
ATOM 2624 O O . CYS B 1 130 ? 86.824 6.604 38.072 1.00 69.26 103 CYS B O 1
ATOM 2627 N N . SER B 1 131 ? 85.244 5.011 38.234 1.00 76.17 104 SER B N 1
ATOM 2628 C CA . SER B 1 131 ? 86.075 3.978 37.623 1.00 77.87 104 SER B CA 1
ATOM 2629 C C . SER B 1 131 ? 85.820 3.891 36.123 1.00 79.60 104 SER B C 1
ATOM 2630 O O . SER B 1 131 ? 84.688 4.062 35.669 1.00 81.91 104 SER B O 1
ATOM 2633 N N . PHE B 1 132 ? 86.877 3.627 35.358 1.00 80.26 105 PHE B N 1
ATOM 2634 C CA . PHE B 1 132 ? 86.756 3.538 33.908 1.00 83.61 105 PHE B CA 1
ATOM 2635 C C . PHE B 1 132 ? 86.499 2.115 33.427 1.00 87.43 105 PHE B C 1
ATOM 2636 O O . PHE B 1 132 ? 86.281 1.888 32.237 1.00 86.37 105 PHE B O 1
ATOM 2644 N N . ASP B 1 133 ? 86.525 1.158 34.348 1.00 93.02 106 ASP B N 1
ATOM 2645 C CA . ASP B 1 133 ? 86.324 -0.238 33.977 1.00 100.99 106 ASP B CA 1
ATOM 2646 C C . ASP B 1 133 ? 84.877 -0.489 33.573 1.00 104.52 106 ASP B C 1
ATOM 2647 O O . ASP B 1 133 ? 83.983 -0.521 34.420 1.00 110.13 106 ASP B O 1
ATOM 2652 N N . GLY B 1 134 ? 84.655 -0.668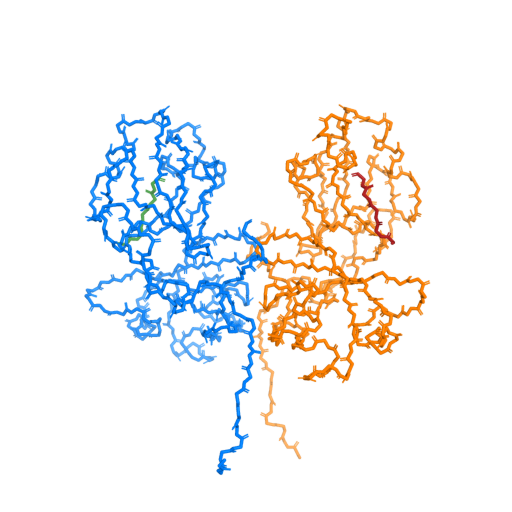 32.276 1.00 102.65 107 GLY B N 1
ATOM 2653 C CA . GLY B 1 134 ? 83.324 -0.919 31.757 1.00 104.04 107 GLY B CA 1
ATOM 2654 C C . GLY B 1 134 ? 82.404 0.283 31.836 1.00 100.69 107 GLY B C 1
ATOM 2655 O O . GLY B 1 134 ? 81.232 0.152 32.180 1.00 103.00 107 GLY B O 1
ATOM 2656 N N . ALA B 1 135 ? 82.930 1.456 31.504 1.00 94.68 108 ALA B N 1
ATOM 2657 C CA . ALA B 1 135 ? 82.140 2.679 31.541 1.00 91.65 108 ALA B CA 1
ATOM 2658 C C . ALA B 1 135 ? 81.422 2.880 30.213 1.00 92.47 108 ALA B C 1
ATOM 2659 O O . ALA B 1 135 ? 80.430 3.604 30.133 1.00 93.03 108 ALA B O 1
ATOM 2661 N N . ASN B 1 136 ? 81.935 2.229 29.174 1.00 91.72 109 ASN B N 1
ATOM 2662 C CA . ASN B 1 136 ? 81.357 2.312 27.838 1.00 88.98 109 ASN B CA 1
ATOM 2663 C C . ASN B 1 136 ? 80.036 1.547 27.720 1.00 93.50 109 ASN B C 1
ATOM 2664 O O . ASN B 1 136 ? 79.351 1.643 26.704 1.00 95.70 109 ASN B O 1
ATOM 2669 N N . GLU B 1 137 ? 79.683 0.790 28.759 1.00 75.95 110 GLU B N 1
ATOM 2670 C CA . GLU B 1 137 ? 78.421 0.047 28.786 1.00 82.60 110 GLU B CA 1
ATOM 2671 C C . GLU B 1 137 ? 77.327 0.847 29.484 1.00 84.75 110 GLU B C 1
ATOM 2672 O O . GLU B 1 137 ? 76.162 0.810 29.084 1.00 85.41 110 GLU B O 1
ATOM 2678 N N . ASN B 1 138 ? 77.716 1.573 30.528 1.00 88.32 111 ASN B N 1
ATOM 2679 C CA . ASN B 1 138 ? 76.769 2.267 31.393 1.00 84.28 111 ASN B CA 1
ATOM 2680 C C . ASN B 1 138 ? 76.186 3.500 30.707 1.00 77.13 111 ASN B C 1
ATOM 2681 O O . ASN B 1 138 ? 76.372 4.629 31.158 1.00 77.31 111 ASN B O 1
ATOM 2686 N N . VAL B 1 139 ? 75.480 3.263 29.608 1.00 66.72 112 VAL B N 1
ATOM 2687 C CA . VAL B 1 139 ? 74.943 4.317 28.765 1.00 56.20 112 VAL B CA 1
ATOM 2688 C C . VAL B 1 139 ? 73.490 4.017 28.423 1.00 50.80 112 VAL B C 1
ATOM 2689 O O . VAL B 1 139 ? 73.144 2.877 28.119 1.00 53.44 112 VAL B O 1
ATOM 2693 N N . TRP B 1 140 ? 72.629 5.026 28.506 1.00 45.77 113 TRP B N 1
ATOM 2694 C CA . TRP B 1 140 ? 71.244 4.843 28.098 1.00 42.43 113 TRP B CA 1
ATOM 2695 C C . TRP B 1 140 ? 70.907 5.748 26.931 1.00 42.49 113 TRP B C 1
ATOM 2696 O O . TRP B 1 140 ? 70.937 6.974 27.050 1.00 46.26 113 TRP B O 1
ATOM 2707 N N . HIS B 1 141 ? 70.595 5.132 25.798 1.00 40.12 114 HIS B N 1
ATOM 2708 C CA . HIS B 1 141 ? 70.294 5.873 24.584 1.00 39.07 114 HIS B CA 1
ATOM 2709 C C . HIS B 1 141 ? 68.864 6.389 24.644 1.00 37.10 114 HIS B C 1
ATOM 2710 O O . HIS B 1 141 ? 67.920 5.606 24.761 1.00 37.99 114 HIS B O 1
ATOM 2717 N N . VAL B 1 142 ? 68.705 7.706 24.571 1.00 36.04 115 VAL B N 1
ATOM 2718 C CA . VAL B 1 142 ? 67.373 8.294 24.511 1.00 35.39 115 VAL B CA 1
ATOM 2719 C C . VAL B 1 142 ? 66.795 8.048 23.124 1.00 35.28 115 VAL B C 1
ATOM 2720 O O . VAL B 1 142 ? 67.368 8.480 22.128 1.00 37.68 115 VAL B O 1
ATOM 2724 N N . LEU B 1 143 ? 65.665 7.350 23.057 1.00 36.78 116 LEU B N 1
ATOM 2725 C CA . LEU B 1 143 ? 65.042 7.029 21.775 1.00 34.55 116 LEU B CA 1
ATOM 2726 C C . LEU B 1 143 ? 63.986 8.074 21.438 1.00 33.68 116 LEU B C 1
ATOM 2727 O O . LEU B 1 143 ? 64.301 9.253 21.366 1.00 33.97 116 LEU B O 1
ATOM 2732 N N . GLU B 1 144 ? 62.738 7.660 21.248 1.00 34.95 117 GLU B N 1
ATOM 2733 C CA . GLU B 1 144 ? 61.685 8.611 20.906 1.00 37.02 117 GLU B CA 1
ATOM 2734 C C . GLU B 1 144 ? 61.379 9.507 22.101 1.00 41.36 117 GLU B C 1
ATOM 2735 O O . GLU B 1 144 ? 61.604 9.117 23.241 1.00 44.35 117 GLU B O 1
ATOM 2741 N N . VAL B 1 145 ? 60.892 10.715 21.835 1.00 41.02 118 VAL B N 1
ATOM 2742 C CA . VAL B 1 145 ? 60.540 11.661 22.893 1.00 42.38 118 VAL B CA 1
ATOM 2743 C C . VAL B 1 145 ? 59.182 12.294 22.606 1.00 43.93 118 VAL B C 1
ATOM 2744 O O . VAL B 1 145 ? 59.000 12.941 21.575 1.00 41.48 118 VAL B O 1
ATOM 2748 N N . GLU B 1 146 ? 58.226 12.097 23.509 1.00 46.18 119 GLU B N 1
ATOM 2749 C CA . GLU B 1 146 ? 56.893 12.663 23.315 1.00 48.39 119 GLU B CA 1
ATOM 2750 C C . GLU B 1 146 ? 56.901 14.176 23.518 1.00 53.51 119 GLU B C 1
ATOM 2751 O O . GLU B 1 146 ? 57.743 14.713 24.233 1.00 52.05 119 GLU B O 1
ATOM 2757 N N . SER B 1 147 ? 55.963 14.859 22.869 1.00 57.38 120 SER B N 1
ATOM 2758 C CA . SER B 1 147 ? 55.792 16.294 23.056 1.00 59.36 120 SER B CA 1
ATOM 2759 C C . SER B 1 147 ? 55.310 16.590 24.470 1.00 63.75 120 SER B C 1
ATOM 2760 O O . SER B 1 147 ? 54.554 15.809 25.048 1.00 66.52 120 SER B O 1
ATOM 2763 N N . ASN B 1 148 ? 55.764 17.712 25.024 1.00 64.79 121 ASN B N 1
ATOM 2764 C CA . ASN B 1 148 ? 55.355 18.165 26.350 1.00 66.39 121 ASN B CA 1
ATOM 2765 C C . ASN B 1 148 ? 55.672 17.149 27.459 1.00 65.58 121 ASN B C 1
ATOM 2766 O O . ASN B 1 148 ? 55.211 17.290 28.592 1.00 69.06 121 ASN B O 1
ATOM 2771 N N . SER B 1 149 ? 56.463 16.134 27.121 1.00 61.76 122 SER B N 1
ATOM 2772 C CA . SER B 1 149 ? 56.922 15.140 28.084 1.00 59.33 122 SER B CA 1
ATOM 2773 C C . SER B 1 149 ? 57.973 15.749 29.006 1.00 59.23 122 SER B C 1
ATOM 2774 O O . SER B 1 149 ? 58.593 16.755 28.659 1.00 57.99 122 SER B O 1
ATOM 2777 N N . PRO B 1 150 ? 58.165 15.151 30.193 1.00 58.01 123 PRO B N 1
ATOM 2778 C CA . PRO B 1 150 ? 59.254 15.557 31.088 1.00 55.33 123 PRO B CA 1
ATOM 2779 C C . PRO B 1 150 ? 60.612 15.586 30.383 1.00 50.61 123 PRO B C 1
ATOM 2780 O O . PRO B 1 150 ? 61.396 16.511 30.601 1.00 52.99 123 PRO B O 1
ATOM 2784 N N . ALA B 1 151 ? 60.880 14.587 29.548 1.00 45.22 124 ALA B N 1
ATOM 2785 C CA . ALA B 1 151 ? 62.130 14.540 28.802 1.00 46.53 124 ALA B CA 1
ATOM 2786 C C . ALA B 1 151 ? 62.239 15.728 27.853 1.00 49.41 124 ALA B C 1
ATOM 2787 O O . ALA B 1 151 ? 63.307 16.321 27.702 1.00 45.55 124 ALA B O 1
ATOM 2789 N N . ALA B 1 152 ? 61.125 16.070 27.216 1.00 50.58 125 ALA B N 1
ATOM 2790 C CA . ALA B 1 152 ? 61.108 17.159 26.251 1.00 49.51 125 ALA B CA 1
ATOM 2791 C C . ALA B 1 152 ? 61.432 18.487 26.923 1.00 53.42 125 ALA B C 1
ATOM 2792 O O . ALA B 1 152 ? 62.238 19.266 26.417 1.00 54.60 125 ALA B O 1
ATOM 2794 N N . LEU B 1 153 ? 60.804 18.732 28.070 1.00 56.42 126 LEU B N 1
ATOM 2795 C CA . LEU B 1 153 ? 60.910 20.019 28.748 1.00 55.81 126 LEU B CA 1
ATOM 2796 C C . LEU B 1 153 ? 62.247 20.171 29.462 1.00 50.71 126 LEU B C 1
ATOM 2797 O O . LEU B 1 153 ? 62.728 21.285 29.660 1.00 48.66 126 LEU B O 1
ATOM 2802 N N . ALA B 1 154 ? 62.848 19.050 29.843 1.00 50.53 127 ALA B N 1
ATOM 2803 C CA . ALA B 1 154 ? 64.142 19.074 30.511 1.00 49.44 127 ALA B CA 1
ATOM 2804 C C . ALA B 1 154 ? 65.253 19.343 29.501 1.00 49.87 127 ALA B C 1
ATOM 2805 O O . ALA B 1 154 ? 66.353 19.756 29.868 1.00 53.72 127 ALA B O 1
ATOM 2807 N N . GLY B 1 155 ? 64.958 19.097 28.229 1.00 47.82 128 GLY B N 1
ATOM 2808 C CA . GLY B 1 155 ? 65.912 19.346 27.167 1.00 48.08 128 GLY B CA 1
ATOM 2809 C C . GLY B 1 155 ? 66.398 18.121 26.418 1.00 47.39 128 GLY B C 1
ATOM 2810 O O . GLY B 1 155 ? 67.112 18.259 25.429 1.00 50.43 128 GLY B O 1
ATOM 2811 N N . LEU B 1 156 ? 66.006 16.931 26.869 1.00 45.82 129 LEU B N 1
ATOM 2812 C CA . LEU B 1 156 ? 66.441 15.694 26.221 1.00 43.27 129 LEU B CA 1
ATOM 2813 C C . LEU B 1 156 ? 65.912 15.602 24.796 1.00 42.44 129 LEU B C 1
ATOM 2814 O O . LEU B 1 156 ? 64.764 15.957 24.522 1.00 45.07 129 LEU B O 1
ATOM 2819 N N . ARG B 1 157 ? 66.761 15.141 23.885 1.00 40.17 130 ARG B N 1
ATOM 2820 C CA . ARG B 1 157 ? 66.391 15.066 22.480 1.00 40.24 130 ARG B CA 1
ATOM 2821 C C . ARG B 1 157 ? 66.553 13.647 21.941 1.00 43.25 130 ARG B C 1
ATOM 2822 O O . ARG B 1 157 ? 67.447 12.917 22.367 1.00 44.57 130 ARG B O 1
ATOM 2830 N N . PRO B 1 158 ? 65.685 13.258 20.993 1.00 43.24 131 PRO B N 1
ATOM 2831 C CA . PRO B 1 158 ? 65.614 11.880 20.495 1.00 38.92 131 PRO B CA 1
ATOM 2832 C C . PRO B 1 158 ? 66.826 11.426 19.680 1.00 38.60 131 PRO B C 1
ATOM 2833 O O . PRO B 1 158 ? 67.280 12.142 18.783 1.00 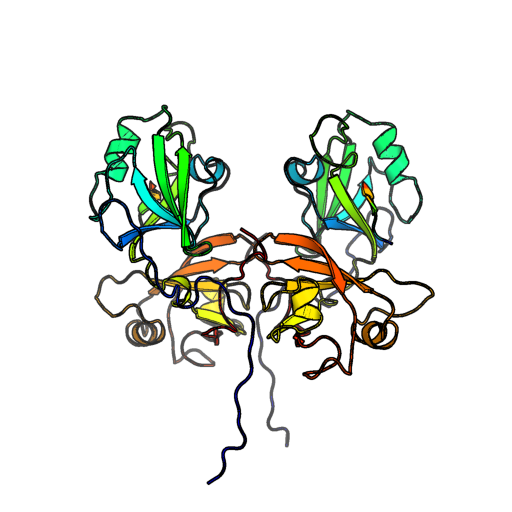36.63 131 PRO B O 1
ATOM 2837 N N . HIS B 1 159 ? 67.352 10.255 20.041 1.00 37.57 132 HIS B N 1
ATOM 2838 C CA . HIS B 1 159 ? 68.391 9.542 19.292 1.00 38.80 132 HIS B CA 1
ATOM 2839 C C . HIS B 1 159 ? 69.767 10.203 19.367 1.00 37.40 132 HIS B C 1
ATOM 2840 O O . HIS B 1 159 ? 70.786 9.515 19.338 1.00 43.84 132 HIS B O 1
ATOM 2847 N N . SER B 1 160 ? 69.799 11.525 19.487 1.00 35.86 133 SER B N 1
ATOM 2848 C CA . SER B 1 160 ? 71.057 12.247 19.589 1.00 41.76 133 SER B CA 1
ATOM 2849 C C . SER B 1 160 ? 71.613 12.226 21.013 1.00 41.77 133 SER B C 1
ATOM 2850 O O . SER B 1 160 ? 72.825 12.316 21.205 1.00 41.51 133 SER B O 1
ATOM 2853 N N . ASP B 1 161 ? 70.735 12.097 22.006 1.00 37.91 134 ASP B N 1
ATOM 2854 C CA . ASP B 1 161 ? 71.160 12.165 23.403 1.00 41.89 134 ASP B CA 1
ATOM 2855 C C . ASP B 1 161 ? 71.395 10.798 24.049 1.00 45.41 134 ASP B C 1
ATOM 2856 O O . ASP B 1 161 ? 70.651 9.843 23.821 1.00 45.00 134 ASP B O 1
ATOM 2861 N N . TYR B 1 162 ? 72.447 10.731 24.860 1.00 44.87 135 TYR B N 1
ATOM 2862 C CA . TYR B 1 162 ? 72.800 9.527 25.605 1.00 44.46 135 TYR B CA 1
ATOM 2863 C C . TYR B 1 162 ? 72.990 9.880 27.081 1.00 47.13 135 TYR B C 1
ATOM 2864 O O . TYR B 1 162 ? 73.818 10.726 27.417 1.00 46.32 135 TYR B O 1
ATOM 2873 N N . ILE B 1 163 ? 72.213 9.244 27.955 1.00 45.52 136 ILE B N 1
ATOM 2874 C CA . ILE B 1 163 ? 72.329 9.486 29.391 1.00 47.13 136 ILE B CA 1
ATOM 2875 C C . ILE B 1 163 ? 73.453 8.623 29.958 1.00 44.37 136 ILE B C 1
ATOM 2876 O O . ILE B 1 163 ? 73.410 7.394 29.864 1.00 39.48 136 ILE B O 1
ATOM 2881 N N . ILE B 1 164 ? 74.465 9.271 30.530 1.00 46.08 137 ILE B N 1
ATOM 2882 C CA . ILE B 1 164 ? 75.662 8.571 30.990 1.00 47.36 137 ILE B CA 1
ATOM 2883 C C . ILE B 1 164 ? 75.859 8.599 32.507 1.00 52.95 137 ILE B C 1
ATOM 2884 O O . ILE B 1 164 ? 76.835 8.048 33.016 1.00 56.00 137 ILE B O 1
ATOM 2889 N N . GLY B 1 165 ? 74.949 9.250 33.225 1.00 56.77 138 GLY B N 1
ATOM 2890 C CA . GLY B 1 165 ? 74.995 9.239 34.679 1.00 64.08 138 GLY B CA 1
ATOM 2891 C C . GLY B 1 165 ? 74.189 10.331 35.360 1.00 66.12 138 GLY B C 1
ATOM 2892 O O . GLY B 1 165 ? 73.500 11.107 34.695 1.00 61.16 138 GLY B O 1
ATOM 2893 N N . ALA B 1 166 ? 74.261 10.384 36.691 1.00 74.41 139 ALA B N 1
ATOM 2894 C CA . ALA B 1 166 ? 73.545 11.414 37.437 1.00 80.53 139 ALA B CA 1
ATOM 2895 C C . ALA B 1 166 ? 74.208 11.817 38.759 1.00 91.16 139 ALA B C 1
ATOM 2896 O O . ALA B 1 166 ? 75.163 11.185 39.215 1.00 91.93 139 ALA B O 1
ATOM 2898 N N . ASP B 1 167 ? 73.674 12.881 39.359 1.00 102.41 140 ASP B N 1
ATOM 2899 C CA . ASP B 1 167 ? 74.002 13.312 40.719 1.00 116.01 140 ASP B CA 1
ATOM 2900 C C . ASP B 1 167 ? 72.974 12.857 41.734 1.00 127.38 140 ASP B C 1
ATOM 2901 O O . ASP B 1 167 ? 71.770 12.974 41.506 1.00 125.66 140 ASP B O 1
ATOM 2906 N N . THR B 1 168 ? 73.445 12.315 42.847 1.00 141.98 141 THR B N 1
ATOM 2907 C CA . THR B 1 168 ? 72.526 11.842 43.861 1.00 151.35 141 THR B CA 1
ATOM 2908 C C . THR B 1 168 ? 72.954 12.419 45.214 1.00 162.08 141 THR B C 1
ATOM 2909 O O . THR B 1 168 ? 74.088 12.245 45.665 1.00 164.26 141 THR B O 1
ATOM 2913 N N . VAL B 1 169 ? 72.027 13.148 45.832 1.00 167.75 142 VAL B N 1
ATOM 2914 C CA . VAL B 1 169 ? 72.197 13.656 47.189 1.00 170.91 142 VAL B CA 1
ATOM 2915 C C . VAL B 1 169 ? 72.035 12.480 48.130 1.00 172.12 142 VAL B C 1
ATOM 2916 O O . VAL B 1 169 ? 72.740 12.352 49.132 1.00 175.67 142 VAL B O 1
ATOM 2920 N N . MET B 1 170 ? 71.095 11.615 47.773 1.00 169.07 143 MET B N 1
ATOM 2921 C CA . MET B 1 170 ? 70.921 10.326 48.416 1.00 169.99 143 MET B CA 1
ATOM 2922 C C . MET B 1 170 ? 71.928 9.364 47.798 1.00 165.08 143 MET B C 1
ATOM 2923 O O . MET B 1 170 ? 72.902 9.794 47.183 1.00 161.42 143 MET B O 1
ATOM 2928 N N . ASN B 1 171 ? 71.710 8.066 47.962 1.00 164.93 144 ASN B N 1
ATOM 2929 C CA . ASN B 1 171 ? 72.686 7.095 47.485 1.00 160.12 144 ASN B CA 1
ATOM 2930 C C . ASN B 1 171 ? 72.041 5.840 46.912 1.00 157.07 144 ASN B C 1
ATOM 2931 O O . ASN B 1 171 ? 71.326 5.117 47.607 1.00 162.72 144 ASN B O 1
ATOM 2936 N N . GLU B 1 172 ? 72.286 5.610 45.628 1.00 147.83 145 GLU B N 1
ATOM 2937 C CA . GLU B 1 172 ? 71.717 4.479 44.913 1.00 144.44 145 GLU B CA 1
ATOM 2938 C C . GLU B 1 172 ? 72.786 3.964 43.962 1.00 144.98 145 GLU B C 1
ATOM 2939 O O . GLU B 1 172 ? 73.922 4.437 43.986 1.00 145.51 145 GLU B O 1
ATOM 2945 N N . SER B 1 173 ? 72.425 3.002 43.121 1.00 145.32 146 SER B N 1
ATOM 2946 C CA . SER B 1 173 ? 73.383 2.406 42.203 1.00 143.07 146 SER B CA 1
ATOM 2947 C C . SER B 1 173 ? 73.410 3.234 40.928 1.00 138.20 146 SER B C 1
ATOM 2948 O O . SER B 1 173 ? 73.930 2.794 39.901 1.00 135.08 146 SER B O 1
ATOM 2951 N N . GLU B 1 174 ? 72.808 4.423 40.999 1.00 137.50 147 GLU B N 1
ATOM 2952 C CA . GLU B 1 174 ? 72.871 5.436 39.943 1.00 135.17 147 GLU B CA 1
ATOM 2953 C C . GLU B 1 174 ? 72.005 4.969 38.764 1.00 131.08 147 GLU B C 1
ATOM 2954 O O . GLU B 1 174 ? 71.637 5.764 37.894 1.00 127.73 147 GLU B O 1
ATOM 2960 N N . ASP B 1 175 ? 71.661 3.679 38.770 1.00 126.61 148 ASP B N 1
ATOM 2961 C CA . ASP B 1 175 ? 70.864 3.052 37.722 1.00 116.40 148 ASP B CA 1
ATOM 2962 C C . ASP B 1 175 ? 69.664 3.925 37.402 1.00 107.23 148 ASP B C 1
ATOM 2963 O O . ASP B 1 175 ? 69.023 4.466 38.306 1.00 105.58 148 ASP B O 1
ATOM 2968 N N . LEU B 1 176 ? 69.359 4.052 36.115 1.00 99.79 149 LEU B N 1
ATOM 2969 C CA . LEU B 1 176 ? 68.475 5.110 35.650 1.00 91.55 149 LEU B CA 1
ATOM 2970 C C . LEU B 1 176 ? 67.081 4.937 36.222 1.00 92.96 149 LEU B C 1
ATOM 2971 O O . LEU B 1 176 ? 66.581 5.805 36.936 1.00 95.19 149 LEU B O 1
ATOM 2976 N N . PHE B 1 177 ? 66.469 3.804 35.904 1.00 94.07 150 PHE B N 1
ATOM 2977 C CA . PHE B 1 177 ? 65.116 3.492 36.334 1.00 99.99 150 PHE B CA 1
ATOM 2978 C C . PHE B 1 177 ? 65.029 3.513 37.861 1.00 106.45 150 PHE B C 1
ATOM 2979 O O . PHE B 1 177 ? 64.014 3.912 38.433 1.00 110.23 150 PHE B O 1
ATOM 2987 N N . SER B 1 178 ? 66.108 3.078 38.512 1.00 108.99 151 SER B N 1
ATOM 2988 C CA . SER B 1 178 ? 66.166 3.001 39.970 1.00 113.65 151 SER B CA 1
ATOM 2989 C C . SER B 1 178 ? 66.285 4.386 40.601 1.00 115.56 151 SER B C 1
ATOM 2990 O O . SER B 1 178 ? 66.416 4.510 41.819 1.00 122.94 151 SER B O 1
ATOM 2993 N N . LEU B 1 179 ? 66.258 5.424 39.769 1.00 107.68 152 LEU B N 1
ATOM 2994 C CA . LEU B 1 179 ? 66.298 6.799 40.252 1.00 103.14 152 LEU B CA 1
ATOM 2995 C C . LEU B 1 179 ? 64.987 7.511 39.923 1.00 97.79 152 LEU B C 1
ATOM 2996 O O . LEU B 1 179 ? 64.536 8.382 40.669 1.00 100.43 152 LEU B O 1
ATOM 3001 N N . ILE B 1 180 ? 64.385 7.125 38.801 1.00 90.90 153 ILE B N 1
ATOM 3002 C CA . ILE B 1 180 ? 63.188 7.779 38.281 1.00 90.13 153 ILE B CA 1
ATOM 3003 C C . ILE B 1 180 ? 62.013 7.613 39.248 1.00 95.04 153 ILE B C 1
ATOM 3004 O O . ILE B 1 180 ? 61.166 8.500 39.369 1.00 97.05 153 ILE B O 1
ATOM 3009 N N . GLU B 1 181 ? 61.977 6.481 39.946 1.00 101.16 154 GLU B N 1
ATOM 3010 C CA . GLU B 1 181 ? 60.920 6.220 40.918 1.00 109.46 154 GLU B CA 1
ATOM 3011 C C . GLU B 1 181 ? 61.228 6.949 42.225 1.00 112.45 154 GLU B C 1
ATOM 3012 O O . GLU B 1 181 ? 60.317 7.375 42.932 1.00 116.57 154 GLU B O 1
ATOM 3018 N N . THR B 1 182 ? 62.516 7.083 42.542 1.00 109.93 155 THR B N 1
ATOM 3019 C CA . THR B 1 182 ? 62.944 7.757 43.767 1.00 112.07 155 THR B CA 1
ATOM 3020 C C . THR B 1 182 ? 62.630 9.239 43.659 1.00 109.09 155 THR B C 1
ATOM 3021 O O . THR B 1 182 ? 62.296 9.897 44.646 1.00 109.68 155 THR B O 1
ATOM 3025 N N . HIS B 1 183 ? 62.743 9.749 42.438 1.00 105.61 156 HIS B N 1
ATOM 3026 C CA . HIS B 1 183 ? 62.546 11.159 42.159 1.00 105.73 156 HIS B CA 1
ATOM 3027 C C . HIS B 1 183 ? 61.182 11.370 41.498 1.00 105.91 156 HIS B C 1
ATOM 3028 O O . HIS B 1 183 ? 61.068 12.068 40.489 1.00 105.60 156 HIS B O 1
ATOM 3035 N N . GLU B 1 184 ? 60.155 10.754 42.079 1.00 108.98 157 GLU B N 1
ATOM 3036 C CA . GLU B 1 184 ? 58.818 10.701 41.486 1.00 111.26 157 GLU B CA 1
ATOM 3037 C C . GLU B 1 184 ? 58.094 12.048 41.456 1.00 112.86 157 GLU B C 1
ATOM 3038 O O . GLU B 1 184 ? 57.022 12.184 40.864 1.00 115.61 157 GLU B O 1
ATOM 3044 N N . ALA B 1 185 ? 58.710 13.052 42.063 1.00 111.55 158 ALA B N 1
ATOM 3045 C CA . ALA B 1 185 ? 58.277 14.427 41.894 1.00 110.43 158 ALA B CA 1
ATOM 3046 C C . ALA B 1 185 ? 59.477 15.336 42.081 1.00 109.95 158 ALA B C 1
ATOM 3047 O O . ALA B 1 185 ? 59.663 16.295 41.338 1.00 110.11 158 ALA B O 1
ATOM 3049 N N . LYS B 1 186 ? 60.277 15.033 43.097 1.00 109.04 159 LYS B N 1
ATOM 3050 C CA . LYS B 1 186 ? 61.609 15.607 43.238 1.00 103.04 159 LYS B CA 1
ATOM 3051 C C . LYS B 1 186 ? 62.394 15.569 41.929 1.00 93.82 159 LYS B C 1
ATOM 3052 O O . LYS B 1 186 ? 62.553 14.511 41.331 1.00 84.79 159 LYS B O 1
ATOM 3058 N N . PRO B 1 187 ? 62.862 16.739 41.471 1.00 95.62 160 PRO B N 1
ATOM 3059 C CA . PRO B 1 187 ? 63.723 16.848 40.288 1.00 92.46 160 PRO B CA 1
ATOM 3060 C C . PRO B 1 187 ? 64.988 15.992 40.361 1.00 92.56 160 PRO B C 1
ATOM 3061 O O . PRO B 1 187 ? 65.484 15.694 41.444 1.00 95.65 160 PRO B O 1
ATOM 3065 N N . LEU B 1 188 ? 65.493 15.604 39.194 1.00 92.52 161 LEU B N 1
ATOM 3066 C CA . LEU B 1 188 ? 66.676 14.758 39.082 1.00 92.09 161 LEU B CA 1
ATOM 3067 C C . LEU B 1 188 ? 67.634 15.389 38.079 1.00 88.49 161 LEU B C 1
ATOM 3068 O O . LEU B 1 188 ? 67.202 15.922 37.058 1.00 85.28 161 LEU B O 1
ATOM 3073 N N . LYS B 1 189 ? 68.931 15.316 38.357 1.00 88.36 162 LYS B N 1
ATOM 3074 C CA . LYS B 1 189 ? 69.921 15.880 37.451 1.00 84.73 162 LYS B CA 1
ATOM 3075 C C . LYS B 1 189 ? 70.613 14.759 36.695 1.00 78.34 162 LYS B C 1
ATOM 3076 O O . LYS B 1 189 ? 71.007 13.762 37.287 1.00 78.40 162 LYS B O 1
ATOM 3082 N N . LEU B 1 190 ? 70.768 14.933 35.386 1.00 71.60 163 LEU B N 1
ATOM 3083 C CA . LEU B 1 190 ? 71.364 13.899 34.553 1.00 64.43 163 LEU B CA 1
ATOM 3084 C C . LEU B 1 190 ? 72.532 14.434 33.733 1.00 59.17 163 LEU B C 1
ATOM 3085 O O . LEU B 1 190 ? 72.553 15.601 33.341 1.00 60.06 163 LEU B O 1
ATOM 3090 N N . TYR B 1 191 ? 73.512 13.570 33.498 1.00 54.80 164 TYR B N 1
ATOM 3091 C CA . TYR B 1 191 ? 74.625 13.880 32.612 1.00 51.68 164 TYR B CA 1
ATOM 3092 C C . TYR B 1 191 ? 74.371 13.285 31.233 1.00 52.55 164 TYR B C 1
ATOM 3093 O O . TYR B 1 191 ? 74.277 12.066 31.079 1.00 54.82 164 TYR B O 1
ATOM 3102 N N . VAL B 1 192 ? 74.257 14.147 30.231 1.00 46.95 165 VAL B N 1
ATOM 3103 C CA . VAL B 1 192 ? 73.829 13.710 28.913 1.00 46.50 165 VAL B CA 1
ATOM 3104 C C . VAL B 1 192 ? 74.868 14.005 27.838 1.00 48.30 165 VAL B C 1
ATOM 3105 O O . VAL B 1 192 ? 75.362 15.125 27.723 1.00 51.11 165 VAL B O 1
ATOM 3109 N N . TYR B 1 193 ? 75.206 12.976 27.066 1.00 46.86 166 TYR B N 1
ATOM 3110 C CA . TYR B 1 193 ? 76.117 13.110 25.937 1.00 46.30 166 TYR B CA 1
ATOM 3111 C C . TYR B 1 193 ? 75.344 13.217 24.629 1.00 45.29 166 TYR B C 1
ATOM 3112 O O . TYR B 1 193 ? 74.442 12.422 24.365 1.00 45.48 166 TYR B O 1
ATOM 3121 N N . ASN B 1 194 ? 75.708 14.203 23.814 1.00 42.51 167 ASN B N 1
ATOM 3122 C CA . ASN B 1 194 ? 75.082 14.396 22.509 1.00 40.76 167 ASN B CA 1
ATOM 3123 C C . ASN B 1 194 ? 76.077 14.133 21.388 1.00 38.48 167 ASN B C 1
ATOM 3124 O O . ASN B 1 194 ? 77.157 14.727 21.357 1.00 43.82 167 ASN B O 1
ATOM 3129 N N . THR B 1 195 ? 75.707 13.256 20.459 1.00 33.34 168 THR B N 1
ATOM 3130 C CA . THR B 1 195 ? 76.648 12.790 19.444 1.00 40.32 168 THR B CA 1
ATOM 3131 C C . THR B 1 195 ? 76.919 13.830 18.355 1.00 48.35 168 THR B C 1
ATOM 3132 O O . THR B 1 195 ? 77.797 13.639 17.518 1.00 50.56 168 THR B O 1
ATOM 3136 N N . ASP B 1 196 ? 76.168 14.928 18.361 1.00 50.27 169 ASP B N 1
ATOM 3137 C CA . ASP B 1 196 ? 76.464 16.036 17.459 1.00 50.43 169 ASP B CA 1
ATOM 3138 C C . ASP B 1 196 ? 77.458 16.992 18.116 1.00 53.17 169 ASP B C 1
ATOM 3139 O O . ASP B 1 196 ? 78.450 17.378 17.495 1.00 56.92 169 ASP B O 1
ATOM 3144 N N . THR B 1 197 ? 77.206 17.364 19.371 1.00 49.41 170 THR B N 1
ATOM 3145 C CA . THR B 1 197 ? 78.098 18.288 20.073 1.00 52.38 170 THR B CA 1
ATOM 3146 C C . THR B 1 197 ? 79.377 17.590 20.508 1.00 52.65 170 THR B C 1
ATOM 3147 O O . THR B 1 197 ? 80.387 18.252 20.765 1.00 53.87 170 THR B O 1
ATOM 3151 N N . ASP B 1 198 ? 79.326 16.259 20.577 1.00 47.76 171 ASP B N 1
ATOM 3152 C CA . ASP B 1 198 ? 80.435 15.458 21.089 1.00 46.06 171 ASP B CA 1
ATOM 3153 C C . ASP B 1 198 ? 80.837 15.964 22.466 1.00 45.01 171 ASP B C 1
ATOM 3154 O O . ASP B 1 198 ? 82.019 16.090 22.776 1.00 48.62 171 ASP B O 1
ATOM 3159 N N . ASN B 1 199 ? 79.839 16.258 23.290 1.00 39.97 172 ASN B N 1
ATOM 3160 C CA . ASN B 1 199 ? 80.089 16.874 24.582 1.00 45.39 172 ASN B CA 1
ATOM 3161 C C . ASN B 1 199 ? 79.010 16.508 25.589 1.00 46.01 172 ASN B C 1
ATOM 3162 O O . ASN B 1 199 ? 77.919 16.083 25.217 1.00 43.56 172 ASN B O 1
ATOM 3167 N N . CYS B 1 200 ? 79.327 16.665 26.867 1.00 47.25 173 CYS B N 1
ATOM 3168 C CA . CYS B 1 200 ? 78.365 16.386 27.919 1.00 49.43 173 CYS B CA 1
ATOM 3169 C C . CYS B 1 200 ? 77.711 17.680 28.377 1.00 48.73 173 CYS B C 1
ATOM 3170 O O . CYS B 1 200 ? 78.287 18.761 28.248 1.00 51.01 173 CYS B O 1
ATOM 3173 N N . ARG B 1 201 ? 76.501 17.559 28.908 1.00 45.84 174 ARG B N 1
ATOM 3174 C CA . ARG B 1 201 ? 75.798 18.697 29.473 1.00 45.30 174 ARG B CA 1
ATOM 3175 C C . ARG B 1 201 ? 74.915 18.166 30.588 1.00 50.72 174 ARG B C 1
ATOM 3176 O O . ARG B 1 201 ? 74.667 16.962 30.669 1.00 51.77 174 ARG B O 1
ATOM 3184 N N . GLU B 1 202 ? 74.431 19.056 31.442 1.00 54.74 175 GLU B N 1
ATOM 3185 C CA . GLU B 1 202 ? 73.607 18.624 32.554 1.00 60.12 175 GLU B CA 1
ATOM 3186 C C . GLU B 1 202 ? 72.139 18.885 32.272 1.00 62.68 175 GLU B C 1
ATOM 3187 O O . GLU B 1 202 ? 71.770 19.942 31.763 1.00 64.26 175 GLU B O 1
ATOM 3193 N N . VAL B 1 203 ? 71.307 17.901 32.588 1.00 62.98 176 VAL B N 1
ATOM 3194 C CA . VAL B 1 203 ? 69.877 18.023 32.377 1.00 62.96 176 VAL B CA 1
ATOM 3195 C C . VAL B 1 203 ? 69.133 17.760 33.676 1.00 65.58 176 VAL B C 1
ATOM 3196 O O . VAL B 1 203 ? 69.285 16.703 34.288 1.00 66.52 176 VAL B O 1
ATOM 3200 N N . ILE B 1 204 ? 68.334 18.734 34.095 1.00 65.11 177 ILE B N 1
ATOM 3201 C CA . ILE B 1 204 ? 67.514 18.589 35.288 1.00 65.88 177 ILE B CA 1
ATOM 3202 C C . ILE B 1 204 ? 66.116 18.148 34.867 1.00 64.67 177 ILE B C 1
ATOM 3203 O O . ILE B 1 204 ? 65.390 18.906 34.226 1.00 68.54 177 ILE B O 1
ATOM 3208 N N . ILE B 1 205 ? 65.742 16.923 35.224 1.00 60.72 178 ILE B N 1
ATOM 3209 C CA . ILE B 1 205 ? 64.462 16.375 34.792 1.00 60.09 178 ILE B CA 1
ATOM 3210 C C . ILE B 1 205 ? 63.569 16.075 35.994 1.00 65.68 178 ILE B C 1
ATOM 3211 O O . ILE B 1 205 ? 64.050 15.733 37.075 1.00 65.70 178 ILE B O 1
ATOM 3216 N N . THR B 1 206 ? 62.264 16.245 35.800 1.00 66.96 179 THR B N 1
ATOM 3217 C CA . THR B 1 206 ? 61.286 16.035 36.860 1.00 68.42 179 THR B CA 1
ATOM 3218 C C . THR B 1 206 ? 60.340 14.889 36.501 1.00 64.34 179 THR B C 1
ATOM 3219 O O . THR B 1 206 ? 59.283 15.112 35.908 1.00 59.71 179 THR B O 1
ATOM 3223 N N . PRO B 1 207 ? 60.738 13.653 36.845 1.00 63.27 180 PRO B N 1
ATOM 3224 C CA . PRO B 1 207 ? 59.963 12.443 36.550 1.00 61.26 180 PRO B CA 1
ATOM 3225 C C . PRO B 1 207 ? 58.524 12.527 37.057 1.00 66.59 180 PRO B C 1
ATOM 3226 O O . PRO B 1 207 ? 58.309 12.826 38.230 1.00 71.75 180 PRO B O 1
ATOM 3230 N N . ASN B 1 208 ? 57.559 12.265 36.178 1.00 65.47 181 ASN B N 1
ATOM 3231 C CA . ASN B 1 208 ? 56.144 12.316 36.537 1.00 69.23 181 ASN B CA 1
ATOM 3232 C C . ASN B 1 208 ? 55.350 11.210 35.847 1.00 73.60 181 ASN B C 1
ATOM 3233 O O . ASN B 1 208 ? 55.028 11.316 34.666 1.00 73.56 181 ASN B O 1
ATOM 3238 N N . SER B 1 209 ? 55.059 10.139 36.580 1.00 77.73 182 SER B N 1
ATOM 3239 C CA . SER B 1 209 ? 54.326 9.006 36.021 1.00 74.94 182 SER B CA 1
ATOM 3240 C C . SER B 1 209 ? 52.876 9.360 35.735 1.00 77.52 182 SER B C 1
ATOM 3241 O O . SER B 1 209 ? 52.163 8.603 35.075 1.00 77.06 182 SER B O 1
ATOM 3244 N N . ALA B 1 210 ? 52.439 10.514 36.226 1.00 80.25 183 ALA B N 1
ATOM 3245 C CA . ALA B 1 210 ? 51.058 10.916 36.033 1.00 81.06 183 ALA B CA 1
ATOM 3246 C C . ALA B 1 210 ? 50.975 11.963 34.936 1.00 82.01 183 ALA B C 1
ATOM 3247 O O . ALA B 1 210 ? 49.941 12.606 34.761 1.00 83.24 183 ALA B O 1
ATOM 3249 N N . TRP B 1 211 ? 52.073 12.134 34.201 1.00 80.66 184 TRP B N 1
ATOM 3250 C CA . TRP B 1 211 ? 52.088 13.056 33.079 1.00 80.83 184 TRP B CA 1
ATOM 3251 C C . TRP B 1 211 ? 51.280 12.344 31.999 1.00 91.83 184 TRP B C 1
ATOM 3252 O O . TRP B 1 211 ? 51.184 11.118 32.013 1.00 94.03 184 TRP B O 1
ATOM 3263 N N . GLY B 1 212 ? 50.718 13.085 31.055 1.00 101.48 185 GLY B N 1
ATOM 3264 C CA . GLY B 1 212 ? 49.876 12.479 30.039 1.00 102.82 185 GLY B CA 1
ATOM 3265 C C . GLY B 1 212 ? 50.519 11.573 29.000 1.00 101.27 185 GLY B C 1
ATOM 3266 O O . GLY B 1 212 ? 50.291 11.770 27.807 1.00 103.89 185 GLY B O 1
ATOM 3267 N N . GLY B 1 213 ? 51.305 10.583 29.424 1.00 86.86 186 GLY B N 1
ATOM 3268 C CA . GLY B 1 213 ? 51.929 9.676 28.471 1.00 73.84 186 GLY B CA 1
ATOM 3269 C C . GLY B 1 213 ? 52.769 8.532 29.021 1.00 67.07 186 GLY B C 1
ATOM 3270 O O . GLY B 1 213 ? 52.621 8.138 30.178 1.00 74.41 186 GLY B O 1
ATOM 3271 N N . GLU B 1 214 ? 53.664 8.010 28.181 1.00 56.59 187 GLU B N 1
ATOM 3272 C CA . GLU B 1 214 ? 54.422 6.796 28.486 1.00 52.70 187 GLU B CA 1
ATOM 3273 C C . GLU B 1 214 ? 55.415 6.992 29.628 1.00 55.52 187 GLU B C 1
ATOM 3274 O O . GLU B 1 214 ? 56.119 8.002 29.695 1.00 57.56 187 GLU B O 1
ATOM 3280 N N . GLY B 1 215 ? 55.446 6.017 30.533 1.00 56.16 188 GLY B N 1
ATOM 3281 C CA . GLY B 1 215 ? 56.392 6.004 31.635 1.00 54.84 188 GLY B CA 1
ATOM 3282 C C . GLY B 1 215 ? 56.383 7.274 32.459 1.00 56.76 188 GLY B C 1
ATOM 3283 O O . GLY B 1 215 ? 55.349 7.921 32.603 1.00 58.60 188 GLY B O 1
ATOM 3284 N N . SER B 1 216 ? 57.545 7.635 32.990 1.00 59.60 189 SER B N 1
ATOM 3285 C CA . SER B 1 216 ? 57.666 8.828 33.817 1.00 63.03 189 SER B CA 1
ATOM 3286 C C . SER B 1 216 ? 58.441 9.946 33.124 1.00 62.15 189 SER B C 1
ATOM 3287 O O . SER B 1 216 ? 58.460 11.081 33.597 1.00 63.75 189 SER B O 1
ATOM 3290 N N . LEU B 1 217 ? 59.083 9.621 32.007 1.00 60.23 190 LEU B N 1
ATOM 3291 C CA . LEU B 1 217 ? 59.887 10.601 31.283 1.00 61.00 190 LEU B CA 1
ATOM 3292 C C . LEU B 1 217 ? 59.272 10.969 29.935 1.00 59.85 190 LEU B C 1
ATOM 3293 O O . LEU B 1 217 ? 59.504 12.064 29.421 1.00 60.56 190 LEU B O 1
ATOM 3298 N N . GLY B 1 218 ? 58.491 10.056 29.367 1.00 55.21 191 GLY B N 1
ATOM 3299 C CA . GLY B 1 218 ? 57.843 10.311 28.094 1.00 51.53 191 GLY B CA 1
ATOM 3300 C C . GLY B 1 218 ? 58.798 10.074 26.944 1.00 46.80 191 GLY B C 1
ATOM 3301 O O . GLY B 1 218 ? 58.650 10.651 25.866 1.00 45.36 191 GLY B O 1
ATOM 3302 N N . CYS B 1 219 ? 59.793 9.227 27.183 1.00 42.33 192 CYS B N 1
ATOM 3303 C CA . CYS B 1 219 ? 60.785 8.921 26.165 1.00 40.04 192 CYS B CA 1
ATOM 3304 C C . CYS B 1 219 ? 61.114 7.436 26.153 1.00 40.91 192 CYS B C 1
ATOM 3305 O O . CYS B 1 219 ? 60.861 6.728 27.123 1.00 40.14 192 CYS B O 1
ATOM 3308 N N . GLY B 1 220 ? 61.688 6.973 25.049 1.00 43.27 193 GLY B N 1
ATOM 3309 C CA . GLY B 1 220 ? 62.141 5.601 24.955 1.00 42.02 193 GLY B CA 1
ATOM 3310 C C . GLY B 1 220 ? 63.584 5.485 25.402 1.00 44.95 193 GLY B C 1
ATOM 3311 O O . GLY B 1 220 ? 64.310 6.478 25.460 1.00 39.81 193 GLY B O 1
ATOM 3312 N N . ILE B 1 221 ? 63.997 4.269 25.738 1.00 46.32 194 ILE B N 1
ATOM 3313 C CA . ILE B 1 221 ? 65.352 4.029 26.212 1.00 45.31 194 ILE B CA 1
ATOM 3314 C C . ILE B 1 221 ? 65.929 2.803 25.524 1.00 47.59 194 ILE B C 1
ATOM 3315 O O . ILE B 1 221 ? 65.279 1.761 25.454 1.00 50.82 194 ILE B O 1
ATOM 3320 N N . GLY B 1 222 ? 67.143 2.933 25.000 1.00 45.10 195 GLY B N 1
ATOM 3321 C CA . GLY B 1 222 ? 67.844 1.796 24.433 1.00 39.87 195 GLY B CA 1
ATOM 3322 C C . GLY B 1 222 ? 69.084 1.489 25.249 1.00 41.90 195 GLY B C 1
ATOM 3323 O O . GLY B 1 222 ? 69.753 2.405 25.732 1.00 42.35 195 GLY B O 1
ATOM 3324 N N . TYR B 1 223 ? 69.386 0.204 25.412 1.00 40.47 196 TYR B N 1
ATOM 3325 C CA . TYR B 1 223 ? 70.569 -0.218 26.155 1.00 39.00 196 TYR B CA 1
ATOM 3326 C C . TYR B 1 223 ? 71.278 -1.376 25.463 1.00 40.25 196 TYR B C 1
ATOM 3327 O O . TYR B 1 223 ? 70.643 -2.358 25.082 1.00 41.62 196 TYR B O 1
ATOM 3336 N N . GLY B 1 224 ? 72.596 -1.271 25.322 1.00 37.90 197 GLY B N 1
ATOM 3337 C CA . GLY B 1 224 ? 73.380 -2.363 24.769 1.00 38.03 197 GLY B CA 1
ATOM 3338 C C . GLY B 1 224 ? 74.187 -1.993 23.537 1.00 40.84 197 GLY B C 1
ATOM 3339 O O . GLY B 1 224 ? 74.387 -0.811 23.240 1.00 35.58 197 GLY B O 1
ATOM 3340 N N . TYR B 1 225 ? 74.650 -3.016 22.823 1.00 41.57 198 TYR B N 1
ATOM 3341 C CA . TYR B 1 225 ? 75.474 -2.844 21.629 1.00 45.37 198 TYR B CA 1
ATOM 3342 C C . TYR B 1 225 ? 74.798 -2.026 20.524 1.00 47.20 198 TYR B C 1
ATOM 3343 O O . TYR B 1 225 ? 75.472 -1.378 19.727 1.00 47.76 198 TYR B O 1
ATOM 3352 N N . LEU B 1 226 ? 73.470 -2.055 20.484 1.00 44.50 199 LEU B N 1
ATOM 3353 C CA . LEU B 1 226 ? 72.719 -1.291 19.493 1.00 42.48 199 LEU B CA 1
ATOM 3354 C C . LEU B 1 226 ? 72.520 0.144 19.958 1.00 42.13 199 LEU B C 1
ATOM 3355 O O . LEU B 1 226 ? 71.956 0.967 19.234 1.00 36.84 199 LEU B O 1
ATOM 3360 N N . HIS B 1 227 ? 72.969 0.438 21.177 1.00 43.54 200 HIS B N 1
ATOM 3361 C CA . HIS B 1 227 ? 72.709 1.737 21.780 1.00 39.07 200 HIS B CA 1
ATOM 3362 C C . HIS B 1 227 ? 73.913 2.280 22.544 1.00 44.94 200 HIS B C 1
ATOM 3363 O O . HIS B 1 227 ? 73.775 2.812 23.645 1.00 47.10 200 HIS B O 1
ATOM 3370 N N . ARG B 1 228 ? 75.094 2.148 21.953 1.00 47.00 201 ARG B N 1
ATOM 3371 C CA . ARG B 1 228 ? 76.305 2.696 22.547 1.00 46.20 201 ARG B CA 1
ATOM 3372 C C . ARG B 1 228 ? 76.686 4.006 21.879 1.00 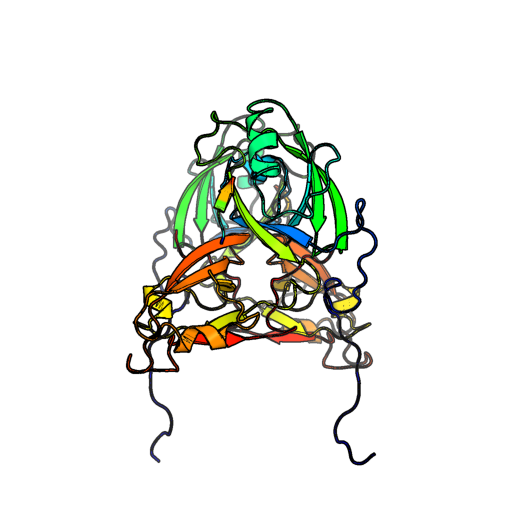44.69 201 ARG B C 1
ATOM 3373 O O . ARG B 1 228 ? 76.238 4.306 20.775 1.00 47.36 201 ARG B O 1
ATOM 3381 N N . ILE B 1 229 ? 77.505 4.793 22.562 1.00 43.92 202 ILE B N 1
ATOM 3382 C CA . ILE B 1 229 ? 78.059 5.994 21.963 1.00 41.80 202 ILE B CA 1
ATOM 3383 C C . ILE B 1 229 ? 79.008 5.563 20.850 1.00 36.41 202 ILE B C 1
ATOM 3384 O O . ILE B 1 229 ? 79.896 4.744 21.074 1.00 38.32 202 ILE B O 1
ATOM 3389 N N . PRO B 1 230 ? 78.812 6.110 19.643 1.00 34.20 203 PRO B N 1
ATOM 3390 C CA . PRO B 1 230 ? 79.533 5.708 18.431 1.00 37.05 203 PRO B CA 1
ATOM 3391 C C . PRO B 1 230 ? 81.042 5.882 18.508 1.00 39.02 203 PRO B C 1
ATOM 3392 O O . PRO B 1 230 ? 81.537 6.739 19.241 1.00 37.88 203 PRO B O 1
ATOM 3396 N N . THR B 1 231 ? 81.758 5.051 17.757 1.00 37.40 204 THR B N 1
ATOM 3397 C CA . THR B 1 231 ? 83.213 5.081 17.745 1.00 44.68 204 THR B CA 1
ATOM 3398 C C . THR B 1 231 ? 83.737 5.080 16.314 1.00 44.18 204 THR B C 1
ATOM 3399 O O . THR B 1 231 ? 83.207 4.386 15.446 1.00 42.54 204 THR B O 1
ATOM 3403 N N . ARG B 1 232 ? 84.775 5.875 16.077 1.00 45.70 205 ARG B N 1
ATOM 3404 C CA . ARG B 1 232 ? 85.416 5.938 14.771 1.00 49.26 205 ARG B CA 1
ATOM 3405 C C . ARG B 1 232 ? 86.049 4.595 14.425 1.00 52.32 205 ARG B C 1
ATOM 3406 O O . ARG B 1 232 ? 86.336 3.796 15.315 1.00 52.83 205 ARG B O 1
ATOM 3414 N N . PRO B 1 233 ? 86.273 4.337 13.125 1.00 57.95 206 PRO B N 1
ATOM 3415 C CA . PRO B 1 233 ? 86.791 3.020 12.735 1.00 61.00 206 PRO B CA 1
ATOM 3416 C C . PRO B 1 233 ? 88.211 2.765 13.214 1.00 54.58 206 PRO B C 1
ATOM 3417 O O . PRO B 1 233 ? 88.577 1.614 13.446 1.00 56.10 206 PRO B O 1
ATOM 3421 N N . PHE B 1 234 ? 88.999 3.820 13.378 1.00 73.37 207 PHE B N 1
ATOM 3422 C CA . PHE B 1 234 ? 90.410 3.632 13.680 1.00 75.66 207 PHE B CA 1
ATOM 3423 C C . PHE B 1 234 ? 90.928 4.468 14.841 1.00 74.45 207 PHE B C 1
ATOM 3424 O O . PHE B 1 234 ? 90.406 5.539 15.149 1.00 74.79 207 PHE B O 1
ATOM 3432 N N . GLU B 1 235 ? 91.967 3.942 15.479 1.00 75.02 208 GLU B N 1
ATOM 3433 C CA . GLU B 1 235 ? 92.651 4.603 16.579 1.00 77.11 208 GLU B CA 1
ATOM 3434 C C . GLU B 1 235 ? 93.394 5.847 16.107 1.00 80.40 208 GLU B C 1
ATOM 3435 O O . GLU B 1 235 ? 93.811 5.925 14.951 1.00 85.19 208 GLU B O 1
ATOM 3441 N N . SER C 2 15 ? 80.484 13.342 -10.035 1.00 181.98 306 SER C N 1
ATOM 3442 C CA . SER C 2 15 ? 80.984 12.623 -8.868 1.00 182.42 306 SER C CA 1
ATOM 3443 C C . SER C 2 15 ? 81.545 13.573 -7.814 1.00 173.80 306 SER C C 1
ATOM 3444 O O . SER C 2 15 ? 81.539 14.789 -8.002 1.00 168.94 306 SER C O 1
ATOM 3447 N N . SER C 2 16 ? 82.028 13.017 -6.706 1.00 176.71 307 SER C N 1
ATOM 3448 C CA . SER C 2 16 ? 82.699 13.825 -5.693 1.00 167.87 307 SER C CA 1
ATOM 3449 C C . SER C 2 16 ? 84.097 14.202 -6.135 1.00 162.26 307 SER C C 1
ATOM 3450 O O . SER C 2 16 ? 84.749 13.464 -6.873 1.00 163.30 307 SER C O 1
ATOM 3453 N N . PHE C 2 17 ? 84.555 15.353 -5.662 1.00 153.15 308 PHE C N 1
ATOM 3454 C CA . PHE C 2 17 ? 85.909 15.799 -5.933 1.00 145.68 308 PHE C CA 1
ATOM 3455 C C . PHE C 2 17 ? 86.377 16.764 -4.849 1.00 158.87 308 PHE C C 1
ATOM 3456 O O . PHE C 2 17 ? 85.574 17.484 -4.254 1.00 140.21 308 PHE C O 1
ATOM 3468 N N . VAL C 2 18 ? 87.680 16.765 -4.592 1.00 149.30 309 VAL C N 1
ATOM 3469 C CA . VAL C 2 18 ? 88.247 17.581 -3.528 1.00 139.64 309 VAL C CA 1
ATOM 3470 C C . VAL C 2 18 ? 88.528 18.989 -4.040 1.00 134.70 309 VAL C C 1
ATOM 3471 O O . VAL C 2 18 ? 88.958 19.170 -5.178 1.00 133.22 309 VAL C O 1
ATOM 3475 N N . ILE C 2 19 ? 88.271 19.983 -3.196 1.00 134.87 310 ILE C N 1
ATOM 3476 C CA . ILE C 2 19 ? 88.611 21.368 -3.502 1.00 131.20 310 ILE C CA 1
ATOM 3477 C C . ILE C 2 19 ? 89.288 22.037 -2.310 1.00 126.69 310 ILE C C 1
ATOM 3478 O O . ILE C 2 19 ? 89.426 21.427 -1.250 1.00 127.99 310 ILE C O 1
ATOM 3484 N N . SER D 2 15 ? 78.174 16.684 42.371 1.00 104.07 306 SER D N 1
ATOM 3485 C CA . SER D 2 15 ? 79.273 15.728 42.434 1.00 106.40 306 SER D CA 1
ATOM 3486 C C . SER D 2 15 ? 80.338 16.064 41.392 1.00 101.89 306 SER D C 1
ATOM 3487 O O . SER D 2 15 ? 81.529 15.853 41.617 1.00 101.46 306 SER D O 1
ATOM 3490 N N . SER D 2 16 ? 79.897 16.584 40.251 1.00 96.31 307 SER D N 1
ATOM 3491 C CA . SER D 2 16 ? 80.811 17.084 39.232 1.00 89.30 307 SER D CA 1
ATOM 3492 C C . SER D 2 16 ? 81.389 18.428 39.660 1.00 84.44 307 SER D C 1
ATOM 3493 O O . SER D 2 16 ? 80.762 19.162 40.424 1.00 85.85 307 SER D O 1
ATOM 3496 N N . PHE D 2 17 ? 82.582 18.744 39.168 1.00 79.59 308 PHE D N 1
ATOM 3497 C CA . PHE D 2 17 ? 83.182 20.050 39.420 1.00 73.98 308 PHE D CA 1
ATOM 3498 C C . PHE D 2 17 ? 84.138 20.437 38.297 1.00 70.96 308 PHE D C 1
ATOM 3499 O O . PHE D 2 17 ? 84.763 19.580 37.672 1.00 69.78 308 PHE D O 1
ATOM 3507 N N . VAL D 2 18 ? 84.242 21.739 38.048 1.00 67.90 309 VAL D N 1
ATOM 3508 C CA . VAL D 2 18 ? 85.057 22.255 36.956 1.00 68.74 309 VAL D CA 1
ATOM 3509 C C . VAL D 2 18 ? 86.507 22.451 37.397 1.00 67.26 309 VAL D C 1
ATOM 3510 O O . VAL D 2 18 ? 86.766 22.858 38.528 1.00 67.83 309 VAL D O 1
ATOM 3514 N N . ILE D 2 19 ? 87.444 22.149 36.503 1.00 64.89 310 ILE D N 1
ATOM 3515 C CA . ILE D 2 19 ? 88.857 22.426 36.740 1.00 62.92 310 ILE D CA 1
ATOM 3516 C C . ILE D 2 19 ? 89.433 23.284 35.617 1.00 62.33 310 ILE D C 1
ATOM 3517 O O . ILE D 2 19 ? 88.723 23.627 34.669 1.00 54.35 310 ILE D O 1
#

Foldseek 3Di:
DPDPDDDDDDDFAPLDQPDDLPQADVGDQKFKQWAFADPQFLCVVQVPAHRFKGWQDKQSHGDPDPDCPVVVVCVVQQFHWIKTWIAGSRVRDIDITITGFYPPGPDDGRGRTDIDMDGSNNQQQLKKAWADADPPFQCVVQPHDHRQKIWRAWDDDDPDDSHDPRVLVVQCAPWTWTWIAGLVVSHTDITIGGFHCPSPAPHRGRTDIDGDRVGTRDHDPDD/DDDPDDDDDDDFACVVVPPDDLPDDVPDQKFKQWAFADPLFLQVVQPDFHRFKGFQDKQRHGDRDPDCPVVVVLVVQQAHWIWTWIAGSRVRDIDITIGGFYVPSPDPGRGRIDIDMDGSRRLQQQKKAWAFADPPFQCVVQPHDHRQKIWRFFDDPDDDPRRDVVVLVVQQAPKTKTWIAGLVVSGIDITITGFHCPPPDDHRGRTDIDGDRVGTRDDDPDD/DDDDD/DDDDD

Solvent-accessible surface area: 22304 Å² total; per-residue (Å²): 150,138,68,170,192,195,200,66,43,91,53,80,38,137,6,25,67,75,59,111,57,106,132,15,75,62,63,20,60,71,0,0,15,0,6,98,11,51,137,108,0,3,0,93,155,18,38,7,63,17,5,6,1,0,0,0,8,0,82,68,47,42,0,85,32,92,78,85,51,2,114,80,52,2,149,81,24,54,77,123,91,2,111,0,27,0,24,6,5,15,21,43,76,56,88,116,11,81,4,56,0,12,97,156,25,88,39,125,22,35,0,0,0,11,0,58,40,34,42,11,78,30,14,19,65,43,1,17,18,0,42,50,0,27,40,113,0,13,0,10,135,23,14,0,58,17,38,4,0,18,0,22,15,6,49,49,135,156,154,98,36,123,85,5,119,51,12,15,101,69,32,80,76,115,64,2,70,1,6,0,12,0,4,24,62,39,22,3,48,108,4,99,0,70,0,60,69,91,47,69,41,71,50,24,8,0,13,11,41,4,135,20,104,115,42,25,11,13,34,64,30,139,132,173,127,89,164,192,191,201,63,42,92,58,78,34,135,1,21,21,11,86,140,70,77,97,13,71,59,57,24,58,71,0,1,15,0,7,91,10,39,116,106,0,8,0,104,155,19,42,7,57,16,4,5,1,0,0,0,9,0,77,72,44,42,3,76,141,92,58,95,48,2,84,68,54,0,119,80,32,47,78,129,87,0,93,2,32,0,9,4,2,19,20,24,73,51,88,128,10,60,4,57,0,17,101,152,44,67,31,124,33,25,0,0,0,16,0,43,40,37,41,6,81,14,14,8,71,88,1,28,19,0,41,52,1,25,40,116,0,16,0,10,137,25,12,0,55,18,35,5,0,16,0,16,3,2,24,43,160,97,138,48,100,49,48,2,115,44,1,17,100,52,11,70,73,135,70,4,64,0,6,0,10,0,4,27,62,42,15,3,45,92,4,111,1,65,0,62,68,90,36,78,35,70,57,21,10,0,14,10,44,4,141,24,108,116,40,26,10,13,24,71,31,144,126,99,22,65,72,9,96,27,64,57,2

CATH classification: 2.30.42.10 (+1 more: 2.30.42.10)

Secondary structure (DSSP, 8-state):
---S-----B---SSSS----TT-TTS-SEEEEEEEE-TTSHHHHTT--TTTEEEEEETTEE---SSSHHHHHHHHTTTS-EEEEEEETTT--EEEEEE---SSSSSSSSS-EEEEEEE-TTTTT--EEEEEEBTT-HHHHHT--TTTEEEEEE---SS--SSSHHHHTTTSSS-EEEEEEETTTTEEEEEEE---TTSSSSTTTSEEEE-SGGGSPP--S--/---S-----B---SSSS-TT----TTS-SEEEEEEEE-TT-HHHHTT--TTTEEEEEETTEE--SSSSHHHHHHHHTTTS-EEEEEEETTT--EEEEEE---SSS-SSSSS-EEEEEEE-TTTTTS-EEEEEEBTT-HHHHHT--TTTEEEEEEE-SS-----SHHHHTTTSSS-EEEEEEETTTTEEEEEEE---TTSSSSTTTSEEEE-SGGGSPP--S--/--EE-/--EE-

Organism: Mus musculus (NCBI:txid10090)